Protein AF-A0A514ZWF0-F1 (afdb_monomer)

Mean predicted aligned error: 9.87 Å

pLDDT: mean 83.06, std 21.24, range [25.38, 98.69]

Foldseek 3Di:
DDDDDDDDDDDDDDDDDDDDDDDDDPDPPPPPPPPPPDQLADADADDDDLVVLVVLVVQLVVLLVVVVPPDDPQFAEAEFEEAEEWEDALVPDDTADLQLVFFLLLLLQQFQCPQNHGYRYFYFFLDHHYDHHPVQQVEPEPPPCLVVCVVVQDQQHQYEYEHAYYPDNRHQWAAYADDLASSNSYIYGHSDPDSLCSNQAVVNQRVLRSLQWAAQADPPQHFWAQDADPPGDCCRHGRNFRQFGGACQPVDDVRALVLWDDVVTDGNDFDHDPVRHTGDGDLQDSSYSNPGPHHHHDPRSSSSSSSSVSSNCPHDNHHSCRAFDDFDDWAPWDWDDDDLWIKIFTHGPGPRAQWKFKWKALDQPGRTRTPGIGGPPDGIDIHNPDDPPGDMWIWIDGSGDDIDTDD

Nearest PDB structures (foldseek):
  4lpw-assembly1_A  TM=7.194E-01  e=8.845E-03  synthetic construct
  6d0n-assembly1_D  TM=7.309E-01  e=1.699E-02  synthetic construct
  6gvl-assembly1_A  TM=7.512E-01  e=4.943E-02  Homo sapiens
  6naj-assembly1_C  TM=6.884E-01  e=2.425E-02  Homo sapiens
  6rpx-assembly1_A  TM=6.594E-01  e=2.053E-01  Mus musculus

Solvent-accessible surface area (backbone atoms only — not comparable to full-atom values): 23021 Å² total; per-residue (Å²): 140,83,86,91,72,94,79,91,81,82,91,84,81,91,83,92,76,92,75,84,92,74,88,74,81,79,73,79,82,75,78,73,75,74,80,74,77,67,83,82,52,38,74,67,55,76,84,66,54,76,66,56,46,52,50,49,52,54,44,19,58,48,29,35,51,52,56,66,69,70,65,66,67,98,67,57,58,39,73,42,26,29,33,48,32,35,28,14,27,66,87,70,48,75,48,71,49,55,38,48,55,32,22,20,50,22,40,26,34,56,79,36,33,60,94,70,17,51,42,41,70,27,69,41,64,61,62,69,48,75,42,64,29,52,64,50,28,68,39,35,42,85,81,69,43,53,70,72,52,51,88,70,63,57,45,31,28,31,33,38,34,35,32,61,29,50,69,51,88,52,53,37,33,31,28,27,53,69,56,74,42,57,78,28,37,33,31,45,34,50,53,62,100,40,50,66,54,41,8,63,41,54,52,48,29,35,50,34,27,40,17,59,47,48,38,44,41,29,58,88,61,36,72,41,46,67,56,71,72,90,86,38,40,28,83,70,14,26,42,55,40,74,71,57,46,33,37,57,50,73,77,42,96,79,34,47,44,85,27,51,46,72,78,80,63,39,83,72,64,91,52,60,43,100,83,70,42,69,54,64,50,57,57,36,33,44,48,44,80,37,80,49,84,55,66,44,78,46,72,53,52,52,54,37,36,53,13,27,47,33,34,52,67,70,36,82,51,36,60,46,65,48,64,68,55,88,71,50,71,66,40,78,74,45,79,43,82,54,94,83,29,38,40,34,36,40,41,79,62,52,95,64,58,62,25,39,30,38,26,41,13,76,41,73,87,50,77,62,43,52,78,30,31,34,29,56,95,64,43,69,48,73,51,66,89,73,69,88,95,67,68,74,21,53,31,54,28,51,54,46,55,82,74,52,74,54,113

Radius of gyration: 24.12 Å; Cα contacts (8 Å, |Δi|>4): 807; chains: 1; bounding box: 55×80×61 Å

Structure (mmCIF, N/CA/C/O backbone):
data_AF-A0A514ZWF0-F1
#
_entry.id   AF-A0A514ZWF0-F1
#
loop_
_atom_site.group_PDB
_atom_site.id
_atom_site.type_symbol
_atom_site.label_atom_id
_atom_site.label_alt_id
_atom_site.label_comp_id
_atom_site.label_asym_id
_atom_site.label_entity_id
_atom_site.label_seq_id
_atom_site.pdbx_PDB_ins_code
_atom_site.Cartn_x
_atom_site.Cartn_y
_atom_site.Cartn_z
_atom_site.occupancy
_atom_site.B_iso_or_equiv
_atom_site.auth_seq_id
_atom_site.auth_comp_id
_atom_site.auth_asym_id
_atom_site.auth_atom_id
_atom_site.pdbx_PDB_model_num
ATOM 1 N N . MET A 1 1 ? -29.528 25.822 9.007 1.00 35.94 1 MET A N 1
ATOM 2 C CA . MET A 1 1 ? -29.016 27.148 8.584 1.00 35.94 1 MET A CA 1
ATOM 3 C C . MET A 1 1 ? -28.620 27.947 9.814 1.00 35.94 1 MET A C 1
ATOM 5 O O . MET A 1 1 ? -29.490 28.257 10.618 1.00 35.94 1 MET A O 1
ATOM 9 N N . PRO A 1 2 ? -27.343 28.321 9.924 1.00 28.34 2 PRO A N 1
ATOM 10 C CA . PRO A 1 2 ? -27.024 29.745 10.036 1.00 28.34 2 PRO A CA 1
ATOM 11 C C . PRO A 1 2 ? -26.003 30.167 8.967 1.00 28.34 2 PRO A C 1
ATOM 13 O O . PRO A 1 2 ? -25.074 29.435 8.647 1.00 28.34 2 PRO A O 1
ATOM 16 N N . LYS A 1 3 ? -26.172 31.361 8.387 1.00 27.00 3 LYS A N 1
ATOM 17 C CA . LYS A 1 3 ? -25.213 31.923 7.421 1.00 27.00 3 LYS A CA 1
ATOM 18 C C . LYS A 1 3 ? -24.214 32.808 8.162 1.00 27.00 3 LYS A C 1
ATOM 20 O O . LYS A 1 3 ? -24.606 33.857 8.669 1.00 27.00 3 LYS A O 1
ATOM 25 N N . ILE A 1 4 ? -22.935 32.438 8.175 1.00 30.95 4 ILE A N 1
ATOM 26 C CA . ILE A 1 4 ? -21.877 33.327 8.668 1.00 30.95 4 ILE A CA 1
ATOM 27 C C . ILE A 1 4 ? -21.523 34.328 7.558 1.00 30.95 4 ILE A C 1
ATOM 29 O O . ILE A 1 4 ? -21.052 33.947 6.485 1.00 30.95 4 ILE A O 1
ATOM 33 N N . TYR A 1 5 ? -21.761 35.613 7.826 1.00 28.20 5 TYR A N 1
ATOM 34 C CA . TYR A 1 5 ? -21.298 36.739 7.013 1.00 28.20 5 TYR A CA 1
ATOM 35 C C . TYR A 1 5 ? -20.251 37.526 7.802 1.00 28.20 5 TYR A C 1
ATOM 37 O O . TYR A 1 5 ? -20.482 37.890 8.955 1.00 28.20 5 TYR A O 1
ATOM 45 N N . ALA A 1 6 ? -19.117 37.836 7.172 1.00 29.55 6 ALA A N 1
ATOM 46 C CA . ALA A 1 6 ? -18.106 38.698 7.771 1.00 29.55 6 ALA A CA 1
ATOM 47 C C . ALA A 1 6 ? -18.621 40.146 7.843 1.00 29.55 6 ALA A C 1
ATOM 49 O O . ALA A 1 6 ? -18.911 40.758 6.814 1.00 29.55 6 ALA A O 1
ATOM 50 N N . LYS A 1 7 ? -18.709 40.713 9.051 1.00 26.62 7 LYS A N 1
ATOM 51 C CA . LYS A 1 7 ? -19.087 42.115 9.267 1.00 26.62 7 LYS A CA 1
ATOM 52 C C . LYS A 1 7 ? -17.872 42.887 9.782 1.00 26.62 7 LYS A C 1
ATOM 54 O O . LYS A 1 7 ? -17.427 42.655 10.901 1.00 26.62 7 LYS A O 1
ATOM 59 N N . ARG A 1 8 ? -17.336 43.812 8.978 1.00 32.34 8 ARG A N 1
ATOM 60 C CA . ARG A 1 8 ? -16.380 44.822 9.465 1.00 32.34 8 ARG A CA 1
ATOM 61 C C . ARG A 1 8 ? -17.150 45.916 10.209 1.00 32.34 8 ARG A C 1
ATOM 63 O O . ARG A 1 8 ? -18.086 46.482 9.649 1.00 32.34 8 ARG A O 1
ATOM 70 N N . SER A 1 9 ? -16.735 46.239 11.429 1.00 30.16 9 SER A N 1
ATOM 71 C CA . SER A 1 9 ? -17.130 47.452 12.157 1.00 30.16 9 SER A CA 1
ATOM 72 C C . SER A 1 9 ? -15.928 48.390 12.290 1.00 30.16 9 SER A C 1
ATOM 74 O O . SER A 1 9 ? -14.791 47.944 12.434 1.00 30.16 9 SER A O 1
ATOM 76 N N . GLY A 1 10 ? -16.180 49.694 12.159 1.00 26.92 10 GLY A N 1
ATOM 77 C CA . GLY A 1 10 ? -15.149 50.730 12.111 1.00 26.92 10 GLY A CA 1
ATOM 78 C C . GLY A 1 10 ? -14.845 51.415 13.449 1.00 26.92 10 GLY A C 1
ATOM 79 O O . GLY A 1 10 ? -15.535 51.229 14.445 1.00 26.92 10 GLY A O 1
ATOM 80 N N . GLN A 1 11 ? -13.788 52.225 13.384 1.00 31.61 11 GLN A N 1
ATOM 81 C CA . GLN A 1 11 ? -13.170 53.122 14.372 1.00 31.61 11 GLN A CA 1
ATOM 82 C C . GLN A 1 11 ? -14.041 53.745 15.485 1.00 31.61 11 GLN A C 1
ATOM 84 O O . GLN A 1 11 ? -15.058 54.363 15.198 1.00 31.61 11 GLN A O 1
ATOM 89 N N . PHE A 1 12 ? -13.483 53.745 16.708 1.00 27.94 12 PHE A N 1
ATOM 90 C CA . PHE A 1 12 ? -13.277 54.888 17.633 1.00 27.94 12 PHE A CA 1
ATOM 91 C C . PHE A 1 12 ? -12.231 54.459 18.704 1.00 27.94 12 PHE A C 1
ATOM 93 O O . PHE A 1 12 ? -12.143 53.273 19.000 1.00 27.94 12 PHE A O 1
ATOM 100 N N . GLY A 1 13 ? -11.399 55.311 19.325 1.00 25.38 13 GLY A N 1
ATOM 101 C CA . GLY A 1 13 ? -11.059 56.711 19.026 1.00 25.38 13 GLY A CA 1
ATOM 102 C C . GLY A 1 13 ? -10.217 57.391 20.137 1.00 25.38 13 GLY A C 1
ATOM 103 O O . GLY A 1 13 ? -10.641 57.408 21.284 1.00 25.38 13 GLY A O 1
ATOM 104 N N . SER A 1 14 ? -9.091 58.035 19.773 1.00 27.09 14 SER A N 1
ATOM 105 C CA . SER A 1 14 ? -8.231 58.920 20.608 1.00 27.09 14 SER A CA 1
ATOM 106 C C . SER A 1 14 ? -7.397 58.306 21.758 1.00 27.09 14 SER A C 1
ATOM 108 O O . SER A 1 14 ? -7.939 57.865 22.766 1.00 27.09 14 SER A O 1
ATOM 110 N N . ARG A 1 15 ? -6.058 58.444 21.691 1.00 29.66 15 ARG A N 1
ATOM 111 C CA . ARG A 1 15 ? -5.279 59.461 22.450 1.00 29.66 15 ARG A CA 1
ATOM 112 C C . ARG A 1 15 ? -3.775 59.397 22.124 1.00 29.66 15 ARG A C 1
ATOM 114 O O . ARG A 1 15 ? -3.221 58.324 21.928 1.00 29.66 15 ARG A O 1
ATOM 121 N N . PHE A 1 16 ? -3.124 60.561 22.077 1.00 31.94 16 PHE A N 1
ATOM 122 C CA . PHE A 1 16 ? -1.672 60.696 21.892 1.00 31.94 16 PHE A CA 1
ATOM 123 C C . PHE A 1 16 ? -0.902 60.260 23.147 1.00 31.94 16 PHE A C 1
ATOM 125 O O . PHE A 1 16 ? -1.200 60.748 24.236 1.00 31.94 16 PHE A O 1
ATOM 132 N N . PHE A 1 17 ? 0.154 59.465 22.970 1.00 30.75 17 PHE A N 1
ATOM 133 C CA . PHE A 1 17 ? 1.296 59.405 23.886 1.00 30.75 17 PHE A CA 1
ATOM 134 C C . PHE A 1 17 ? 2.580 59.196 23.074 1.00 30.75 17 PHE A C 1
ATOM 136 O O . PHE A 1 17 ? 2.632 58.330 22.203 1.00 30.75 17 PHE A O 1
ATOM 143 N N . TYR A 1 18 ? 3.601 60.014 23.336 1.00 30.78 18 TYR A N 1
ATOM 144 C CA . TYR A 1 18 ? 4.921 59.879 22.716 1.00 30.78 18 TYR A CA 1
ATOM 145 C C . TYR A 1 18 ? 5.672 58.701 23.344 1.00 30.78 18 TYR A C 1
ATOM 147 O O . TYR A 1 18 ? 5.817 58.662 24.563 1.00 30.78 18 TYR A O 1
ATOM 155 N N . LEU A 1 19 ? 6.208 57.798 22.522 1.00 29.81 19 LEU A N 1
ATOM 156 C CA . LEU A 1 19 ? 7.179 56.777 22.927 1.00 29.81 19 LEU A CA 1
ATOM 157 C C . LEU A 1 19 ? 8.179 56.533 21.787 1.00 29.81 19 LEU A C 1
ATOM 159 O O . LEU A 1 19 ? 7.859 56.736 20.616 1.00 29.81 19 LEU A O 1
ATOM 163 N N . LEU A 1 20 ? 9.418 56.196 22.156 1.00 28.41 20 LEU A N 1
ATOM 164 C CA . LEU A 1 20 ? 10.588 56.271 21.279 1.00 28.41 20 LEU A CA 1
ATOM 165 C C . LEU A 1 20 ? 10.503 55.332 20.067 1.00 28.41 20 LEU A C 1
ATOM 167 O O . LEU A 1 20 ? 10.112 54.173 20.184 1.00 28.41 20 LEU A O 1
ATOM 171 N N . ILE A 1 21 ? 10.998 55.814 18.924 1.00 31.73 21 ILE A N 1
ATOM 172 C CA . ILE A 1 21 ? 11.279 54.982 17.753 1.00 31.73 21 ILE A CA 1
ATOM 173 C C . ILE A 1 21 ? 12.558 54.181 18.030 1.00 31.73 21 ILE A C 1
ATOM 175 O O . ILE A 1 21 ? 13.663 54.700 17.880 1.00 31.73 21 ILE A O 1
ATOM 179 N N . SER A 1 22 ? 12.415 52.909 18.401 1.00 32.38 22 SER A N 1
ATOM 180 C CA . SER A 1 22 ? 13.469 51.906 18.241 1.00 32.38 22 SER A CA 1
ATOM 181 C C . SER A 1 22 ? 13.165 51.069 17.000 1.00 32.38 22 SER A C 1
ATOM 183 O O . SER A 1 22 ? 12.263 50.233 16.972 1.00 32.38 22 SER A O 1
ATOM 185 N N . SER A 1 23 ? 13.918 51.308 15.931 1.00 31.02 23 SER A N 1
ATOM 186 C CA . SER A 1 23 ? 13.815 50.555 14.683 1.00 31.02 23 SER A CA 1
ATOM 187 C C . SER A 1 23 ? 14.447 49.167 14.832 1.00 31.02 23 SER A C 1
ATOM 189 O O . SER A 1 23 ? 15.578 48.945 14.398 1.00 31.02 23 SER A O 1
ATOM 191 N N . LEU A 1 24 ? 13.721 48.222 15.440 1.00 31.53 24 LEU A N 1
ATOM 192 C CA . LEU A 1 24 ? 14.016 46.801 15.259 1.00 31.53 24 LEU A CA 1
ATOM 193 C C . LEU A 1 24 ? 13.609 46.389 13.842 1.00 31.53 24 LEU A C 1
ATOM 195 O O . LEU A 1 24 ? 12.428 46.364 13.497 1.00 31.53 24 LEU A O 1
ATOM 199 N N . VAL A 1 25 ? 14.603 46.028 13.032 1.00 31.44 25 VAL A N 1
ATOM 200 C CA . VAL A 1 25 ? 14.382 45.325 11.768 1.00 31.44 25 VAL A CA 1
ATOM 201 C C . VAL A 1 25 ? 13.847 43.935 12.103 1.00 31.44 25 VAL A C 1
ATOM 203 O O . VAL A 1 25 ? 14.594 43.060 12.537 1.00 31.44 25 VAL A O 1
ATOM 206 N N . ALA A 1 26 ? 12.546 43.734 11.907 1.00 31.55 26 ALA A N 1
ATOM 207 C CA . ALA A 1 26 ? 11.942 42.412 11.954 1.00 31.55 26 ALA A CA 1
ATOM 208 C C . ALA A 1 26 ? 12.402 41.617 10.723 1.00 31.55 26 ALA A C 1
ATOM 210 O O . ALA A 1 26 ? 11.786 41.679 9.659 1.00 31.55 26 ALA A O 1
ATOM 211 N N . LEU A 1 27 ? 13.511 40.889 10.867 1.00 30.92 27 LEU A N 1
ATOM 212 C CA . LEU A 1 27 ? 13.884 39.844 9.920 1.00 30.92 27 LEU A CA 1
ATOM 213 C C . LEU A 1 27 ? 12.730 38.832 9.857 1.00 30.92 27 LEU A C 1
ATOM 215 O O . LEU A 1 27 ? 12.324 38.329 10.911 1.00 30.92 27 LEU A O 1
ATOM 219 N N . PRO A 1 28 ? 12.183 38.519 8.669 1.00 28.59 28 PRO A N 1
ATOM 220 C CA . PRO A 1 28 ? 11.211 37.450 8.560 1.00 28.59 28 PRO A CA 1
ATOM 221 C C . PRO A 1 28 ? 11.914 36.142 8.922 1.00 28.59 28 PRO A C 1
ATOM 223 O O . PRO A 1 28 ? 12.793 35.679 8.194 1.00 28.59 28 PRO A O 1
ATOM 226 N N . PHE A 1 29 ? 11.515 35.540 10.043 1.00 28.17 29 PHE A N 1
ATOM 227 C CA . PHE A 1 29 ? 11.810 34.141 10.319 1.00 28.17 29 PHE A CA 1
ATOM 228 C C . PHE A 1 29 ? 11.077 33.303 9.270 1.00 28.17 29 PHE A C 1
ATOM 230 O O . PHE A 1 29 ? 9.936 32.882 9.457 1.00 28.17 29 PHE A O 1
ATOM 237 N N . VAL A 1 30 ? 11.744 33.074 8.139 1.00 29.06 30 VAL A N 1
ATOM 238 C CA . VAL A 1 30 ? 11.424 31.946 7.275 1.00 29.06 30 VAL A CA 1
ATOM 239 C C . VAL A 1 30 ? 11.769 30.718 8.098 1.00 29.06 30 VAL A C 1
ATOM 241 O O . VAL A 1 30 ? 12.936 30.354 8.228 1.00 29.06 30 VAL A O 1
ATOM 244 N N . ALA A 1 31 ? 10.750 30.112 8.701 1.00 26.17 31 ALA A N 1
ATOM 245 C CA . ALA A 1 31 ? 10.865 28.773 9.238 1.00 26.17 31 ALA A CA 1
ATOM 246 C C . ALA A 1 31 ? 11.098 27.834 8.052 1.00 26.17 31 ALA A C 1
ATOM 248 O O . ALA A 1 31 ? 10.158 27.305 7.462 1.00 26.17 31 ALA A O 1
ATOM 249 N N . THR A 1 32 ? 12.365 27.654 7.676 1.00 27.38 32 THR A N 1
ATOM 250 C CA . THR A 1 32 ? 12.776 26.486 6.912 1.00 27.38 32 THR A CA 1
ATOM 251 C C . THR A 1 32 ? 12.443 25.291 7.786 1.00 27.38 32 THR A C 1
ATOM 253 O O . THR A 1 32 ? 13.176 24.994 8.732 1.00 27.38 32 THR A O 1
ATOM 256 N N . ALA A 1 33 ? 11.318 24.636 7.499 1.00 29.33 33 ALA A N 1
ATOM 257 C CA . ALA A 1 33 ? 11.109 23.275 7.944 1.00 29.33 33 ALA A CA 1
ATOM 258 C C . ALA A 1 33 ? 12.309 22.488 7.414 1.00 29.33 33 ALA A C 1
ATOM 260 O O . ALA A 1 33 ? 12.435 22.274 6.208 1.00 29.33 33 ALA A O 1
ATOM 261 N N . GLN A 1 34 ? 13.252 22.164 8.300 1.00 26.84 34 GLN A N 1
ATOM 262 C CA . GLN A 1 34 ? 14.299 21.227 7.949 1.00 26.84 34 GLN A CA 1
ATOM 263 C C . GLN A 1 34 ? 13.569 19.923 7.672 1.00 26.84 34 GLN A C 1
ATOM 265 O O . GLN A 1 34 ? 12.966 19.354 8.581 1.00 26.84 34 GLN A O 1
ATOM 270 N N . LEU A 1 35 ? 13.590 19.497 6.410 1.00 32.88 35 LEU A N 1
ATOM 271 C CA . LEU A 1 35 ? 13.291 18.124 6.047 1.00 32.88 35 LEU A CA 1
ATOM 272 C C . LEU A 1 35 ? 14.281 17.271 6.838 1.00 32.88 35 LEU A C 1
ATOM 274 O O . LEU A 1 35 ? 15.462 17.178 6.500 1.00 32.88 35 LEU A O 1
ATOM 278 N N . ILE A 1 36 ? 13.807 16.737 7.961 1.00 29.62 36 ILE A N 1
ATOM 279 C CA . ILE A 1 36 ? 14.466 15.642 8.650 1.00 29.62 36 ILE A CA 1
ATOM 280 C C . ILE A 1 36 ? 14.355 14.507 7.646 1.00 29.62 36 ILE A C 1
ATOM 282 O O . ILE A 1 36 ? 13.273 13.951 7.504 1.00 29.62 36 ILE A O 1
ATOM 286 N N . ASN A 1 37 ? 15.427 14.233 6.897 1.00 37.94 37 ASN A N 1
ATOM 287 C CA . ASN A 1 37 ? 15.472 13.062 6.030 1.00 37.94 37 ASN A CA 1
ATOM 288 C C . ASN A 1 37 ? 15.183 11.850 6.928 1.00 37.94 37 ASN A C 1
ATOM 290 O O . ASN A 1 37 ? 16.018 11.567 7.799 1.00 37.94 37 ASN A O 1
ATOM 294 N N . PRO A 1 38 ? 14.029 11.169 6.784 1.00 42.00 38 PRO A N 1
ATOM 295 C CA . PRO A 1 38 ? 13.803 9.941 7.521 1.00 42.00 38 PRO A CA 1
ATOM 296 C C . PRO A 1 38 ? 14.846 8.909 7.060 1.00 42.00 38 PRO A C 1
ATOM 298 O O . PRO A 1 38 ? 15.433 9.062 5.978 1.00 42.00 38 PRO A O 1
ATOM 301 N N . PRO A 1 39 ? 15.128 7.869 7.862 1.00 47.53 39 PRO A N 1
ATOM 302 C CA . PRO A 1 39 ? 15.941 6.762 7.383 1.00 47.53 39 PRO A CA 1
ATOM 303 C C . PRO A 1 39 ? 15.324 6.224 6.085 1.00 47.53 39 PRO A C 1
ATOM 305 O O . PRO A 1 39 ? 14.112 6.053 5.987 1.00 47.53 39 PRO A O 1
ATOM 308 N N . LEU A 1 40 ? 16.150 6.026 5.057 1.00 58.91 40 LEU A N 1
ATOM 309 C CA . LEU A 1 40 ? 15.676 5.683 3.715 1.00 58.91 40 LEU A CA 1
ATOM 310 C C . LEU A 1 40 ? 15.333 4.196 3.642 1.00 58.91 40 LEU A C 1
ATOM 312 O O . LEU A 1 40 ? 16.120 3.381 3.159 1.00 58.91 40 LEU A O 1
ATOM 316 N N . PHE A 1 41 ? 14.160 3.864 4.167 1.00 68.88 41 PHE A N 1
ATOM 317 C CA . PHE A 1 41 ? 13.656 2.507 4.236 1.00 68.88 41 PHE A CA 1
ATOM 318 C C . PHE A 1 41 ? 13.150 2.016 2.873 1.00 68.88 41 PHE A C 1
ATOM 320 O O . PHE A 1 41 ? 12.307 2.649 2.232 1.00 68.88 41 PHE A O 1
ATOM 327 N N . GLN A 1 42 ? 13.667 0.866 2.448 1.00 80.38 42 GLN A N 1
ATOM 328 C CA . GLN A 1 42 ? 13.296 0.161 1.223 1.00 80.38 42 GLN A CA 1
ATOM 329 C C . GLN A 1 42 ? 12.179 -0.855 1.501 1.00 80.38 42 GLN A C 1
ATOM 331 O O . GLN A 1 42 ? 12.048 -1.348 2.624 1.00 80.38 42 GLN A O 1
ATOM 336 N N . CYS A 1 43 ? 11.415 -1.193 0.464 1.00 81.50 43 CYS A N 1
ATOM 337 C CA . CYS A 1 43 ? 10.593 -2.399 0.416 1.00 81.50 43 CYS A CA 1
ATOM 338 C C . CYS A 1 43 ? 11.462 -3.609 0.016 1.00 81.50 43 CYS A C 1
ATOM 340 O O . CYS A 1 43 ? 12.443 -3.465 -0.724 1.00 81.50 43 CYS A O 1
ATOM 342 N N . ALA A 1 44 ? 11.103 -4.806 0.485 1.00 83.06 44 ALA A N 1
ATOM 343 C CA . ALA A 1 44 ? 11.747 -6.064 0.091 1.00 83.06 44 ALA A CA 1
ATOM 344 C C . ALA A 1 44 ? 10.757 -7.151 -0.376 1.00 83.06 44 ALA A C 1
ATOM 346 O O . ALA A 1 44 ? 10.984 -8.338 -0.147 1.00 83.06 44 ALA A O 1
ATOM 347 N N . THR A 1 45 ? 9.666 -6.752 -1.037 1.00 85.19 45 THR A N 1
ATOM 348 C CA . THR A 1 45 ? 8.758 -7.667 -1.754 1.00 85.19 45 THR A CA 1
ATOM 349 C C . THR A 1 45 ? 9.540 -8.488 -2.792 1.00 85.19 45 THR A C 1
ATOM 351 O O . THR A 1 45 ? 10.236 -7.926 -3.636 1.00 85.19 45 THR A O 1
ATOM 354 N N . GLU A 1 46 ? 9.431 -9.818 -2.745 1.00 86.38 46 GLU A N 1
ATOM 355 C CA . GLU A 1 46 ? 10.199 -10.717 -3.619 1.00 86.38 46 GLU A CA 1
ATOM 356 C C . GLU A 1 46 ? 9.648 -10.775 -5.056 1.00 86.38 46 GLU A C 1
ATOM 358 O O . GLU A 1 46 ? 8.449 -10.974 -5.275 1.00 86.38 46 GLU A O 1
ATOM 363 N N . SER A 1 47 ? 10.531 -10.664 -6.055 1.00 90.44 47 SER A N 1
ATOM 364 C CA . SER A 1 47 ? 10.178 -10.844 -7.469 1.00 90.44 47 SER A CA 1
ATOM 365 C C . SER A 1 47 ? 9.743 -12.288 -7.758 1.00 90.44 47 SER A C 1
ATOM 367 O O . SER A 1 47 ? 10.420 -13.250 -7.391 1.00 90.44 47 SER A O 1
ATOM 369 N N . LEU A 1 48 ? 8.633 -12.449 -8.480 1.00 94.94 48 LEU A N 1
ATOM 370 C CA . LEU A 1 48 ? 8.164 -13.748 -8.967 1.00 94.94 48 LEU A CA 1
ATOM 371 C C . LEU A 1 48 ? 9.050 -14.266 -10.109 1.00 94.94 48 LEU A C 1
ATOM 373 O O . LEU A 1 48 ? 9.653 -13.484 -10.844 1.00 94.94 48 LEU A O 1
ATOM 377 N N . SER A 1 49 ? 9.074 -15.585 -10.339 1.00 96.25 49 SER A N 1
ATOM 378 C CA . SER A 1 49 ? 9.714 -16.114 -11.551 1.00 96.25 49 SER A CA 1
ATOM 379 C C . SER A 1 49 ? 9.018 -15.561 -12.810 1.00 96.25 49 SER A C 1
ATOM 381 O O . SER A 1 49 ? 7.825 -15.251 -12.758 1.00 96.25 49 SER A O 1
ATOM 383 N N . PRO A 1 50 ? 9.689 -15.466 -13.977 1.00 95.06 50 PRO A N 1
ATOM 384 C CA . PRO A 1 50 ? 9.048 -14.945 -15.188 1.00 95.06 50 PRO A CA 1
ATOM 385 C C . PRO A 1 50 ? 7.794 -15.731 -15.610 1.00 95.06 50 PRO A C 1
ATOM 387 O O . PRO A 1 50 ? 6.868 -15.151 -16.172 1.00 95.06 50 PRO A O 1
ATOM 390 N N . ALA A 1 51 ? 7.738 -17.033 -15.302 1.00 96.69 51 ALA A N 1
ATOM 391 C CA . ALA A 1 51 ? 6.569 -17.871 -15.558 1.00 96.69 51 ALA A CA 1
ATOM 392 C C . ALA A 1 51 ? 5.411 -17.552 -14.596 1.00 96.69 51 ALA A C 1
ATOM 394 O O . ALA A 1 51 ? 4.277 -17.381 -15.044 1.00 96.69 51 ALA A O 1
ATOM 395 N N . ASP A 1 52 ? 5.695 -17.402 -13.299 1.00 96.69 52 ASP A N 1
ATOM 396 C CA . ASP A 1 52 ? 4.684 -17.067 -12.287 1.00 96.69 52 ASP A CA 1
ATOM 397 C C . ASP A 1 52 ? 4.165 -15.634 -12.473 1.00 96.69 52 ASP A C 1
ATOM 399 O O . ASP A 1 52 ? 2.962 -15.388 -12.400 1.00 96.69 52 ASP A O 1
ATOM 403 N N . ARG A 1 53 ? 5.053 -14.693 -12.829 1.00 96.62 53 ARG A N 1
ATOM 404 C CA . ARG A 1 53 ? 4.695 -13.331 -13.246 1.00 96.62 53 ARG A CA 1
ATOM 405 C C . ARG A 1 53 ? 3.738 -13.354 -14.434 1.00 96.62 53 ARG A C 1
ATOM 407 O O . ARG A 1 53 ? 2.725 -12.660 -14.396 1.00 96.62 53 ARG A O 1
ATOM 414 N N . GLN A 1 54 ? 4.035 -14.139 -15.473 1.00 95.88 54 GLN A N 1
ATOM 415 C CA . GLN A 1 54 ? 3.171 -14.262 -16.650 1.00 95.88 54 GLN A CA 1
ATOM 416 C C . GLN A 1 54 ? 1.813 -14.894 -16.304 1.00 95.88 54 GLN A C 1
ATOM 418 O O . GLN A 1 54 ? 0.786 -14.443 -16.814 1.00 95.88 54 GLN A O 1
ATOM 423 N N . ALA A 1 55 ? 1.794 -15.907 -15.433 1.00 97.19 55 ALA A N 1
ATOM 424 C CA . ALA A 1 55 ? 0.564 -16.537 -14.962 1.00 97.19 55 ALA A CA 1
ATOM 425 C C . ALA A 1 55 ? -0.320 -15.543 -14.189 1.00 97.19 55 ALA A C 1
ATOM 427 O O . ALA A 1 55 ? -1.502 -15.410 -14.507 1.00 97.19 55 ALA A O 1
ATOM 428 N N . LEU A 1 56 ? 0.262 -14.783 -13.256 1.00 97.56 56 LEU A N 1
ATOM 429 C CA . LEU A 1 56 ? -0.456 -13.782 -12.467 1.00 97.56 56 LEU A CA 1
ATOM 430 C C . LEU A 1 56 ? -0.951 -12.598 -13.320 1.00 97.56 56 LEU A C 1
ATOM 432 O O . LEU A 1 56 ? -2.053 -12.103 -13.096 1.00 97.56 56 LEU A O 1
ATOM 436 N N . GLU A 1 57 ? -0.205 -12.170 -14.345 1.00 97.00 57 GLU A N 1
ATOM 437 C CA . GLU A 1 57 ? -0.708 -11.185 -15.321 1.00 97.00 57 GLU A CA 1
ATOM 438 C C . GLU A 1 57 ? -1.901 -11.717 -16.130 1.00 97.00 57 GLU A C 1
ATOM 440 O O . GLU A 1 57 ? -2.876 -10.995 -16.351 1.00 97.00 57 GLU A O 1
ATOM 445 N N . ALA A 1 58 ? -1.856 -12.982 -16.559 1.00 96.75 58 ALA A N 1
ATOM 446 C CA . ALA A 1 58 ? -2.960 -13.608 -17.283 1.00 96.75 58 ALA A CA 1
ATOM 447 C C . ALA A 1 58 ? -4.209 -13.776 -16.397 1.00 96.75 58 ALA A C 1
ATOM 449 O O . ALA A 1 58 ? -5.328 -13.540 -16.862 1.00 96.75 58 ALA A O 1
ATOM 450 N N . GLU A 1 59 ? -4.022 -14.131 -15.124 1.00 97.44 59 GLU A N 1
ATOM 451 C CA . GLU A 1 59 ? -5.086 -14.208 -14.122 1.00 97.44 59 GLU A CA 1
ATOM 452 C C . GLU A 1 59 ? -5.703 -12.833 -13.841 1.00 97.44 59 GLU A C 1
ATOM 454 O O . GLU A 1 59 ? -6.921 -12.688 -13.936 1.00 97.44 59 GLU A O 1
ATOM 459 N N . ALA A 1 60 ? -4.887 -11.805 -13.588 1.00 96.31 60 ALA A N 1
ATOM 460 C CA . ALA A 1 60 ? -5.351 -10.435 -13.366 1.00 96.31 60 ALA A CA 1
ATOM 461 C C . ALA A 1 60 ? -6.131 -9.886 -14.572 1.00 96.31 60 ALA A C 1
ATOM 463 O O . ALA A 1 60 ? -7.217 -9.321 -14.414 1.00 96.31 60 ALA A O 1
ATOM 464 N N . ALA A 1 61 ? -5.644 -10.126 -15.793 1.00 94.06 61 ALA A N 1
ATOM 465 C CA . ALA A 1 61 ? -6.350 -9.750 -17.015 1.00 94.06 61 ALA A CA 1
ATOM 466 C C . ALA A 1 61 ? -7.690 -10.494 -17.188 1.00 94.06 61 ALA A C 1
ATOM 468 O O . ALA A 1 61 ? -8.641 -9.920 -17.724 1.00 94.06 61 ALA A O 1
ATOM 469 N N . LEU A 1 62 ? -7.793 -11.755 -16.753 1.00 94.75 62 LEU A N 1
ATOM 470 C CA . LEU A 1 62 ? -9.046 -12.514 -16.777 1.00 94.75 62 LEU A CA 1
ATOM 471 C C . LEU A 1 62 ? -10.024 -12.021 -15.700 1.00 94.75 62 LEU A C 1
ATOM 473 O O . LEU A 1 62 ? -11.182 -11.746 -16.016 1.00 94.75 62 LEU A O 1
ATOM 477 N N . ALA A 1 63 ? -9.561 -11.864 -14.460 1.00 91.56 63 ALA A N 1
ATOM 478 C CA . ALA A 1 63 ? -10.372 -11.417 -13.333 1.00 91.56 63 ALA A CA 1
ATOM 479 C C . ALA A 1 63 ? -10.953 -10.013 -13.572 1.00 91.56 63 ALA A C 1
ATOM 481 O O . ALA A 1 63 ? -12.147 -9.794 -13.358 1.00 91.56 63 ALA A O 1
ATOM 482 N N . LEU A 1 64 ? -10.153 -9.089 -14.124 1.00 87.56 64 LEU A N 1
ATOM 483 C CA . LEU A 1 64 ? -10.616 -7.758 -14.520 1.00 87.56 64 LEU A CA 1
ATOM 484 C C . LEU A 1 64 ? -11.749 -7.837 -15.560 1.00 87.56 64 LEU A C 1
ATOM 486 O O . LEU A 1 64 ? -12.789 -7.207 -15.375 1.00 87.56 64 LEU A O 1
ATOM 490 N N . ARG A 1 65 ? -11.602 -8.653 -16.616 1.00 89.00 65 ARG A N 1
ATOM 491 C CA . ARG A 1 65 ? -12.648 -8.838 -17.646 1.00 89.00 65 ARG A CA 1
ATOM 492 C C . ARG A 1 65 ? -13.929 -9.446 -17.075 1.00 89.00 65 ARG A C 1
ATOM 494 O O . ARG A 1 65 ? -15.017 -9.019 -17.450 1.00 89.00 65 ARG A O 1
ATOM 501 N N . LEU A 1 66 ? -13.818 -10.422 -16.171 1.00 87.50 66 LEU A N 1
ATOM 502 C CA . LEU A 1 66 ? -14.977 -11.031 -15.509 1.00 87.50 66 LEU A CA 1
ATOM 503 C C . LEU A 1 66 ? -15.710 -10.013 -14.620 1.00 87.50 66 LEU A C 1
ATOM 505 O O . LEU A 1 66 ? -16.936 -9.923 -14.685 1.00 87.50 66 LEU A O 1
ATOM 509 N N . LYS A 1 67 ? -14.971 -9.182 -13.871 1.00 78.88 67 LYS A N 1
ATOM 510 C CA . LYS A 1 67 ? -15.525 -8.068 -13.083 1.00 78.88 67 LYS A CA 1
ATOM 511 C C . LYS A 1 67 ? -16.184 -7.002 -13.972 1.00 78.88 67 LYS A C 1
ATOM 513 O O . LYS A 1 67 ? -17.203 -6.442 -13.591 1.00 78.88 67 LYS A O 1
ATOM 518 N N . GLN A 1 68 ? -15.641 -6.731 -15.163 1.00 80.12 68 GLN A N 1
ATOM 519 C CA . GLN A 1 68 ? -16.242 -5.801 -16.135 1.00 80.12 68 GLN A CA 1
ATOM 520 C C . GLN A 1 68 ? -17.532 -6.367 -16.752 1.00 80.12 68 GLN A C 1
ATOM 522 O O . GLN A 1 68 ? -18.472 -5.620 -17.014 1.00 80.12 68 GLN A O 1
ATOM 527 N N . ALA A 1 69 ? -17.594 -7.684 -16.966 1.00 83.12 69 ALA A N 1
ATOM 528 C CA . ALA A 1 69 ? -18.745 -8.362 -17.555 1.00 83.12 69 ALA A CA 1
ATOM 529 C C . ALA A 1 69 ? -19.908 -8.606 -16.573 1.00 83.12 69 ALA A C 1
ATOM 531 O O . ALA A 1 69 ? -21.036 -8.808 -17.022 1.00 83.12 69 ALA A O 1
ATOM 532 N N . SER A 1 70 ? -19.671 -8.597 -15.255 1.00 76.19 70 SER A N 1
ATOM 533 C CA . SER A 1 70 ? -20.693 -8.946 -14.252 1.00 76.19 70 SER A CA 1
ATOM 534 C C . SER A 1 70 ? -21.768 -7.872 -14.026 1.00 76.19 70 SER A C 1
ATOM 536 O O . SER A 1 70 ? -22.793 -8.157 -13.408 1.00 76.19 70 SER A O 1
ATOM 538 N N . GLY A 1 71 ? -21.585 -6.659 -14.560 1.00 60.06 71 GLY A N 1
ATOM 539 C CA . GLY A 1 71 ? -22.639 -5.647 -14.674 1.00 60.06 71 GLY A CA 1
ATOM 540 C C . GLY A 1 71 ? -22.820 -4.594 -13.563 1.00 60.06 71 GLY A C 1
ATOM 541 O O . GLY A 1 71 ? -23.497 -3.606 -13.867 1.00 60.06 71 GLY A O 1
ATOM 542 N N . PRO A 1 72 ? -22.260 -4.668 -12.332 1.00 55.41 72 PRO A N 1
ATOM 543 C CA . PRO A 1 72 ? -22.171 -3.469 -11.512 1.00 55.41 72 PRO A CA 1
ATOM 544 C C . PRO A 1 72 ? -21.167 -2.518 -12.170 1.00 55.41 72 PRO A C 1
ATOM 546 O O . PRO A 1 72 ? -20.100 -2.926 -12.626 1.00 55.41 72 PRO A O 1
ATOM 549 N N . SER A 1 73 ? -21.523 -1.235 -12.233 1.00 52.88 73 SER A N 1
ATOM 550 C CA . SER A 1 73 ? -20.629 -0.192 -12.737 1.00 52.88 73 SER A CA 1
ATOM 551 C C . SER A 1 73 ? -19.268 -0.288 -12.038 1.00 52.88 73 SER A C 1
ATOM 553 O O . SER A 1 73 ? -19.228 -0.413 -10.814 1.00 52.88 73 SER A O 1
ATOM 555 N N . PHE A 1 74 ? -18.165 -0.155 -12.784 1.00 53.22 74 PHE A N 1
ATOM 556 C CA . PHE A 1 74 ? -16.767 -0.227 -12.300 1.00 53.22 74 PHE A CA 1
ATOM 557 C C . PHE A 1 74 ? -16.366 0.899 -11.314 1.00 53.22 74 PHE A C 1
ATOM 559 O O . PHE A 1 74 ? -15.196 1.175 -11.074 1.00 53.22 74 PHE A O 1
ATOM 566 N N . VAL A 1 75 ? -17.376 1.582 -10.785 1.00 53.41 75 VAL A N 1
ATOM 567 C CA . VAL A 1 75 ? -17.390 2.887 -10.132 1.00 53.41 75 VAL A CA 1
ATOM 568 C C . VAL A 1 75 ? -18.045 2.757 -8.742 1.00 53.41 75 VAL A C 1
ATOM 570 O O . VAL A 1 75 ? -18.427 3.744 -8.127 1.00 53.41 75 VAL A O 1
ATOM 573 N N . SER A 1 76 ? -18.217 1.534 -8.224 1.00 70.62 76 SER A N 1
ATOM 574 C CA . SER A 1 76 ? -18.566 1.307 -6.818 1.00 70.62 76 SER A CA 1
ATOM 575 C C . SER A 1 76 ? -17.302 1.225 -5.967 1.00 70.62 76 SER A C 1
ATOM 577 O O . SER A 1 76 ? -16.445 0.370 -6.205 1.00 70.62 76 SER A O 1
ATOM 579 N N . LEU A 1 77 ? -17.220 2.069 -4.940 1.00 82.94 77 LEU A N 1
ATOM 580 C CA . LEU A 1 77 ? -16.223 1.953 -3.881 1.00 82.94 77 LEU A CA 1
ATOM 581 C C . LEU A 1 77 ? -16.228 0.533 -3.291 1.00 82.94 77 LEU A C 1
ATOM 583 O O . LEU A 1 77 ? -17.261 0.076 -2.802 1.00 82.94 77 LEU A O 1
ATOM 587 N N . THR A 1 78 ? -15.086 -0.154 -3.337 1.00 87.62 78 THR A N 1
ATOM 588 C CA . THR A 1 78 ? -14.924 -1.479 -2.726 1.00 87.62 78 THR A CA 1
ATOM 589 C C . THR A 1 78 ? -14.287 -1.331 -1.352 1.00 87.62 78 THR A C 1
ATOM 591 O O . THR A 1 78 ? -13.203 -0.766 -1.226 1.00 87.62 78 THR A O 1
ATOM 594 N N . TYR A 1 79 ? -14.945 -1.856 -0.326 1.00 90.38 79 TYR A N 1
ATOM 595 C CA . TYR A 1 79 ? -14.394 -1.911 1.021 1.00 90.38 79 TYR A CA 1
ATOM 596 C C . TYR A 1 79 ? -13.517 -3.158 1.161 1.00 90.38 79 TYR A C 1
ATOM 598 O O . TYR A 1 79 ? -13.969 -4.254 0.836 1.00 90.38 79 TYR A O 1
ATOM 606 N N . VAL A 1 80 ? -12.277 -2.999 1.628 1.00 94.94 80 VAL A N 1
ATOM 607 C CA . VAL A 1 80 ? -11.329 -4.105 1.836 1.00 94.94 80 VAL A CA 1
ATOM 608 C C . VAL A 1 80 ? -10.906 -4.153 3.310 1.00 94.94 80 VAL A C 1
ATOM 610 O O . VAL A 1 80 ? -10.273 -3.209 3.787 1.00 94.94 80 VAL A O 1
ATOM 613 N N . PRO A 1 81 ? -11.241 -5.226 4.047 1.00 96.56 81 PRO A N 1
ATOM 614 C CA . PRO A 1 81 ? -10.855 -5.365 5.443 1.00 96.56 81 PRO A CA 1
ATOM 615 C C . PRO A 1 81 ? -9.360 -5.645 5.594 1.00 96.56 81 PRO A C 1
ATOM 617 O O . PRO A 1 81 ? -8.784 -6.471 4.882 1.00 96.56 81 PRO A O 1
ATOM 620 N N . ILE A 1 82 ? -8.763 -5.007 6.596 1.00 97.62 82 ILE A N 1
ATOM 621 C CA . ILE A 1 82 ? -7.428 -5.284 7.122 1.00 97.62 82 ILE A CA 1
ATOM 622 C C . ILE A 1 82 ? -7.574 -5.775 8.565 1.00 97.62 82 ILE A C 1
ATOM 624 O O . ILE A 1 82 ? -8.235 -5.139 9.385 1.00 97.62 82 ILE A O 1
ATOM 628 N N . ARG A 1 83 ? -6.920 -6.882 8.909 1.00 97.50 83 ARG A N 1
ATOM 629 C CA . ARG A 1 83 ? -6.700 -7.315 10.286 1.00 97.50 83 ARG A CA 1
ATOM 630 C C . ARG A 1 83 ? -5.349 -6.758 10.746 1.00 97.50 83 ARG A C 1
ATOM 632 O O . ARG A 1 83 ? -4.327 -7.178 10.209 1.00 97.50 83 ARG A O 1
ATOM 639 N N . PRO A 1 84 ? -5.316 -5.807 11.698 1.00 97.19 84 PRO A N 1
ATOM 640 C CA . PRO A 1 84 ? -4.061 -5.321 12.248 1.00 97.19 84 PRO A CA 1
ATOM 641 C C . PRO A 1 84 ? -3.554 -6.295 13.319 1.00 97.19 84 PRO A C 1
ATOM 643 O O . PRO A 1 84 ? -4.270 -6.603 14.278 1.00 97.19 84 PRO A O 1
ATOM 646 N N . HIS A 1 85 ? -2.314 -6.747 13.161 1.00 98.31 85 HIS A N 1
ATOM 647 C CA . HIS A 1 85 ? -1.571 -7.559 14.121 1.00 98.31 85 HIS A CA 1
ATOM 648 C C . HIS A 1 85 ? -0.415 -6.721 14.670 1.00 98.31 85 HIS A C 1
ATOM 650 O O . HIS A 1 85 ? 0.452 -6.296 13.912 1.00 98.31 85 HIS A O 1
ATOM 656 N N . ILE A 1 86 ? -0.393 -6.448 15.971 1.00 97.81 86 ILE A N 1
ATOM 657 C CA . ILE A 1 86 ? 0.598 -5.559 16.588 1.00 97.81 86 ILE A CA 1
ATOM 658 C C . ILE A 1 86 ? 1.543 -6.390 17.447 1.00 97.81 86 ILE A C 1
ATOM 660 O O . ILE A 1 86 ? 1.134 -6.958 18.464 1.00 97.81 86 ILE A O 1
ATOM 664 N N . ILE A 1 87 ? 2.812 -6.440 17.044 1.00 98.19 87 ILE A N 1
ATOM 665 C CA . ILE A 1 87 ? 3.872 -7.056 17.838 1.00 98.19 87 ILE A CA 1
ATOM 666 C C . ILE A 1 87 ? 4.304 -6.070 18.923 1.00 98.19 87 ILE A C 1
ATOM 668 O O . ILE A 1 87 ? 4.617 -4.912 18.652 1.00 98.19 87 ILE A O 1
ATOM 672 N N . ARG A 1 88 ? 4.316 -6.535 20.170 1.00 97.62 88 ARG A N 1
ATOM 673 C CA . ARG A 1 88 ? 4.722 -5.758 21.347 1.00 97.62 88 ARG A CA 1
ATOM 674 C C . ARG A 1 88 ? 5.478 -6.648 22.334 1.00 97.62 88 ARG A C 1
ATOM 676 O O . ARG A 1 88 ? 5.582 -7.860 22.138 1.00 97.62 88 ARG A O 1
ATOM 683 N N . LYS A 1 89 ? 6.025 -6.055 23.392 1.00 98.00 89 LYS A N 1
ATOM 684 C CA . LYS A 1 89 ? 6.776 -6.788 24.422 1.00 98.00 89 LYS A CA 1
ATOM 685 C C . LYS A 1 89 ? 5.885 -7.771 25.176 1.00 98.00 89 LYS A C 1
ATOM 687 O O . LYS A 1 89 ? 4.666 -7.605 25.230 1.00 98.00 89 LYS A O 1
ATOM 692 N N . SER A 1 90 ? 6.496 -8.763 25.820 1.00 98.31 90 SER A N 1
ATOM 693 C CA . SER A 1 90 ? 5.767 -9.797 26.575 1.00 98.31 90 SER A CA 1
ATOM 694 C C . SER A 1 90 ? 5.003 -9.245 27.791 1.00 98.31 90 SER A C 1
ATOM 696 O O . SER A 1 90 ? 4.120 -9.916 28.316 1.00 98.31 90 SER A O 1
ATOM 698 N N . ASP A 1 91 ? 5.331 -8.030 28.250 1.00 97.69 91 ASP A N 1
ATOM 699 C CA . ASP A 1 91 ? 4.614 -7.307 29.312 1.00 97.69 91 ASP A CA 1
ATOM 700 C C . ASP A 1 91 ? 3.410 -6.485 28.802 1.00 97.69 91 ASP A C 1
ATOM 702 O O . ASP A 1 91 ? 2.728 -5.821 29.585 1.00 97.69 91 ASP A O 1
ATOM 706 N N . GLY A 1 92 ? 3.138 -6.528 27.494 1.00 96.25 92 GLY A N 1
ATOM 707 C CA . GLY A 1 92 ? 2.068 -5.787 26.835 1.00 96.25 92 GLY A CA 1
ATOM 708 C C . GLY A 1 92 ? 2.389 -4.316 26.544 1.00 96.25 92 GLY A C 1
ATOM 709 O O . GLY A 1 92 ? 1.490 -3.589 26.115 1.00 96.25 92 GLY A O 1
ATOM 710 N N . THR A 1 93 ? 3.632 -3.865 26.761 1.00 95.56 93 THR A N 1
ATOM 711 C CA . THR A 1 93 ? 4.081 -2.496 26.461 1.00 95.56 93 THR A CA 1
ATOM 712 C C . THR A 1 93 ? 4.790 -2.379 25.107 1.00 95.56 93 THR A C 1
ATOM 714 O O . THR A 1 93 ? 5.307 -3.350 24.551 1.00 95.56 93 THR A O 1
ATOM 717 N N . GLY A 1 94 ? 4.842 -1.155 24.572 1.00 93.56 94 GLY A N 1
ATOM 718 C CA . GLY A 1 94 ? 5.356 -0.894 23.226 1.00 93.56 94 GLY A CA 1
ATOM 719 C C . GLY A 1 94 ? 4.399 -1.367 22.127 1.00 93.56 94 GLY A C 1
ATOM 720 O O . GLY A 1 94 ? 3.224 -1.636 22.384 1.00 93.56 94 GLY A O 1
ATOM 721 N N . GLY A 1 95 ? 4.932 -1.455 20.911 1.00 93.00 95 GLY A N 1
ATOM 722 C CA . GLY A 1 95 ? 4.172 -1.728 19.694 1.00 93.00 95 GLY A CA 1
ATOM 723 C C . GLY A 1 95 ? 3.383 -0.510 19.211 1.00 93.00 95 GLY A C 1
ATOM 724 O O . GLY A 1 95 ? 3.272 0.512 19.898 1.00 93.00 95 GLY A O 1
ATOM 725 N N . TYR A 1 96 ? 2.828 -0.633 18.010 1.00 94.06 96 TYR A N 1
ATOM 726 C CA . TYR A 1 96 ? 2.216 0.490 17.315 1.00 94.06 96 TYR A CA 1
ATOM 727 C C . TYR A 1 96 ? 0.963 1.041 18.012 1.00 94.06 96 TYR A C 1
ATOM 729 O O . TYR A 1 96 ? 0.129 0.300 18.541 1.00 94.06 96 TYR A O 1
ATOM 737 N N . SER A 1 97 ? 0.816 2.369 18.018 1.00 92.75 97 SER A N 1
ATOM 738 C CA . SER A 1 97 ? -0.271 3.034 18.744 1.00 92.75 97 SER A CA 1
ATOM 739 C C . SER A 1 97 ? -1.577 3.039 17.943 1.00 92.75 97 SER A C 1
ATOM 741 O O . SER A 1 97 ? -1.568 3.262 16.734 1.00 92.75 97 SER A O 1
ATOM 743 N N . MET A 1 98 ? -2.725 2.888 18.616 1.00 89.00 98 MET A N 1
ATOM 744 C CA . MET A 1 98 ? -4.040 3.011 17.963 1.00 89.00 98 MET A CA 1
ATOM 745 C C . MET A 1 98 ? -4.257 4.386 17.312 1.00 89.00 98 MET A C 1
ATOM 747 O O . MET A 1 98 ? -4.910 4.475 16.278 1.00 89.00 98 MET A O 1
ATOM 751 N N . ALA A 1 99 ? -3.699 5.459 17.887 1.00 90.19 99 ALA A N 1
ATOM 752 C CA . ALA A 1 99 ? -3.786 6.797 17.301 1.00 90.19 99 ALA A CA 1
ATOM 753 C C . ALA A 1 99 ? -3.084 6.847 15.936 1.00 90.19 99 ALA A C 1
ATOM 755 O O . ALA A 1 99 ? -3.697 7.243 14.945 1.00 90.19 99 ALA A O 1
ATOM 756 N N . SER A 1 100 ? -1.834 6.378 15.900 1.00 93.12 100 SER A N 1
ATOM 757 C CA . SER A 1 100 ? -1.011 6.301 14.692 1.00 93.12 100 SER A CA 1
ATOM 758 C C . SER A 1 100 ? -1.636 5.384 13.649 1.00 93.12 100 SER A C 1
ATOM 760 O O . SER A 1 100 ? -1.837 5.801 12.515 1.00 93.12 100 SER A O 1
ATOM 762 N N . LEU A 1 101 ? -2.058 4.184 14.056 1.00 92.81 101 LEU A N 1
ATOM 763 C CA . LEU A 1 101 ? -2.726 3.196 13.209 1.00 92.81 101 LEU A CA 1
ATOM 764 C C . LEU A 1 101 ? -3.923 3.787 12.445 1.00 92.81 101 LEU A C 1
ATOM 766 O O . LEU A 1 101 ? -4.044 3.617 11.230 1.00 92.81 101 LEU A O 1
ATOM 770 N N . ASN A 1 102 ? -4.780 4.538 13.137 1.00 91.25 102 ASN A N 1
ATOM 771 C CA . ASN A 1 102 ? -5.953 5.162 12.527 1.00 91.25 102 ASN A CA 1
ATOM 772 C C . ASN A 1 102 ? -5.584 6.358 11.646 1.00 91.25 102 ASN A C 1
ATOM 774 O O . ASN A 1 102 ? -6.172 6.547 10.581 1.00 91.25 102 ASN A O 1
ATOM 778 N N . ASN A 1 103 ? -4.616 7.170 12.073 1.00 92.62 103 ASN A N 1
ATOM 779 C CA . ASN A 1 103 ? -4.154 8.318 11.304 1.00 92.62 103 ASN A CA 1
ATOM 780 C C . ASN A 1 103 ? -3.501 7.881 9.983 1.00 92.62 103 ASN A C 1
ATOM 782 O O . ASN A 1 103 ? -3.890 8.342 8.911 1.00 92.62 103 ASN A O 1
ATOM 786 N N . VAL A 1 104 ? -2.603 6.903 10.044 1.00 94.25 104 VAL A N 1
ATOM 787 C CA . VAL A 1 104 ? -1.939 6.288 8.892 1.00 94.25 104 VAL A CA 1
ATOM 788 C C . VAL A 1 104 ? -2.922 5.633 7.932 1.00 94.25 104 VAL A C 1
ATOM 790 O O . VAL A 1 104 ? -2.792 5.815 6.721 1.00 94.25 104 VAL A O 1
ATOM 793 N N . MET A 1 105 ? -3.944 4.933 8.429 1.00 93.19 105 MET A N 1
ATOM 794 C CA . MET A 1 105 ? -4.973 4.354 7.561 1.00 93.19 105 MET A CA 1
ATOM 795 C C . MET A 1 105 ? -5.846 5.425 6.884 1.00 93.19 105 MET A C 1
ATOM 797 O O . MET A 1 105 ? -6.227 5.277 5.720 1.00 93.19 105 MET A O 1
ATOM 801 N N . ALA A 1 106 ? -6.124 6.541 7.565 1.00 90.56 106 ALA A N 1
ATOM 802 C CA . ALA A 1 106 ? -6.802 7.689 6.964 1.00 90.56 106 ALA A CA 1
ATOM 803 C C . ALA A 1 106 ? -5.954 8.335 5.850 1.00 90.56 106 ALA A C 1
ATOM 805 O O . ALA A 1 106 ? -6.482 8.652 4.785 1.00 90.56 106 ALA A O 1
ATOM 806 N N . LEU A 1 107 ? -4.643 8.491 6.063 1.00 92.06 107 LEU A N 1
ATOM 807 C CA . LEU A 1 107 ? -3.704 8.990 5.050 1.00 92.06 107 LEU A CA 1
ATOM 808 C C . LEU A 1 107 ? -3.595 8.028 3.854 1.00 92.06 107 LEU A C 1
ATOM 810 O O . LEU A 1 107 ? -3.774 8.457 2.716 1.00 92.06 107 LEU A O 1
ATOM 814 N N . THR A 1 108 ? -3.434 6.729 4.115 1.00 94.38 108 THR A N 1
ATOM 815 C CA . THR A 1 108 ? -3.315 5.665 3.100 1.00 94.38 108 THR A CA 1
ATOM 816 C C . THR A 1 108 ? -4.530 5.647 2.174 1.00 94.38 108 THR A C 1
ATOM 818 O O . THR A 1 108 ? -4.397 5.610 0.949 1.00 94.38 108 THR A O 1
ATOM 821 N N . ASN A 1 109 ? -5.735 5.741 2.748 1.00 92.44 109 ASN A N 1
ATOM 822 C CA . ASN A 1 109 ? -6.988 5.751 1.996 1.00 92.44 109 ASN A CA 1
ATOM 823 C C . ASN A 1 109 ? -7.067 6.886 0.955 1.00 92.44 109 ASN A C 1
ATOM 825 O O . ASN A 1 109 ? -7.742 6.708 -0.057 1.00 92.44 109 ASN A O 1
ATOM 829 N N . LYS A 1 110 ? -6.352 8.013 1.117 1.00 88.62 110 LYS A N 1
ATOM 830 C CA . LYS A 1 110 ? -6.315 9.096 0.108 1.00 88.62 110 LYS A CA 1
ATOM 831 C C . LYS A 1 110 ? -5.859 8.612 -1.271 1.00 88.62 110 LYS A C 1
ATOM 833 O O . LYS A 1 110 ? -6.368 9.100 -2.275 1.00 88.62 110 LYS A O 1
ATOM 838 N N . TYR A 1 111 ? -4.913 7.674 -1.311 1.00 92.38 111 TYR A N 1
ATOM 839 C CA . TYR A 1 111 ? -4.277 7.194 -2.542 1.00 92.38 111 TYR A CA 1
ATOM 840 C C . TYR A 1 111 ? -5.079 6.099 -3.245 1.00 92.38 111 TYR A C 1
ATOM 842 O O . TYR A 1 111 ? -4.876 5.855 -4.425 1.00 92.38 111 TYR A O 1
ATOM 850 N N . TYR A 1 112 ? -6.012 5.461 -2.538 1.00 93.00 112 TYR A N 1
ATOM 851 C CA . TYR A 1 112 ? -6.852 4.384 -3.068 1.00 93.00 112 TYR A CA 1
ATOM 852 C C . TYR A 1 112 ? -8.302 4.828 -3.340 1.00 93.00 112 TYR A C 1
ATOM 854 O O . TYR A 1 112 ? -9.013 4.187 -4.121 1.00 93.00 112 TYR A O 1
ATOM 862 N N . LEU A 1 113 ? -8.710 5.970 -2.770 1.00 85.38 113 LEU A N 1
ATOM 863 C CA . LEU A 1 113 ? -9.979 6.663 -3.006 1.00 85.38 113 LEU A CA 1
ATOM 864 C C . LEU A 1 113 ? -9.915 7.600 -4.228 1.00 85.38 113 LEU A C 1
ATOM 866 O O . LEU A 1 113 ? -9.978 8.827 -4.106 1.00 85.38 113 LEU A O 1
ATOM 870 N N . GLN A 1 114 ? -9.861 7.042 -5.437 1.00 72.12 114 GLN A N 1
ATOM 871 C CA . GLN A 1 114 ? -9.871 7.831 -6.671 1.00 72.12 114 GLN A CA 1
ATOM 872 C C . GLN A 1 114 ? -11.240 8.515 -6.887 1.00 72.12 114 GLN A C 1
ATOM 874 O O . GLN A 1 114 ? -12.205 7.907 -7.357 1.00 72.12 114 GLN A O 1
ATOM 879 N N . ASN A 1 115 ? -11.339 9.805 -6.541 1.00 65.00 115 ASN A N 1
ATOM 880 C CA . ASN A 1 115 ? -12.566 10.619 -6.629 1.00 65.00 115 ASN A CA 1
ATOM 881 C C . ASN A 1 115 ? -13.792 10.009 -5.905 1.00 65.00 115 ASN A C 1
ATOM 883 O O . ASN A 1 115 ? -14.935 10.222 -6.314 1.00 65.00 115 ASN A O 1
ATOM 887 N N . GLY A 1 116 ? -13.561 9.262 -4.819 1.00 61.66 116 GLY A N 1
ATOM 888 C CA . GLY A 1 116 ? -14.607 8.565 -4.057 1.00 61.66 116 GLY A CA 1
ATOM 889 C C . GLY A 1 116 ? -14.979 7.171 -4.581 1.00 61.66 116 GLY A C 1
ATOM 890 O O . GLY A 1 116 ? -15.892 6.554 -4.036 1.00 61.66 116 GLY A O 1
ATOM 891 N N . ASN A 1 117 ? -14.266 6.676 -5.594 1.00 67.12 117 ASN A N 1
ATOM 892 C CA . ASN A 1 117 ? -14.328 5.302 -6.097 1.00 67.12 117 ASN A CA 1
ATOM 893 C C . ASN A 1 117 ? -13.008 4.576 -5.766 1.00 67.12 117 ASN A C 1
ATOM 895 O O . ASN A 1 117 ? -12.114 5.169 -5.168 1.00 67.12 117 ASN A O 1
ATOM 899 N N . GLY A 1 118 ? -12.860 3.312 -6.173 1.00 85.69 118 GLY A N 1
ATOM 900 C CA . GLY A 1 118 ? -11.633 2.540 -5.945 1.00 85.69 118 GLY A CA 1
ATOM 901 C C . GLY A 1 118 ? -11.725 1.658 -4.702 1.00 85.69 118 GLY A C 1
ATOM 902 O O . GLY A 1 118 ? -12.687 0.897 -4.571 1.00 85.69 118 GLY A O 1
ATOM 903 N N . ILE A 1 119 ? -10.727 1.732 -3.818 1.00 90.94 119 ILE A N 1
ATOM 904 C CA . ILE A 1 119 ? -10.645 0.921 -2.594 1.00 90.94 119 ILE A CA 1
ATOM 905 C C . ILE A 1 119 ? -10.721 1.822 -1.359 1.00 90.94 119 ILE A C 1
ATOM 907 O O . ILE A 1 119 ? -10.061 2.857 -1.302 1.00 90.94 119 ILE A O 1
ATOM 911 N N . GLN A 1 120 ? -11.493 1.399 -0.356 1.00 90.56 120 GLN A N 1
ATOM 912 C CA . GLN A 1 120 ? -11.379 1.904 1.009 1.00 90.56 120 GLN A CA 1
ATOM 913 C C . GLN A 1 120 ? -11.022 0.774 1.970 1.00 90.56 120 GLN A C 1
ATOM 915 O O . GLN A 1 120 ? -11.758 -0.204 2.104 1.00 90.56 120 GLN A O 1
ATOM 920 N N . PHE A 1 121 ? -9.921 0.950 2.685 1.00 93.44 121 PHE A N 1
ATOM 921 C CA . PHE A 1 121 ? -9.497 0.062 3.752 1.00 93.44 121 PHE A CA 1
ATOM 922 C C . PHE A 1 121 ? -10.163 0.418 5.080 1.00 93.44 121 PHE A C 1
ATOM 924 O O . PHE A 1 121 ? -10.363 1.597 5.398 1.00 93.44 121 PHE A O 1
ATOM 931 N N . TYR A 1 122 ? -10.458 -0.615 5.863 1.00 90.75 122 TYR A N 1
ATOM 932 C CA . TYR A 1 122 ? -10.973 -0.528 7.228 1.00 90.75 122 TYR A CA 1
ATOM 933 C C . TYR A 1 122 ? -10.365 -1.624 8.100 1.00 90.75 122 TYR A C 1
ATOM 935 O O . TYR A 1 122 ? -9.948 -2.662 7.589 1.00 90.75 122 TYR A O 1
ATOM 943 N N . PHE A 1 123 ? -10.348 -1.424 9.419 1.00 92.38 123 PHE A N 1
ATOM 944 C CA . PHE A 1 123 ? -9.916 -2.471 10.342 1.00 92.38 123 PHE A CA 1
ATOM 945 C C . PHE A 1 123 ? -11.054 -3.439 10.670 1.00 92.38 123 PHE A C 1
ATOM 947 O O . PHE A 1 123 ? -12.168 -3.026 10.986 1.00 92.38 123 PHE A O 1
ATOM 954 N N . SER A 1 124 ? -10.765 -4.738 10.610 1.00 91.50 124 SER A N 1
ATOM 955 C CA . SER A 1 124 ? -11.694 -5.804 10.980 1.00 91.50 124 SER A CA 1
ATOM 956 C C . SER A 1 124 ? -11.594 -6.144 12.473 1.00 91.50 124 SER A C 1
ATOM 958 O O . SER A 1 124 ? -10.511 -6.483 12.973 1.00 91.50 124 SER A O 1
ATOM 960 N N . GLY A 1 125 ? -12.740 -6.132 13.156 1.00 87.44 125 GLY A N 1
ATOM 961 C CA . GLY A 1 125 ? -12.875 -6.355 14.598 1.00 87.44 125 GLY A CA 1
ATOM 962 C C . GLY A 1 125 ? -13.010 -5.055 15.400 1.00 87.44 125 GLY A C 1
ATOM 963 O O . GLY A 1 125 ? -13.188 -3.980 14.840 1.00 87.44 125 GLY A O 1
ATOM 964 N N . THR A 1 126 ? -12.929 -5.173 16.727 1.00 85.44 126 THR A N 1
ATOM 965 C CA . THR A 1 126 ? -13.022 -4.058 17.695 1.00 85.44 126 THR A CA 1
ATOM 966 C C . THR A 1 126 ? -11.690 -3.730 18.378 1.00 85.44 126 THR A C 1
ATOM 968 O O . THR A 1 126 ? -11.605 -2.795 19.167 1.00 85.44 126 THR A O 1
ATOM 971 N N . THR A 1 127 ? -10.651 -4.524 18.121 1.00 90.06 127 THR A N 1
ATOM 972 C CA . THR A 1 127 ? -9.300 -4.367 18.672 1.00 90.06 127 THR A CA 1
ATOM 973 C C . THR A 1 127 ? -8.298 -5.115 17.781 1.00 90.06 127 THR A C 1
ATOM 975 O O . THR A 1 127 ? -8.690 -6.127 17.173 1.00 90.06 127 THR A O 1
ATOM 978 N N . PRO A 1 128 ? -7.032 -4.672 17.669 1.00 94.25 128 PRO A N 1
ATOM 979 C CA . PRO A 1 128 ? -5.983 -5.427 16.985 1.00 94.25 128 PRO A CA 1
ATOM 980 C C . PRO A 1 128 ? -5.754 -6.818 17.586 1.00 94.25 128 PRO A C 1
ATOM 982 O O . PRO A 1 128 ? -6.126 -7.103 18.725 1.00 94.25 128 PRO A O 1
ATOM 985 N N . ASP A 1 129 ? -5.133 -7.705 16.814 1.00 97.19 129 ASP A N 1
ATOM 986 C CA . ASP A 1 129 ? -4.520 -8.910 17.373 1.00 97.19 129 ASP A CA 1
ATOM 987 C C . ASP A 1 129 ? -3.176 -8.520 17.993 1.00 97.19 129 ASP A C 1
ATOM 989 O O . ASP A 1 129 ? -2.279 -8.065 17.288 1.00 97.19 129 ASP A O 1
ATOM 993 N N . TYR A 1 130 ? -3.032 -8.660 19.308 1.00 97.75 130 TYR A N 1
ATOM 994 C CA . TYR A 1 130 ? -1.768 -8.370 19.981 1.00 97.75 130 TYR A CA 1
ATOM 995 C C . TYR A 1 130 ? -0.902 -9.631 20.071 1.00 97.75 130 TYR A C 1
ATOM 997 O O . TYR A 1 130 ? -1.357 -10.705 20.488 1.00 97.75 130 TYR A O 1
ATOM 1005 N N . ILE A 1 131 ? 0.361 -9.489 19.670 1.00 98.38 131 ILE A N 1
ATOM 1006 C CA . ILE A 1 131 ? 1.372 -10.546 19.688 1.00 98.38 131 ILE A CA 1
ATOM 1007 C C . ILE A 1 131 ? 2.437 -10.152 20.712 1.00 98.38 131 ILE A C 1
ATOM 1009 O O . ILE A 1 131 ? 3.349 -9.377 20.427 1.00 98.38 131 ILE A O 1
ATOM 1013 N N . ASP A 1 132 ? 2.289 -10.697 21.917 1.00 98.25 132 ASP A N 1
ATOM 1014 C CA . ASP A 1 132 ? 3.155 -10.432 23.068 1.00 98.25 132 ASP A CA 1
ATOM 1015 C C . ASP A 1 132 ? 4.410 -11.315 22.958 1.00 98.25 132 ASP A C 1
ATOM 1017 O O . ASP A 1 132 ? 4.361 -12.517 23.232 1.00 98.25 132 ASP A O 1
ATOM 1021 N N . SER A 1 133 ? 5.523 -10.753 22.475 1.00 98.12 133 SER A N 1
ATOM 1022 C CA . SER A 1 133 ? 6.773 -11.491 22.255 1.00 98.12 133 SER A CA 1
ATOM 1023 C C . SER A 1 133 ? 7.990 -10.571 22.212 1.00 98.12 133 SER A C 1
ATOM 1025 O O . SER A 1 133 ? 8.239 -9.904 21.210 1.00 98.12 133 SER A O 1
ATOM 1027 N N . ASP A 1 134 ? 8.823 -10.605 23.256 1.00 98.06 134 ASP A N 1
ATOM 1028 C CA . ASP A 1 134 ? 10.088 -9.848 23.276 1.00 98.06 134 ASP A CA 1
ATOM 1029 C C . ASP A 1 134 ? 11.054 -10.258 22.151 1.00 98.06 134 ASP A C 1
ATOM 1031 O O . ASP A 1 134 ? 11.869 -9.445 21.724 1.00 98.06 134 ASP A O 1
ATOM 1035 N N . VAL A 1 135 ? 10.959 -11.497 21.651 1.00 97.69 135 VAL A N 1
ATOM 1036 C CA . VAL A 1 135 ? 11.796 -11.992 20.545 1.00 97.69 135 VAL A CA 1
ATOM 1037 C C . VAL A 1 135 ? 11.433 -11.276 19.245 1.00 97.69 135 VAL A C 1
ATOM 1039 O O . VAL A 1 135 ? 12.294 -10.642 18.643 1.00 97.69 135 VAL A O 1
ATOM 1042 N N . LEU A 1 136 ? 10.156 -11.325 18.849 1.00 97.69 136 LEU A N 1
ATOM 1043 C CA . LEU A 1 136 ? 9.685 -10.666 17.626 1.00 97.69 136 LEU A CA 1
ATOM 1044 C C . LEU A 1 136 ? 9.706 -9.135 17.751 1.00 97.69 136 LEU A C 1
ATOM 1046 O O . LEU A 1 136 ? 9.887 -8.442 16.756 1.00 97.69 136 LEU A O 1
ATOM 1050 N N . TYR A 1 137 ? 9.530 -8.606 18.966 1.00 97.12 137 TYR A N 1
ATOM 1051 C CA . TYR A 1 137 ? 9.608 -7.172 19.234 1.00 97.12 137 TYR A CA 1
ATOM 1052 C C . TYR A 1 137 ? 11.039 -6.629 19.129 1.00 97.12 137 TYR A C 1
ATOM 1054 O O . TYR A 1 137 ? 11.239 -5.526 18.631 1.00 97.12 137 TYR A O 1
ATOM 1062 N N . ALA A 1 138 ? 12.040 -7.379 19.601 1.00 96.06 138 ALA A N 1
ATOM 1063 C CA . ALA A 1 138 ? 13.436 -6.964 19.496 1.00 96.06 138 ALA A CA 1
ATOM 1064 C C . ALA A 1 138 ? 13.965 -7.055 18.056 1.00 96.06 138 ALA A C 1
ATOM 1066 O O . ALA A 1 138 ? 14.792 -6.234 17.661 1.00 96.06 138 ALA A O 1
ATOM 1067 N N . GLN A 1 139 ? 13.529 -8.065 17.295 1.00 95.56 139 GLN A N 1
ATOM 1068 C CA . GLN A 1 139 ? 13.973 -8.292 15.923 1.00 95.56 139 GLN A CA 1
ATOM 1069 C C . GLN A 1 139 ? 13.017 -9.241 15.182 1.00 95.56 139 GLN A C 1
ATOM 1071 O O . GLN A 1 139 ? 13.027 -10.449 15.417 1.00 95.56 139 GLN A O 1
ATOM 1076 N N . TYR A 1 140 ? 12.244 -8.716 14.234 1.00 97.25 140 TYR A N 1
ATOM 1077 C CA . TYR A 1 140 ? 11.522 -9.521 13.252 1.00 97.25 140 TYR A CA 1
ATOM 1078 C C . TYR A 1 140 ? 12.451 -9.842 12.078 1.00 97.25 140 TYR A C 1
ATOM 1080 O O . TYR A 1 140 ? 12.984 -8.929 11.444 1.00 97.25 140 TYR A O 1
ATOM 1088 N N . ARG A 1 141 ? 12.654 -11.124 11.760 1.00 95.56 141 ARG A N 1
ATOM 1089 C CA . ARG A 1 141 ? 13.507 -11.534 10.635 1.00 95.56 141 ARG A CA 1
ATOM 1090 C C . ARG A 1 141 ? 12.668 -11.770 9.389 1.00 95.56 141 ARG A C 1
ATOM 1092 O O . ARG A 1 141 ? 11.795 -12.645 9.399 1.00 95.56 141 ARG A O 1
ATOM 1099 N N . GLN A 1 142 ? 12.954 -11.021 8.322 1.00 92.06 142 GLN A N 1
ATOM 1100 C CA . GLN A 1 142 ? 12.238 -11.148 7.049 1.00 92.06 142 GLN A CA 1
ATOM 1101 C C . GLN A 1 142 ? 12.202 -12.615 6.584 1.00 92.06 142 GLN A C 1
ATOM 1103 O O . GLN A 1 142 ? 13.217 -13.313 6.635 1.00 92.06 142 GLN A O 1
ATOM 1108 N N . ASN A 1 143 ? 11.029 -13.081 6.139 1.00 90.00 143 ASN A N 1
ATOM 1109 C CA . ASN A 1 143 ? 10.716 -14.449 5.688 1.00 90.00 143 ASN A CA 1
ATOM 1110 C C . ASN A 1 143 ? 10.871 -15.568 6.742 1.00 90.00 143 ASN A C 1
ATOM 1112 O O . ASN A 1 143 ? 10.145 -16.560 6.695 1.00 90.00 143 ASN A O 1
ATOM 1116 N N . ALA A 1 144 ? 11.802 -15.451 7.690 1.00 94.44 144 ALA A N 1
ATOM 1117 C CA . ALA A 1 144 ? 12.069 -16.473 8.697 1.00 94.44 144 ALA A CA 1
ATOM 1118 C C . ALA A 1 144 ? 11.012 -16.486 9.813 1.00 94.44 144 ALA A C 1
ATOM 1120 O O . ALA A 1 144 ? 10.633 -17.564 10.272 1.00 94.44 144 ALA A O 1
ATOM 1121 N N . ASP A 1 145 ? 10.517 -15.315 10.228 1.00 97.00 145 ASP A N 1
ATOM 1122 C CA . ASP A 1 145 ? 9.480 -15.199 11.262 1.00 97.00 145 ASP A CA 1
ATOM 1123 C C . ASP A 1 145 ? 8.042 -15.198 10.711 1.00 97.00 145 ASP A C 1
ATOM 1125 O O . ASP A 1 145 ? 7.085 -15.337 11.474 1.00 97.00 145 ASP A O 1
ATOM 1129 N N . ASP A 1 146 ? 7.873 -15.207 9.386 1.00 95.62 146 ASP A N 1
ATOM 1130 C CA . ASP A 1 146 ? 6.576 -15.375 8.714 1.00 95.62 146 ASP A CA 1
ATOM 1131 C C . ASP A 1 146 ? 5.873 -16.684 9.100 1.00 95.62 146 ASP A C 1
ATOM 1133 O O . ASP A 1 146 ? 4.647 -16.735 9.203 1.00 95.62 146 ASP A O 1
ATOM 1137 N N . ALA A 1 147 ? 6.639 -17.751 9.342 1.00 95.88 147 ALA A N 1
ATOM 1138 C CA . ALA A 1 147 ? 6.115 -19.018 9.851 1.00 95.88 147 ALA A CA 1
ATOM 1139 C C . ALA A 1 147 ? 5.700 -18.936 11.333 1.00 95.88 147 ALA A C 1
ATOM 1141 O O . ALA A 1 147 ? 4.807 -19.669 11.759 1.00 95.88 147 ALA A O 1
ATOM 1142 N N . THR A 1 148 ? 6.320 -18.039 12.108 1.00 97.19 148 THR A N 1
ATOM 1143 C CA . THR A 1 148 ? 6.003 -17.786 13.522 1.00 97.19 148 THR A CA 1
ATOM 1144 C C . THR A 1 148 ? 4.669 -17.053 13.659 1.00 97.19 148 THR A C 1
ATOM 1146 O O . THR A 1 148 ? 3.878 -17.386 14.542 1.00 97.19 148 THR A O 1
ATOM 1149 N N . VAL A 1 149 ? 4.391 -16.087 12.774 1.00 97.38 149 VAL A N 1
ATOM 1150 C CA . VAL A 1 149 ? 3.128 -15.330 12.786 1.00 97.38 149 VAL A CA 1
ATOM 1151 C C . VAL A 1 149 ? 1.994 -15.995 12.004 1.00 97.38 149 VAL A C 1
ATOM 1153 O O . VAL A 1 149 ? 0.838 -15.758 12.334 1.00 97.38 149 VAL A O 1
ATOM 1156 N N . ALA A 1 150 ? 2.287 -16.896 11.056 1.00 97.56 150 ALA A N 1
ATOM 1157 C CA . ALA A 1 150 ? 1.288 -17.591 10.231 1.00 97.56 150 ALA A CA 1
ATOM 1158 C C . ALA A 1 150 ? 0.034 -18.128 10.963 1.00 97.56 150 ALA A C 1
ATOM 1160 O O . ALA A 1 150 ? -1.054 -18.010 10.402 1.00 97.56 150 ALA A O 1
ATOM 1161 N N . PRO A 1 151 ? 0.107 -18.688 12.193 1.00 98.06 151 PRO A N 1
ATOM 1162 C CA . PRO A 1 151 ? -1.083 -19.147 12.918 1.00 98.06 151 PRO A CA 1
ATOM 1163 C C . PRO A 1 151 ? -2.042 -18.031 13.370 1.00 98.06 151 PRO A C 1
ATOM 1165 O O . PRO A 1 151 ? -3.101 -18.342 13.913 1.00 98.06 151 PRO A O 1
ATOM 1168 N N . ARG A 1 152 ? -1.666 -16.754 13.212 1.00 98.06 152 ARG A N 1
ATOM 1169 C CA . ARG A 1 152 ? -2.505 -15.581 13.495 1.00 98.06 152 ARG A CA 1
ATOM 1170 C C . ARG A 1 152 ? -3.311 -15.107 12.291 1.00 98.06 152 ARG A C 1
ATOM 1172 O O . ARG A 1 152 ? -4.289 -14.395 12.508 1.00 98.06 152 ARG A O 1
ATOM 1179 N N . ASP A 1 153 ? -2.936 -15.497 11.071 1.00 98.50 153 ASP A N 1
ATOM 1180 C CA . ASP A 1 153 ? -3.608 -15.033 9.857 1.00 98.50 153 ASP A CA 1
ATOM 1181 C C . ASP A 1 153 ? -5.120 -15.321 9.902 1.00 98.50 153 ASP A C 1
ATOM 1183 O O . ASP A 1 153 ? -5.551 -16.448 10.164 1.00 98.50 153 ASP A O 1
ATOM 1187 N N . VAL A 1 154 ? -5.935 -14.325 9.557 1.00 98.44 154 VAL A N 1
ATOM 1188 C CA . VAL A 1 154 ? -7.363 -14.510 9.282 1.00 98.44 154 VAL A CA 1
ATOM 1189 C C . VAL A 1 154 ? -7.610 -14.692 7.785 1.00 98.44 154 VAL A C 1
ATOM 1191 O O . VAL A 1 154 ? -6.924 -14.118 6.941 1.00 98.44 154 VAL A O 1
ATOM 1194 N N . THR A 1 155 ? -8.626 -15.478 7.435 1.00 98.12 155 THR A N 1
ATOM 1195 C CA . THR A 1 155 ? -8.995 -15.760 6.037 1.00 98.12 155 THR A CA 1
ATOM 1196 C C . THR A 1 155 ? -9.955 -14.734 5.436 1.00 98.12 155 THR A C 1
ATOM 1198 O O . THR A 1 155 ? -10.217 -14.781 4.241 1.00 98.12 155 THR A O 1
ATOM 1201 N N . ASN A 1 156 ? -10.496 -13.803 6.221 1.00 97.81 156 ASN A N 1
ATOM 1202 C CA . ASN A 1 156 ? -11.509 -12.846 5.768 1.00 97.81 156 ASN A CA 1
ATOM 1203 C C . ASN A 1 156 ? -11.004 -11.398 5.654 1.00 97.81 156 ASN A C 1
ATOM 1205 O O . ASN A 1 156 ? -11.796 -10.505 5.366 1.00 97.81 156 ASN A O 1
ATOM 1209 N N . ALA A 1 157 ? -9.703 -11.155 5.821 1.00 98.19 157 ALA A N 1
ATOM 1210 C CA . ALA A 1 157 ? -9.078 -9.839 5.697 1.00 98.19 157 ALA A CA 1
ATOM 1211 C C . ALA A 1 157 ? -7.650 -9.941 5.136 1.00 98.19 157 ALA A C 1
ATOM 1213 O O . ALA A 1 157 ? -7.077 -11.028 5.079 1.00 98.19 157 ALA A O 1
ATOM 1214 N N . LEU A 1 158 ? -7.073 -8.805 4.739 1.00 98.69 158 LEU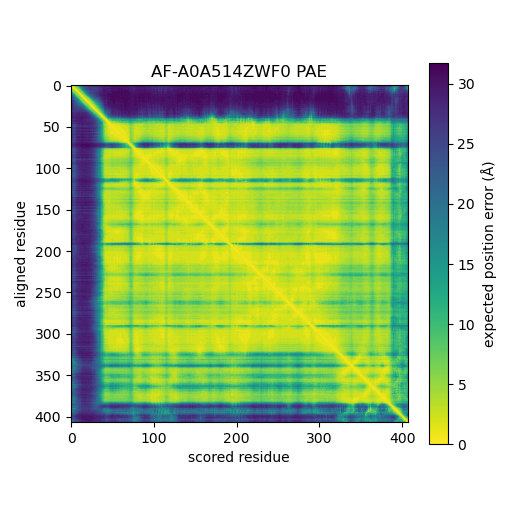 A N 1
ATOM 1215 C CA . LEU A 1 158 ? -5.624 -8.670 4.571 1.00 98.69 158 LEU A CA 1
ATOM 1216 C C . LEU A 1 158 ? -4.956 -8.652 5.953 1.00 98.69 158 LEU A C 1
ATOM 1218 O O . LEU A 1 158 ? -5.455 -7.986 6.856 1.00 98.69 158 LEU A O 1
ATOM 1222 N N . ASN A 1 159 ? -3.840 -9.352 6.135 1.00 98.69 159 ASN A N 1
ATOM 1223 C CA . ASN A 1 159 ? -3.190 -9.514 7.439 1.00 98.69 159 ASN A CA 1
ATOM 1224 C C . ASN A 1 159 ? -2.006 -8.543 7.571 1.00 98.69 159 ASN A C 1
ATOM 1226 O O . ASN A 1 159 ? -0.904 -8.824 7.103 1.00 98.69 159 ASN A O 1
ATOM 1230 N N . GLN A 1 160 ? -2.223 -7.379 8.185 1.00 98.44 160 GLN A N 1
ATOM 1231 C CA . GLN A 1 160 ? -1.195 -6.341 8.291 1.00 98.44 160 GLN A CA 1
ATOM 1232 C C . GLN A 1 160 ? -0.498 -6.410 9.652 1.00 98.44 160 GLN A C 1
ATOM 1234 O O . GLN A 1 160 ? -1.103 -6.125 10.686 1.00 98.44 160 GLN A O 1
ATOM 1239 N N . TYR A 1 161 ? 0.773 -6.802 9.645 1.00 98.44 161 TYR A N 1
ATOM 1240 C CA . TYR A 1 161 ? 1.611 -6.945 10.830 1.00 98.44 161 TYR A CA 1
ATOM 1241 C C . TYR A 1 161 ? 2.458 -5.693 11.043 1.00 98.44 161 TYR A C 1
ATOM 1243 O O . TYR A 1 161 ? 3.144 -5.244 10.129 1.00 98.44 161 TYR A O 1
ATOM 1251 N N . TYR A 1 162 ? 2.446 -5.170 12.265 1.00 97.75 162 TYR A N 1
ATOM 1252 C CA . TYR A 1 162 ? 3.269 -4.049 12.706 1.00 97.75 162 TYR A CA 1
ATOM 1253 C C . TYR A 1 162 ? 4.393 -4.577 13.591 1.00 97.75 162 TYR A C 1
ATOM 1255 O O . TYR A 1 162 ? 4.130 -5.197 14.627 1.00 97.75 162 TYR A O 1
ATOM 1263 N N . VAL A 1 163 ? 5.634 -4.354 13.163 1.00 97.00 163 VAL A N 1
ATOM 1264 C CA . VAL A 1 163 ? 6.855 -4.850 13.804 1.00 97.00 163 VAL A CA 1
ATOM 1265 C C . VAL A 1 163 ? 7.703 -3.675 14.266 1.00 97.00 163 VAL A C 1
ATOM 1267 O O . VAL A 1 163 ? 7.795 -2.667 13.574 1.00 97.00 163 VAL A O 1
ATOM 1270 N N . HIS A 1 164 ? 8.348 -3.799 15.423 1.00 95.12 164 HIS A N 1
ATOM 1271 C CA . HIS A 1 164 ? 9.093 -2.673 15.986 1.00 95.12 164 HIS A CA 1
ATOM 1272 C C . HIS A 1 164 ? 10.486 -2.480 15.377 1.00 95.12 164 HIS A C 1
ATOM 1274 O O . HIS A 1 164 ? 11.002 -1.367 15.289 1.00 95.12 164 HIS A O 1
ATOM 1280 N N . GLN A 1 165 ? 11.111 -3.578 14.960 1.00 94.06 165 GLN A N 1
ATOM 1281 C CA . GLN A 1 165 ? 12.444 -3.573 14.384 1.00 94.06 165 GLN A CA 1
ATOM 1282 C C . GLN A 1 165 ? 12.615 -4.792 13.478 1.00 94.06 165 GLN A C 1
ATOM 1284 O O . GLN A 1 165 ? 12.333 -5.916 13.891 1.00 94.06 165 GLN A O 1
ATOM 1289 N N . PHE A 1 166 ? 13.123 -4.578 12.265 1.00 94.94 166 PHE A N 1
ATOM 1290 C CA . PHE A 1 166 ? 13.580 -5.654 11.387 1.00 94.94 166 PHE A CA 1
ATOM 1291 C C . PHE A 1 166 ? 15.033 -6.056 11.682 1.00 94.94 166 PHE A C 1
ATOM 1293 O O . PHE A 1 166 ? 15.814 -5.293 12.256 1.00 94.94 166 PHE A O 1
ATOM 1300 N N . ASP A 1 167 ? 15.426 -7.250 11.240 1.00 91.06 167 ASP A N 1
ATOM 1301 C CA . ASP A 1 167 ? 16.827 -7.672 11.204 1.00 91.06 167 ASP A CA 1
ATOM 1302 C C . ASP A 1 167 ? 17.675 -6.899 10.186 1.00 91.06 167 ASP A C 1
ATOM 1304 O O . ASP A 1 167 ? 18.864 -6.671 10.419 1.00 91.06 167 ASP A O 1
ATOM 1308 N N . ASN A 1 168 ? 17.055 -6.435 9.103 1.00 89.38 168 ASN A N 1
ATOM 1309 C CA . ASN A 1 168 ? 17.621 -5.465 8.177 1.00 89.38 168 ASN A CA 1
ATOM 1310 C C . ASN A 1 168 ? 17.192 -4.034 8.554 1.00 89.38 168 ASN A C 1
ATOM 1312 O O . ASN A 1 168 ? 16.054 -3.637 8.325 1.00 89.38 168 ASN A O 1
ATOM 1316 N N . ALA A 1 169 ? 18.126 -3.223 9.058 1.00 86.75 169 ALA A N 1
ATOM 1317 C CA . ALA A 1 169 ? 17.866 -1.831 9.451 1.00 86.75 169 ALA A CA 1
ATOM 1318 C C . ALA A 1 169 ? 17.514 -0.875 8.286 1.00 86.75 169 ALA A C 1
ATOM 1320 O O . ALA A 1 169 ? 17.173 0.278 8.538 1.00 86.75 169 ALA A O 1
ATOM 1321 N N . SER A 1 170 ? 17.603 -1.328 7.031 1.00 86.81 170 SER A N 1
ATOM 1322 C CA . SER A 1 170 ? 17.180 -0.576 5.839 1.00 86.81 170 SER A CA 1
ATOM 1323 C C . SER A 1 170 ? 15.790 -0.982 5.328 1.00 86.81 170 SER A C 1
ATOM 1325 O O . SER A 1 170 ? 15.357 -0.462 4.303 1.00 86.81 170 SER A O 1
ATOM 1327 N N . LEU A 1 171 ? 15.107 -1.922 5.989 1.00 90.00 171 LEU A N 1
ATOM 1328 C CA . LEU A 1 171 ? 13.788 -2.422 5.598 1.00 90.00 171 LEU A CA 1
ATOM 1329 C C . LEU A 1 171 ? 12.681 -1.612 6.285 1.00 90.00 171 LEU A C 1
ATOM 1331 O O . LEU A 1 171 ? 12.689 -1.485 7.506 1.00 90.00 171 LEU A O 1
ATOM 1335 N N . GLY A 1 172 ? 11.735 -1.081 5.508 1.00 91.56 172 GLY A N 1
ATOM 1336 C CA . GLY A 1 172 ? 10.519 -0.434 6.028 1.00 91.56 172 GLY A CA 1
ATOM 1337 C C . GLY A 1 172 ? 9.317 -1.367 6.002 1.00 91.56 172 GLY A C 1
ATOM 1338 O O . GLY A 1 172 ? 8.461 -1.321 6.880 1.00 91.56 172 GLY A O 1
ATOM 1339 N N . GLY A 1 173 ? 9.265 -2.263 5.021 1.00 94.81 173 GLY A N 1
ATOM 1340 C CA . GLY A 1 173 ? 8.213 -3.258 4.928 1.00 94.81 173 GLY A CA 1
ATOM 1341 C C . GLY A 1 173 ? 8.374 -4.194 3.742 1.00 94.81 173 GLY A C 1
ATOM 1342 O O . GLY A 1 173 ? 9.333 -4.116 2.972 1.00 94.81 173 GLY A O 1
ATOM 1343 N N . TYR A 1 174 ? 7.441 -5.129 3.641 1.00 95.81 174 TYR A N 1
ATOM 1344 C CA . TYR A 1 174 ? 7.236 -5.944 2.452 1.00 95.81 174 TYR A CA 1
ATOM 1345 C C . TYR A 1 174 ? 5.808 -6.487 2.426 1.00 95.81 174 TYR A C 1
ATOM 1347 O O . TYR A 1 174 ? 5.167 -6.690 3.465 1.00 95.81 174 TYR A O 1
ATOM 1355 N N . ALA A 1 175 ? 5.330 -6.786 1.226 1.00 96.69 175 ALA A N 1
ATOM 1356 C CA . ALA A 1 175 ? 4.085 -7.492 0.981 1.00 96.69 175 ALA A CA 1
ATOM 1357 C C . ALA A 1 175 ? 4.341 -8.755 0.152 1.00 96.69 175 ALA A C 1
ATOM 1359 O O . ALA A 1 175 ? 5.463 -9.042 -0.271 1.00 96.69 175 ALA A O 1
ATOM 1360 N N . GLN A 1 176 ? 3.279 -9.509 -0.122 1.00 95.31 176 GLN A N 1
ATOM 1361 C CA . GLN A 1 176 ? 3.284 -10.514 -1.178 1.00 95.31 176 GLN A CA 1
ATOM 1362 C C . GLN A 1 176 ? 2.350 -10.108 -2.320 1.00 95.31 176 GLN A C 1
ATOM 1364 O O . GLN A 1 176 ? 1.247 -9.589 -2.111 1.00 95.31 176 GLN A O 1
ATOM 1369 N N . PHE A 1 177 ? 2.763 -10.433 -3.544 1.00 97.94 177 PHE A N 1
ATOM 1370 C CA . PHE A 1 177 ? 1.878 -10.421 -4.704 1.00 97.94 177 PHE A CA 1
ATOM 1371 C C . PHE A 1 177 ? 0.665 -11.350 -4.496 1.00 97.94 177 PHE A C 1
ATOM 1373 O O . PHE A 1 177 ? 0.754 -12.315 -3.730 1.00 97.94 177 PHE A O 1
ATOM 1380 N N . PRO A 1 178 ? -0.475 -11.101 -5.171 1.00 98.25 178 PRO A N 1
ATOM 1381 C CA . PRO A 1 178 ? -1.621 -11.998 -5.092 1.00 98.25 178 PRO A CA 1
ATOM 1382 C C . PRO A 1 178 ? -1.259 -13.446 -5.445 1.00 98.25 178 PRO A C 1
ATOM 1384 O O . PRO A 1 178 ? -0.716 -13.721 -6.510 1.00 98.25 178 PRO A O 1
ATOM 1387 N N . ALA A 1 179 ? -1.628 -14.374 -4.565 1.00 97.75 179 ALA A N 1
ATOM 1388 C CA . ALA A 1 179 ? -1.655 -15.808 -4.832 1.00 97.75 179 ALA A CA 1
ATOM 1389 C C . ALA A 1 179 ? -2.840 -16.443 -4.087 1.00 97.75 179 ALA A C 1
ATOM 1391 O O . ALA A 1 179 ? -3.393 -15.844 -3.159 1.00 97.75 179 ALA A O 1
ATOM 1392 N N . ASN A 1 180 ? -3.236 -17.665 -4.446 1.00 97.81 180 ASN A N 1
ATOM 1393 C CA . ASN A 1 180 ? -4.332 -18.371 -3.770 1.00 97.81 180 ASN A CA 1
ATOM 1394 C C . ASN A 1 180 ? -3.867 -19.046 -2.458 1.00 97.81 180 ASN A C 1
ATOM 1396 O O . ASN A 1 180 ? -4.033 -20.249 -2.259 1.00 97.81 180 ASN A O 1
ATOM 1400 N N . THR A 1 181 ? -3.235 -18.274 -1.569 1.00 97.81 181 THR A N 1
ATOM 1401 C CA . THR A 1 181 ? -2.777 -18.701 -0.235 1.00 97.81 181 THR A CA 1
ATOM 1402 C C . THR A 1 181 ? -3.028 -17.598 0.791 1.00 97.81 181 THR A C 1
ATOM 1404 O O . THR A 1 181 ? -2.875 -16.417 0.481 1.00 97.81 181 THR A O 1
ATOM 1407 N N . VAL A 1 182 ? -3.365 -17.958 2.035 1.00 98.25 182 VAL A N 1
ATOM 1408 C CA . VAL A 1 182 ? -3.572 -16.971 3.116 1.00 98.25 182 VAL A CA 1
ATOM 1409 C C . VAL A 1 182 ? -2.307 -16.143 3.359 1.00 98.25 182 VAL A C 1
ATOM 1411 O O . VAL A 1 182 ? -2.388 -14.926 3.476 1.00 98.25 182 VAL A O 1
ATOM 1414 N N . ALA A 1 183 ? -1.129 -16.771 3.302 1.00 97.19 183 ALA A N 1
ATOM 1415 C CA . ALA A 1 183 ? 0.154 -16.086 3.445 1.00 97.19 183 ALA A CA 1
ATOM 1416 C C . ALA A 1 183 ? 0.370 -14.955 2.420 1.00 97.19 183 ALA A C 1
ATOM 1418 O O . ALA A 1 183 ? 1.067 -14.003 2.731 1.00 97.19 183 ALA A O 1
ATOM 1419 N N . SER A 1 184 ? -0.257 -15.007 1.235 1.00 97.44 184 SER A N 1
ATOM 1420 C CA . SER A 1 184 ? -0.173 -13.921 0.243 1.00 97.44 184 SER A CA 1
ATOM 1421 C C . SER A 1 184 ? -0.944 -12.652 0.622 1.00 97.44 184 SER A C 1
ATOM 1423 O O . SER A 1 184 ? -0.909 -11.665 -0.110 1.00 97.44 184 SER A O 1
ATOM 1425 N N . THR A 1 185 ? -1.749 -12.698 1.685 1.00 98.19 185 THR A N 1
ATOM 1426 C CA . THR A 1 185 ? -2.544 -11.560 2.173 1.00 98.19 185 THR A CA 1
ATOM 1427 C C . THR A 1 185 ? -1.781 -10.703 3.175 1.00 98.19 185 THR A C 1
ATOM 1429 O O . THR A 1 185 ? -2.361 -9.750 3.698 1.00 98.19 185 THR A O 1
ATOM 1432 N N . ARG A 1 186 ? -0.530 -11.060 3.495 1.00 98.06 186 ARG A N 1
ATOM 1433 C CA . ARG A 1 186 ? 0.219 -10.372 4.533 1.00 98.06 186 ARG A CA 1
ATOM 1434 C C . ARG A 1 186 ? 0.834 -9.078 4.015 1.00 98.06 186 ARG A C 1
ATOM 1436 O O . ARG A 1 186 ? 1.117 -8.884 2.833 1.00 98.06 186 ARG A O 1
ATOM 1443 N N . THR A 1 187 ? 1.072 -8.186 4.956 1.00 97.81 187 THR A N 1
ATOM 1444 C CA . THR A 1 187 ? 1.957 -7.045 4.774 1.00 97.81 187 THR A CA 1
ATOM 1445 C C . THR A 1 187 ? 2.672 -6.828 6.091 1.00 97.81 187 THR A C 1
ATOM 1447 O O . THR A 1 187 ? 2.007 -6.683 7.115 1.00 97.81 187 THR A O 1
ATOM 1450 N N . ILE A 1 188 ? 4.001 -6.850 6.088 1.00 97.81 188 ILE A N 1
ATOM 1451 C CA . ILE A 1 188 ? 4.810 -6.661 7.292 1.00 97.81 188 ILE A CA 1
ATOM 1452 C C . ILE A 1 188 ? 5.382 -5.246 7.238 1.00 97.81 188 ILE A C 1
ATOM 1454 O O . ILE A 1 188 ? 6.043 -4.885 6.268 1.00 97.81 188 ILE A O 1
ATOM 1458 N N . ILE A 1 189 ? 5.085 -4.439 8.252 1.00 96.75 189 ILE A N 1
ATOM 1459 C CA . ILE A 1 189 ? 5.337 -2.997 8.295 1.00 96.75 189 ILE A CA 1
ATOM 1460 C C . ILE A 1 189 ? 6.158 -2.651 9.537 1.00 96.75 189 ILE A C 1
ATOM 1462 O O . ILE A 1 189 ? 5.791 -3.041 10.646 1.00 96.75 189 ILE A O 1
ATOM 1466 N N . LEU A 1 190 ? 7.226 -1.874 9.366 1.00 95.06 190 LEU A N 1
ATOM 1467 C CA . LEU A 1 190 ? 7.957 -1.244 10.463 1.00 95.06 190 LEU A CA 1
ATOM 1468 C C . LEU A 1 190 ? 7.076 -0.183 11.137 1.00 95.06 190 LEU A C 1
ATOM 1470 O O . LEU A 1 190 ? 6.487 0.658 10.459 1.00 95.06 190 LEU A O 1
ATOM 1474 N N . ASP A 1 191 ? 6.995 -0.189 12.467 1.00 89.25 191 ASP A N 1
ATOM 1475 C CA . ASP A 1 191 ? 6.139 0.710 13.254 1.00 89.25 191 ASP A CA 1
ATOM 1476 C C . ASP A 1 191 ? 6.723 2.130 13.440 1.00 89.25 191 ASP A C 1
ATOM 1478 O O . ASP A 1 191 ? 6.678 2.720 14.519 1.00 89.25 191 ASP A O 1
ATOM 1482 N N . GLU A 1 192 ? 7.276 2.675 12.347 1.00 76.81 192 GLU A N 1
ATOM 1483 C CA . GLU A 1 192 ? 8.066 3.908 12.285 1.00 76.81 192 GLU A CA 1
ATOM 1484 C C . GLU A 1 192 ? 7.452 5.092 13.056 1.00 76.81 192 GLU A C 1
ATOM 1486 O O . GLU A 1 192 ? 6.250 5.353 13.045 1.00 76.81 192 GLU A O 1
ATOM 1491 N N . GLY A 1 193 ? 8.315 5.913 13.663 1.00 73.94 193 GLY A N 1
ATOM 1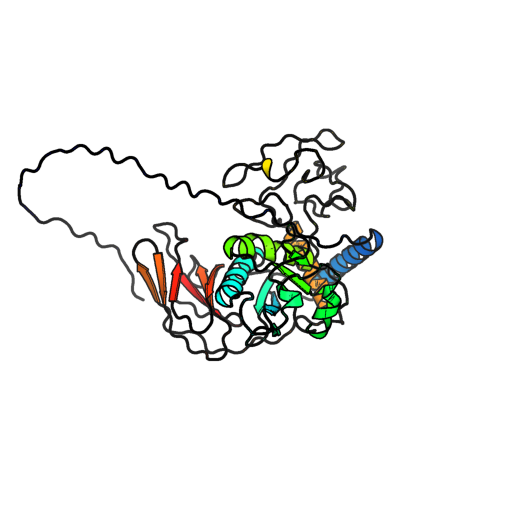492 C CA . GLY A 1 193 ? 7.914 7.085 14.455 1.00 73.94 193 GLY A CA 1
ATOM 1493 C C . GLY A 1 193 ? 7.338 8.271 13.662 1.00 73.94 193 GLY A C 1
ATOM 1494 O O . GLY A 1 193 ? 7.387 9.395 14.163 1.00 73.94 193 GLY A O 1
ATOM 1495 N N . SER A 1 194 ? 6.849 8.062 12.435 1.00 88.94 194 SER A N 1
ATOM 1496 C CA . SER A 1 194 ? 6.315 9.100 11.546 1.00 88.94 194 SER A CA 1
ATOM 1497 C C . SER A 1 194 ? 5.054 8.624 10.820 1.00 88.94 194 SER A C 1
ATOM 1499 O O . SER A 1 194 ? 5.124 8.077 9.721 1.00 88.94 194 SER A O 1
ATOM 1501 N N . ASP A 1 195 ? 3.883 8.904 11.401 1.00 91.44 195 ASP A N 1
ATOM 1502 C CA . ASP A 1 195 ? 2.583 8.666 10.756 1.00 91.44 195 ASP A CA 1
ATOM 1503 C C . ASP A 1 195 ? 2.502 9.266 9.335 1.00 91.44 195 ASP A C 1
ATOM 1505 O O . ASP A 1 195 ? 1.850 8.711 8.453 1.00 91.44 195 ASP A O 1
ATOM 1509 N N . ASP A 1 196 ? 3.132 10.424 9.110 1.00 88.38 196 ASP A N 1
ATOM 1510 C CA . ASP A 1 196 ? 3.066 11.126 7.825 1.00 88.38 196 ASP A CA 1
ATOM 1511 C C . ASP A 1 196 ? 3.815 10.355 6.730 1.00 88.38 196 ASP A C 1
ATOM 1513 O O . ASP A 1 196 ? 3.288 10.165 5.638 1.00 88.38 196 ASP A O 1
ATOM 1517 N N . ASP A 1 197 ? 4.997 9.819 7.030 1.00 89.00 197 ASP A N 1
ATOM 1518 C CA . ASP A 1 197 ? 5.726 8.991 6.068 1.00 89.00 197 ASP A CA 1
ATOM 1519 C C . ASP A 1 197 ? 5.061 7.609 5.910 1.00 89.00 197 ASP A C 1
ATOM 1521 O O . ASP A 1 197 ? 4.780 7.173 4.791 1.00 89.00 197 ASP A O 1
ATOM 1525 N N . MET A 1 198 ? 4.672 6.967 7.017 1.00 92.56 198 MET A N 1
ATOM 1526 C CA . MET A 1 198 ? 3.997 5.667 6.972 1.00 92.56 198 MET A CA 1
ATOM 1527 C C . MET A 1 198 ? 2.704 5.696 6.149 1.00 92.56 198 MET A C 1
ATOM 1529 O O . MET A 1 198 ? 2.442 4.783 5.365 1.00 92.56 198 MET A O 1
ATOM 1533 N N . GLY A 1 199 ? 1.892 6.740 6.337 1.00 92.81 199 GLY A N 1
ATOM 1534 C CA . GLY A 1 199 ? 0.574 6.882 5.727 1.00 92.81 199 GLY A CA 1
ATOM 1535 C C . GLY A 1 199 ? 0.565 7.501 4.331 1.00 92.81 199 GLY A C 1
ATOM 1536 O O . GLY A 1 199 ? -0.383 7.255 3.587 1.00 92.81 199 GLY A O 1
ATOM 1537 N N . ASN A 1 200 ? 1.583 8.285 3.955 1.00 91.69 200 ASN A N 1
ATOM 1538 C CA . ASN A 1 200 ? 1.683 8.858 2.607 1.00 91.69 200 ASN A CA 1
ATOM 1539 C C . ASN A 1 200 ? 2.672 8.121 1.686 1.00 91.69 200 ASN A C 1
ATOM 1541 O O . ASN A 1 200 ? 2.594 8.315 0.475 1.00 91.69 200 ASN A O 1
ATOM 1545 N N . ARG A 1 201 ? 3.554 7.261 2.220 1.00 91.75 201 ARG A N 1
ATOM 1546 C CA . ARG A 1 201 ? 4.547 6.495 1.450 1.00 91.75 201 ARG A CA 1
ATOM 1547 C C . ARG A 1 201 ? 4.504 4.995 1.738 1.00 91.75 201 ARG A C 1
ATOM 1549 O O . ARG A 1 201 ? 4.154 4.233 0.842 1.00 91.75 201 ARG A O 1
ATOM 1556 N N . LEU A 1 202 ? 4.889 4.561 2.942 1.00 93.81 202 LEU A N 1
ATOM 1557 C CA . LEU A 1 202 ? 5.231 3.153 3.199 1.00 93.81 202 LEU A CA 1
ATOM 1558 C C . LEU A 1 202 ? 4.045 2.201 2.989 1.00 93.81 202 LEU A C 1
ATOM 1560 O O . LEU A 1 202 ? 4.081 1.337 2.119 1.00 93.81 202 LEU A O 1
ATOM 1564 N N . ILE A 1 203 ? 2.966 2.362 3.752 1.00 96.06 203 ILE A N 1
ATOM 1565 C CA . ILE A 1 203 ? 1.805 1.473 3.647 1.00 96.06 203 ILE A CA 1
ATOM 1566 C C . ILE A 1 203 ? 1.094 1.575 2.288 1.00 96.06 203 ILE A C 1
ATOM 1568 O O . ILE A 1 203 ? 0.761 0.517 1.746 1.00 96.06 203 ILE A O 1
ATOM 1572 N N . PRO A 1 204 ? 0.879 2.759 1.668 1.00 96.44 204 PRO A N 1
ATOM 1573 C CA . PRO A 1 204 ? 0.305 2.787 0.326 1.00 96.44 204 PRO A CA 1
ATOM 1574 C C . PRO A 1 204 ? 1.204 2.129 -0.740 1.00 96.44 204 PRO A C 1
ATOM 1576 O O . PRO A 1 204 ? 0.649 1.568 -1.685 1.00 96.44 204 PRO A O 1
ATOM 1579 N N . HIS A 1 205 ? 2.534 2.119 -0.574 1.00 96.94 205 HIS A N 1
ATOM 1580 C CA . HIS A 1 205 ? 3.481 1.378 -1.424 1.00 96.94 205 HIS A CA 1
ATOM 1581 C C . HIS A 1 205 ? 3.344 -0.144 -1.262 1.00 96.94 205 HIS A C 1
ATOM 1583 O O . HIS A 1 205 ? 3.140 -0.854 -2.247 1.00 96.94 205 HIS A O 1
ATOM 1589 N N . GLU A 1 206 ? 3.370 -0.660 -0.029 1.00 97.56 206 GLU A N 1
ATOM 1590 C CA . GLU A 1 206 ? 3.241 -2.106 0.222 1.00 97.56 206 GLU A CA 1
ATOM 1591 C C . GLU A 1 206 ? 1.863 -2.661 -0.174 1.00 97.56 206 GLU A C 1
ATOM 1593 O O . GLU A 1 206 ? 1.730 -3.771 -0.704 1.00 97.56 206 GLU A O 1
ATOM 1598 N N . LEU A 1 207 ? 0.807 -1.862 -0.000 1.00 98.06 207 LEU A N 1
ATOM 1599 C CA . LEU A 1 207 ? -0.509 -2.195 -0.542 1.00 98.06 207 LEU A CA 1
ATOM 1600 C C . LEU A 1 207 ? -0.503 -2.194 -2.082 1.00 98.06 207 LEU A C 1
ATOM 1602 O O . LEU A 1 207 ? -1.229 -2.977 -2.690 1.00 98.06 207 LEU A O 1
ATOM 1606 N N . GLY A 1 208 ? 0.373 -1.421 -2.731 1.00 97.94 208 GLY A N 1
ATOM 1607 C CA . GLY A 1 208 ? 0.549 -1.438 -4.183 1.00 97.94 208 GLY A CA 1
ATOM 1608 C C . GLY A 1 208 ? 1.014 -2.811 -4.665 1.00 97.94 208 GLY A C 1
ATOM 1609 O O . GLY A 1 208 ? 0.382 -3.413 -5.535 1.00 97.94 208 GLY A O 1
ATOM 1610 N N . HIS A 1 209 ? 2.047 -3.367 -4.028 1.00 98.38 209 HIS A N 1
ATOM 1611 C CA . HIS A 1 209 ? 2.487 -4.750 -4.250 1.00 98.38 209 HIS A CA 1
ATOM 1612 C C . HIS A 1 209 ? 1.397 -5.776 -3.920 1.00 98.38 209 HIS A C 1
ATOM 1614 O O . HIS A 1 209 ? 1.140 -6.692 -4.710 1.00 98.38 209 HIS A O 1
ATOM 1620 N N . THR A 1 210 ? 0.682 -5.571 -2.808 1.00 98.06 210 THR A N 1
ATOM 1621 C CA . THR A 1 210 ? -0.479 -6.389 -2.423 1.00 98.06 210 THR A CA 1
ATOM 1622 C C . THR A 1 210 ? -1.517 -6.448 -3.551 1.00 98.06 210 THR A C 1
ATOM 1624 O O . THR A 1 210 ? -2.102 -7.508 -3.777 1.00 98.06 210 THR A O 1
ATOM 1627 N N . PHE A 1 211 ? -1.699 -5.368 -4.320 1.00 97.69 211 PHE A N 1
ATOM 1628 C CA . PHE A 1 211 ? -2.568 -5.296 -5.503 1.00 97.69 211 PHE A CA 1
ATOM 1629 C C . PHE A 1 211 ? -1.819 -5.346 -6.850 1.00 97.69 211 PHE A C 1
ATOM 1631 O O . PHE A 1 211 ? -2.302 -4.823 -7.853 1.00 97.69 211 PHE A O 1
ATOM 1638 N N . ASN A 1 212 ? -0.700 -6.075 -6.908 1.00 97.56 212 ASN A N 1
ATOM 1639 C CA . ASN A 1 212 ? 0.008 -6.442 -8.140 1.00 97.56 212 ASN A CA 1
ATOM 1640 C C . ASN A 1 212 ? 0.736 -5.299 -8.888 1.00 97.56 212 ASN A C 1
ATOM 1642 O O . ASN A 1 212 ? 0.976 -5.397 -10.098 1.00 97.56 212 ASN A O 1
ATOM 1646 N N . LEU A 1 213 ? 1.130 -4.232 -8.188 1.00 98.12 213 LEU A N 1
ATOM 1647 C CA . LEU A 1 213 ? 2.083 -3.249 -8.711 1.00 98.12 213 LEU A CA 1
ATOM 1648 C C . LEU A 1 213 ? 3.529 -3.687 -8.481 1.00 98.12 213 LEU A C 1
ATOM 1650 O O . LEU A 1 213 ? 3.888 -4.159 -7.406 1.00 98.12 213 LEU A O 1
ATOM 1654 N N . LEU A 1 214 ? 4.362 -3.497 -9.496 1.00 97.62 214 LEU A N 1
ATOM 1655 C CA . LEU A 1 214 ? 5.815 -3.634 -9.419 1.00 97.62 214 LEU A CA 1
ATOM 1656 C C . LEU A 1 214 ? 6.444 -2.271 -9.084 1.00 97.62 214 LEU A C 1
ATOM 1658 O O . LEU A 1 214 ? 5.777 -1.239 -9.183 1.00 97.62 214 LEU A O 1
ATOM 1662 N N . HIS A 1 215 ? 7.722 -2.258 -8.702 1.00 96.88 215 HIS A N 1
ATOM 1663 C CA . HIS A 1 215 ? 8.490 -1.011 -8.621 1.00 96.88 215 HIS A CA 1
ATOM 1664 C C . HIS A 1 215 ? 8.611 -0.368 -10.001 1.00 96.88 215 HIS A C 1
ATOM 1666 O O . HIS A 1 215 ? 8.873 -1.073 -10.970 1.00 96.88 215 HIS A O 1
ATOM 1672 N N . THR A 1 216 ? 8.522 0.961 -10.096 1.00 96.81 216 THR A N 1
ATOM 1673 C CA . THR A 1 216 ? 8.699 1.704 -11.370 1.00 96.81 216 THR A CA 1
ATOM 1674 C C . THR A 1 216 ? 10.019 1.382 -12.077 1.00 96.81 216 THR A C 1
ATOM 1676 O O . THR A 1 216 ? 10.116 1.434 -13.300 1.00 96.81 216 THR A O 1
ATOM 1679 N N . HIS A 1 217 ? 11.037 1.031 -11.291 1.00 94.94 217 HIS A N 1
ATOM 1680 C CA . HIS A 1 217 ? 12.398 0.705 -11.705 1.00 94.94 217 HIS A CA 1
ATOM 1681 C C . HIS A 1 217 ? 12.698 -0.806 -11.697 1.00 94.94 217 HIS A C 1
ATOM 1683 O O . HIS A 1 217 ? 13.867 -1.189 -11.676 1.00 94.94 217 HIS A O 1
ATOM 1689 N N . GLU A 1 218 ? 11.668 -1.662 -11.693 1.00 94.94 218 GLU A N 1
ATOM 1690 C CA . GLU A 1 218 ? 11.770 -3.129 -11.650 1.00 94.94 218 GLU A CA 1
ATOM 1691 C C . GLU A 1 218 ? 12.751 -3.681 -12.714 1.00 94.94 218 GLU A C 1
ATOM 1693 O O . GLU A 1 218 ? 12.472 -3.606 -13.917 1.00 94.94 218 GLU A O 1
ATOM 1698 N N . PRO A 1 219 ? 13.913 -4.235 -12.308 1.00 92.19 219 PRO A N 1
ATOM 1699 C CA . PRO A 1 219 ? 14.929 -4.708 -13.243 1.00 92.19 219 PRO A CA 1
ATOM 1700 C C . PRO A 1 219 ? 14.770 -6.186 -13.638 1.00 92.19 219 PRO A C 1
ATOM 1702 O O . PRO A 1 219 ? 15.365 -6.613 -14.632 1.00 92.19 219 PRO A O 1
ATOM 1705 N N . PHE A 1 220 ? 14.025 -6.992 -12.873 1.00 94.25 220 PHE A N 1
ATOM 1706 C CA . PHE A 1 220 ? 14.045 -8.457 -12.955 1.00 94.25 220 PHE A CA 1
ATOM 1707 C C . PHE A 1 220 ? 13.440 -8.992 -14.259 1.00 94.25 220 PHE A C 1
ATOM 1709 O O . PHE A 1 220 ? 13.977 -9.924 -14.858 1.00 94.25 220 PHE A O 1
ATOM 1716 N N . TYR A 1 221 ? 12.376 -8.356 -14.758 1.00 93.50 221 TYR A N 1
ATOM 1717 C CA . TYR A 1 221 ? 11.767 -8.679 -16.058 1.00 93.50 221 TYR A CA 1
ATOM 1718 C C . TYR A 1 221 ? 12.438 -7.935 -17.230 1.00 93.50 221 TYR A C 1
ATOM 1720 O O . TYR A 1 221 ? 11.908 -7.893 -18.339 1.00 93.50 221 TYR A O 1
ATOM 1728 N N . GLY A 1 222 ? 13.623 -7.363 -16.999 1.00 94.56 222 GLY A N 1
ATOM 1729 C CA . GLY A 1 222 ? 14.341 -6.511 -17.940 1.00 94.56 222 GLY A CA 1
ATOM 1730 C C . GLY A 1 222 ? 13.933 -5.045 -17.821 1.00 94.56 222 GLY A C 1
ATOM 1731 O O . GLY A 1 222 ? 12.834 -4.719 -17.381 1.00 94.56 222 GLY A O 1
ATOM 1732 N N . TYR A 1 223 ? 14.829 -4.151 -18.232 1.00 95.25 223 TYR A N 1
ATOM 1733 C CA . TYR A 1 223 ? 14.607 -2.715 -18.105 1.00 95.25 223 TYR A CA 1
ATOM 1734 C C . TYR A 1 223 ? 13.668 -2.157 -19.175 1.00 95.25 223 TYR A C 1
ATOM 1736 O O . TYR A 1 223 ? 13.808 -2.438 -20.371 1.00 95.25 223 TYR A O 1
ATOM 1744 N N . GLU A 1 224 ? 12.778 -1.277 -18.739 1.00 96.69 224 GLU A N 1
ATOM 1745 C CA . GLU A 1 224 ? 11.940 -0.479 -19.621 1.00 96.69 224 GLU A CA 1
ATOM 1746 C C . GLU A 1 224 ? 12.765 0.524 -20.454 1.00 96.69 224 GLU A C 1
ATOM 1748 O O . GLU A 1 224 ? 13.824 1.000 -20.031 1.00 96.69 224 GLU A O 1
ATOM 1753 N N . ARG A 1 225 ? 12.280 0.844 -21.656 1.00 96.12 225 ARG A N 1
ATOM 1754 C CA . ARG A 1 225 ? 12.800 1.913 -22.521 1.00 96.12 225 ARG A CA 1
ATOM 1755 C C . ARG A 1 225 ? 11.975 3.176 -22.352 1.00 96.12 225 ARG A C 1
ATOM 1757 O O . ARG A 1 225 ? 10.784 3.106 -22.083 1.00 96.12 225 ARG A O 1
ATOM 1764 N N . VAL A 1 226 ? 12.572 4.330 -22.636 1.00 97.62 226 VAL A N 1
ATOM 1765 C CA . VAL A 1 226 ? 11.848 5.614 -22.654 1.00 97.62 226 VAL A CA 1
ATOM 1766 C C . VAL A 1 226 ? 10.884 5.690 -23.848 1.00 97.62 226 VAL A C 1
ATOM 1768 O O . VAL A 1 226 ? 9.856 6.363 -23.788 1.00 97.62 226 VAL A O 1
ATOM 1771 N N . THR A 1 227 ? 11.183 4.979 -24.941 1.00 96.38 227 THR A N 1
ATOM 1772 C CA . THR A 1 227 ? 10.335 4.910 -26.142 1.00 96.38 227 THR A CA 1
ATOM 1773 C C . THR A 1 227 ? 8.892 4.503 -25.806 1.00 96.38 227 THR A C 1
ATOM 1775 O O . THR A 1 227 ? 8.647 3.540 -25.080 1.00 96.38 227 THR A O 1
ATOM 1778 N N . ARG A 1 228 ? 7.914 5.218 -26.376 1.00 94.56 228 ARG A N 1
ATOM 1779 C CA . ARG A 1 228 ? 6.471 4.939 -26.258 1.00 94.56 228 ARG A CA 1
ATOM 1780 C C . ARG A 1 228 ? 5.865 4.688 -27.643 1.00 94.56 228 ARG A C 1
ATOM 1782 O O . ARG A 1 228 ? 6.289 5.282 -28.632 1.00 94.56 228 ARG A O 1
ATOM 1789 N N . GLY A 1 229 ? 4.865 3.809 -27.723 1.00 91.31 229 GLY A N 1
ATOM 1790 C CA . GLY A 1 229 ? 4.266 3.388 -28.995 1.00 91.31 229 GLY A CA 1
ATOM 1791 C C . GLY A 1 229 ? 5.113 2.343 -29.733 1.00 91.31 229 GLY A C 1
ATOM 1792 O O . GLY A 1 229 ? 5.499 1.329 -29.155 1.00 91.31 229 GLY A O 1
ATOM 1793 N N . ALA A 1 230 ? 5.378 2.552 -31.025 1.00 93.00 230 ALA A N 1
ATOM 1794 C CA . ALA A 1 230 ? 6.125 1.591 -31.837 1.00 93.00 230 ALA A CA 1
ATOM 1795 C C . ALA A 1 230 ? 7.576 1.436 -31.335 1.00 93.00 230 ALA A C 1
ATOM 1797 O O . ALA A 1 230 ? 8.346 2.391 -31.346 1.00 93.00 230 ALA A O 1
ATOM 1798 N N . GLY A 1 231 ? 7.949 0.222 -30.915 1.00 91.69 231 GLY A N 1
ATOM 1799 C CA . GLY A 1 231 ? 9.270 -0.078 -30.346 1.00 91.69 231 GLY A CA 1
ATOM 1800 C C . GLY A 1 231 ? 9.370 0.047 -28.818 1.00 91.69 231 GLY A C 1
ATOM 1801 O O . GLY A 1 231 ? 10.439 -0.229 -28.272 1.00 91.69 231 GLY A O 1
ATOM 1802 N N . ALA A 1 232 ? 8.279 0.415 -28.137 1.00 96.00 232 ALA A N 1
ATOM 1803 C CA . ALA A 1 232 ? 8.174 0.352 -26.680 1.00 96.00 232 ALA A CA 1
ATOM 1804 C C . ALA A 1 232 ? 8.139 -1.101 -26.169 1.00 96.00 232 ALA A C 1
ATOM 1806 O O . ALA A 1 232 ? 7.694 -2.006 -26.876 1.00 96.00 232 ALA A O 1
ATOM 1807 N N . ASN A 1 233 ? 8.575 -1.306 -24.925 1.00 96.62 233 ASN A N 1
ATOM 1808 C CA . ASN A 1 233 ? 8.609 -2.601 -24.231 1.00 96.62 233 ASN A CA 1
ATOM 1809 C C . ASN A 1 233 ? 7.872 -2.600 -22.873 1.00 96.62 233 ASN A C 1
ATOM 1811 O O . ASN A 1 233 ? 7.856 -3.621 -22.193 1.00 96.62 233 ASN A O 1
ATOM 1815 N N . CYS A 1 234 ? 7.200 -1.503 -22.508 1.00 95.94 234 CYS A N 1
ATOM 1816 C CA . CYS A 1 234 ? 6.457 -1.314 -21.251 1.00 95.94 234 CYS A CA 1
ATOM 1817 C C . CYS A 1 234 ? 5.359 -2.353 -20.939 1.00 95.94 234 CYS A C 1
ATOM 1819 O O . CYS A 1 234 ? 4.846 -2.391 -19.829 1.00 95.94 234 CYS A O 1
ATOM 1821 N N . THR A 1 235 ? 4.980 -3.214 -21.890 1.00 94.75 235 THR A N 1
ATOM 1822 C CA . THR A 1 235 ? 4.060 -4.343 -21.656 1.00 94.75 235 THR A CA 1
ATOM 1823 C C . THR A 1 235 ? 4.766 -5.656 -21.297 1.00 94.75 235 THR A C 1
ATOM 1825 O O . THR A 1 235 ? 4.094 -6.650 -21.031 1.00 94.75 235 THR A O 1
ATOM 1828 N N . THR A 1 236 ? 6.103 -5.699 -21.330 1.00 94.00 236 THR A N 1
ATOM 1829 C CA . THR A 1 236 ? 6.911 -6.920 -21.127 1.00 94.00 236 THR A CA 1
ATOM 1830 C C . THR A 1 236 ? 8.152 -6.729 -20.250 1.00 94.00 236 THR A C 1
ATOM 1832 O O . THR A 1 236 ? 8.817 -7.712 -19.946 1.00 94.00 236 THR A O 1
ATOM 1835 N N . THR A 1 237 ? 8.498 -5.493 -19.891 1.00 95.25 237 THR A N 1
ATOM 1836 C CA . THR A 1 237 ? 9.692 -5.113 -19.109 1.00 95.25 237 THR A CA 1
ATOM 1837 C C . THR A 1 237 ? 9.353 -3.962 -18.164 1.00 95.25 237 THR A C 1
ATOM 1839 O O . THR A 1 237 ? 8.394 -3.240 -18.438 1.00 95.25 237 THR A O 1
ATOM 1842 N N . GLY A 1 238 ? 10.168 -3.724 -17.137 1.00 94.94 238 GLY A N 1
ATOM 1843 C CA . GLY A 1 238 ? 9.889 -2.717 -16.114 1.00 94.94 238 GLY A CA 1
ATOM 1844 C C . GLY A 1 238 ? 8.715 -3.126 -15.225 1.00 94.94 238 GLY A C 1
ATOM 1845 O O . GLY A 1 238 ? 8.523 -4.307 -14.932 1.00 94.94 238 GLY A O 1
ATOM 1846 N N . ASP A 1 239 ? 7.903 -2.147 -14.835 1.00 96.75 239 ASP A N 1
ATOM 1847 C CA . ASP A 1 239 ? 6.758 -2.329 -13.936 1.00 96.75 239 ASP A CA 1
ATOM 1848 C C . ASP A 1 239 ? 5.493 -2.906 -14.608 1.00 96.75 239 ASP A C 1
ATOM 1850 O O . ASP A 1 239 ? 4.477 -3.141 -13.944 1.00 96.75 239 ASP A O 1
ATOM 1854 N N . LEU A 1 240 ? 5.567 -3.165 -15.919 1.00 96.75 240 LEU A N 1
ATOM 1855 C CA . LEU A 1 240 ? 4.470 -3.617 -16.778 1.00 96.75 240 LEU A CA 1
ATOM 1856 C C . LEU A 1 240 ? 3.314 -2.600 -16.887 1.00 96.75 240 LEU A C 1
ATOM 1858 O O . LEU A 1 240 ? 2.149 -2.990 -17.055 1.00 96.75 240 LEU A O 1
ATOM 1862 N N . VAL A 1 241 ? 3.624 -1.301 -16.800 1.00 96.88 241 VAL A N 1
ATOM 1863 C CA . VAL A 1 241 ? 2.689 -0.186 -16.988 1.00 96.88 241 VAL A CA 1
ATOM 1864 C C . VAL A 1 241 ? 3.232 0.777 -18.052 1.00 96.88 241 VAL A C 1
ATOM 1866 O O . VAL A 1 241 ? 4.376 1.201 -18.024 1.00 96.88 241 VAL A O 1
ATOM 1869 N N . CYS A 1 242 ? 2.417 1.137 -19.046 1.00 96.25 242 CYS A N 1
ATOM 1870 C CA . CYS A 1 242 ? 2.881 1.988 -20.155 1.00 96.25 242 CYS A CA 1
ATOM 1871 C C . CYS A 1 242 ? 2.698 3.500 -19.937 1.00 96.25 242 CYS A C 1
ATOM 1873 O O . CYS A 1 242 ? 3.210 4.286 -20.742 1.00 96.25 242 CYS A O 1
ATOM 1875 N N . ASP A 1 243 ? 1.955 3.910 -18.903 1.00 96.81 243 ASP A N 1
ATOM 1876 C CA . ASP A 1 243 ? 1.751 5.319 -18.540 1.00 96.81 243 ASP A CA 1
ATOM 1877 C C . ASP A 1 243 ? 2.601 5.780 -17.342 1.00 96.81 243 ASP A C 1
ATOM 1879 O O . ASP A 1 243 ? 2.703 6.985 -17.106 1.00 96.81 243 ASP A O 1
ATOM 1883 N N . THR A 1 244 ? 3.285 4.865 -16.649 1.00 97.25 244 THR A N 1
ATOM 1884 C CA . THR A 1 244 ? 4.460 5.211 -15.844 1.00 97.25 244 THR A CA 1
ATOM 1885 C C . THR A 1 244 ? 5.614 5.552 -16.795 1.00 97.25 244 THR A C 1
ATOM 1887 O O . THR A 1 244 ? 5.771 4.922 -17.846 1.00 97.25 244 THR A O 1
ATOM 1890 N N . PRO A 1 245 ? 6.401 6.607 -16.527 1.00 97.44 245 PRO A N 1
ATOM 1891 C CA . PRO A 1 245 ? 7.635 6.855 -17.262 1.00 97.44 245 PRO A CA 1
ATOM 1892 C C . PRO A 1 245 ? 8.745 5.916 -16.785 1.00 97.44 245 PRO A C 1
ATOM 1894 O O . PRO A 1 245 ? 8.928 5.761 -15.577 1.00 97.44 245 PRO A O 1
ATOM 1897 N N . ALA A 1 246 ? 9.522 5.379 -17.728 1.00 97.75 246 ALA A N 1
ATOM 1898 C CA . ALA A 1 246 ? 10.643 4.489 -17.440 1.00 97.75 246 ALA A CA 1
ATOM 1899 C C . ALA A 1 246 ? 11.594 5.079 -16.386 1.00 97.75 246 ALA A C 1
ATOM 1901 O O . ALA A 1 246 ? 11.959 6.260 -16.451 1.00 97.75 246 ALA A O 1
ATOM 1902 N N . ASP A 1 247 ? 12.005 4.249 -15.427 1.00 97.44 247 ASP A N 1
ATOM 1903 C CA . ASP A 1 247 ? 12.712 4.692 -14.228 1.00 97.44 247 ASP A CA 1
ATOM 1904 C C . ASP A 1 247 ? 14.150 4.134 -14.159 1.00 97.44 247 ASP A C 1
ATOM 1906 O O . ASP A 1 247 ? 14.348 2.916 -14.165 1.00 97.44 247 ASP A O 1
ATOM 1910 N N . PRO A 1 248 ? 15.186 4.997 -14.110 1.00 97.38 248 PRO A N 1
ATOM 1911 C CA . PRO A 1 248 ? 16.577 4.573 -14.012 1.00 97.38 248 PRO A CA 1
ATOM 1912 C C . PRO A 1 248 ? 17.049 4.292 -12.573 1.00 97.38 248 PRO A C 1
ATOM 1914 O O . PRO A 1 248 ? 18.240 4.016 -12.401 1.00 97.38 248 PRO A O 1
ATOM 1917 N N . TYR A 1 249 ? 16.200 4.407 -11.541 1.00 95.50 249 TYR A N 1
ATOM 1918 C CA . TYR A 1 249 ? 16.592 4.186 -10.143 1.00 95.50 249 TYR A CA 1
ATOM 1919 C C . TYR A 1 249 ? 17.315 2.838 -9.961 1.00 95.50 249 TYR A C 1
ATOM 1921 O O . TYR A 1 249 ? 16.883 1.799 -10.449 1.00 95.50 249 TYR A O 1
ATOM 1929 N N . GLY A 1 250 ? 18.472 2.850 -9.295 1.00 93.19 250 GLY A N 1
ATOM 1930 C CA . GLY A 1 250 ? 19.310 1.666 -9.063 1.00 93.19 250 GLY A CA 1
ATOM 1931 C C . GLY A 1 250 ? 20.067 1.131 -10.291 1.00 93.19 250 GLY A C 1
ATOM 1932 O O . GLY A 1 250 ? 21.101 0.489 -10.119 1.00 93.19 250 GLY A O 1
ATOM 1933 N N . ARG A 1 251 ? 19.629 1.431 -11.525 1.00 94.25 251 ARG A N 1
ATOM 1934 C CA . ARG A 1 251 ? 20.248 0.937 -12.773 1.00 94.25 251 ARG A CA 1
ATOM 1935 C C . ARG A 1 251 ? 21.649 1.503 -13.021 1.00 94.25 251 ARG A C 1
ATOM 1937 O O . ARG A 1 251 ? 22.503 0.816 -13.583 1.00 94.25 251 ARG A O 1
ATOM 1944 N N . TYR A 1 252 ? 21.885 2.760 -12.645 1.00 95.62 252 TYR A N 1
ATOM 1945 C CA . TYR A 1 252 ? 23.149 3.462 -12.880 1.00 95.62 252 TYR A CA 1
ATOM 1946 C C . TYR A 1 252 ? 23.769 3.978 -11.581 1.00 95.62 252 TYR A C 1
ATOM 1948 O O . TYR A 1 252 ? 23.071 4.340 -10.634 1.00 95.62 252 TYR A O 1
ATOM 1956 N N . ALA A 1 253 ? 25.100 4.086 -11.553 1.00 95.06 253 ALA A N 1
ATOM 1957 C CA . ALA A 1 253 ? 25.805 4.732 -10.450 1.00 95.06 253 ALA A CA 1
ATOM 1958 C C . ALA A 1 253 ? 25.318 6.185 -10.291 1.00 95.06 253 ALA A C 1
ATOM 1960 O O . ALA A 1 253 ? 25.429 6.990 -11.214 1.00 95.06 253 ALA A O 1
ATOM 1961 N N . GLY A 1 254 ? 24.763 6.504 -9.119 1.00 93.06 254 GLY A N 1
ATOM 1962 C CA . GLY A 1 254 ? 24.169 7.811 -8.821 1.00 93.06 254 GLY A CA 1
ATOM 1963 C C . GLY A 1 254 ? 22.691 7.971 -9.201 1.00 93.06 254 GLY A C 1
ATOM 1964 O O . GLY A 1 254 ? 22.105 8.981 -8.832 1.00 93.06 254 GLY A O 1
ATOM 1965 N N . ALA A 1 255 ? 22.058 6.998 -9.868 1.00 95.06 255 ALA A N 1
ATOM 1966 C CA . ALA A 1 255 ? 20.613 7.013 -10.102 1.00 95.06 255 ALA A CA 1
ATOM 1967 C C . ALA A 1 255 ? 19.871 6.574 -8.830 1.00 95.06 255 ALA A C 1
ATOM 1969 O O . ALA A 1 255 ? 19.544 5.404 -8.652 1.00 95.06 255 ALA A O 1
ATOM 1970 N N . ASN A 1 256 ? 19.664 7.509 -7.905 1.00 93.50 256 ASN A N 1
ATOM 1971 C CA . ASN A 1 256 ? 19.017 7.262 -6.618 1.00 93.50 256 ASN A CA 1
ATOM 1972 C C . ASN A 1 256 ? 18.227 8.501 -6.145 1.00 93.50 256 ASN A C 1
ATOM 1974 O O . ASN A 1 256 ? 18.059 9.462 -6.897 1.00 93.50 256 ASN A O 1
ATOM 1978 N N . TYR A 1 257 ? 17.750 8.488 -4.898 1.00 90.12 257 TYR A N 1
ATOM 1979 C CA . TYR A 1 257 ? 16.964 9.566 -4.285 1.00 90.12 257 TYR A CA 1
ATOM 1980 C C . TYR A 1 257 ? 17.625 10.959 -4.372 1.00 90.12 257 TYR A C 1
ATOM 1982 O O . TYR A 1 257 ? 16.925 11.964 -4.461 1.00 90.12 257 TYR A O 1
ATOM 1990 N N . ALA A 1 258 ? 18.962 11.044 -4.433 1.00 92.69 258 ALA A N 1
ATOM 1991 C CA . ALA A 1 258 ? 19.688 12.309 -4.580 1.00 92.69 258 ALA A CA 1
ATOM 1992 C C . ALA A 1 258 ? 19.471 12.996 -5.945 1.00 92.69 258 ALA A C 1
ATOM 1994 O O . ALA A 1 258 ? 19.853 14.152 -6.115 1.00 92.69 258 ALA A O 1
ATOM 1995 N N . CYS A 1 259 ? 18.835 12.320 -6.909 1.00 94.06 259 CYS A N 1
ATOM 1996 C CA . CYS A 1 259 ? 18.390 12.928 -8.160 1.00 94.06 259 CYS A CA 1
ATOM 1997 C C . CYS A 1 259 ? 17.189 13.873 -7.996 1.00 94.06 259 CYS A C 1
ATOM 1999 O O . CYS A 1 259 ? 16.843 14.561 -8.961 1.00 94.06 259 CYS A O 1
ATOM 2001 N N . ILE A 1 260 ? 16.542 13.919 -6.827 1.00 93.31 260 ILE A N 1
ATOM 2002 C CA . ILE A 1 260 ? 15.354 14.745 -6.587 1.00 93.31 260 ILE A CA 1
ATOM 2003 C C . ILE A 1 260 ? 15.716 16.035 -5.862 1.00 93.31 260 ILE A C 1
ATOM 2005 O O . ILE A 1 260 ? 16.507 16.045 -4.921 1.00 93.31 260 ILE A O 1
ATOM 2009 N N . SER A 1 261 ? 15.096 17.135 -6.285 1.00 91.19 261 SER A N 1
ATOM 2010 C CA . SER A 1 261 ? 15.212 18.427 -5.615 1.00 91.19 261 SER A CA 1
ATOM 2011 C C . SER A 1 261 ? 13.858 19.117 -5.477 1.00 91.19 261 SER A C 1
ATOM 2013 O O . SER A 1 261 ? 13.036 19.086 -6.394 1.00 91.19 261 SER A O 1
ATOM 2015 N N . GLY A 1 262 ? 13.660 19.785 -4.340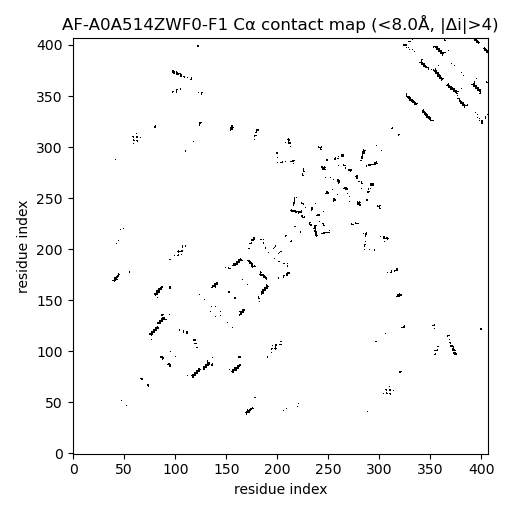 1.00 86.56 262 GLY A N 1
ATOM 2016 C CA . GLY A 1 262 ? 12.511 20.650 -4.077 1.00 86.56 262 GLY A CA 1
ATOM 2017 C C . GLY A 1 262 ? 11.207 19.938 -3.703 1.00 86.56 262 GLY A C 1
ATOM 2018 O O . GLY A 1 262 ? 11.111 18.715 -3.630 1.00 86.56 262 GLY A O 1
ATOM 2019 N N . CYS A 1 263 ? 10.193 20.761 -3.444 1.00 84.81 263 CYS A N 1
ATOM 2020 C CA . CYS A 1 263 ? 8.811 20.358 -3.225 1.00 84.81 263 CYS A CA 1
ATOM 2021 C C . CYS A 1 263 ? 7.898 21.391 -3.920 1.00 84.81 263 CYS A C 1
ATOM 2023 O O . CYS A 1 263 ? 7.910 22.551 -3.496 1.00 84.81 263 CYS A O 1
ATOM 2025 N N . PRO A 1 264 ? 7.150 21.043 -4.988 1.00 85.50 264 PRO A N 1
ATOM 2026 C CA . PRO A 1 264 ? 7.047 19.720 -5.617 1.00 85.50 264 PRO A CA 1
ATOM 2027 C C . PRO A 1 264 ? 8.392 19.201 -6.167 1.00 85.50 264 PRO A C 1
ATOM 2029 O O . PRO A 1 264 ? 9.263 20.008 -6.504 1.00 85.50 264 PRO A O 1
ATOM 2032 N N . PRO A 1 265 ? 8.579 17.871 -6.233 1.00 89.50 265 PRO A N 1
ATOM 2033 C CA . PRO A 1 265 ? 9.847 17.261 -6.611 1.00 89.50 265 PRO A CA 1
ATOM 2034 C C . PRO A 1 265 ? 10.162 17.492 -8.090 1.00 89.50 265 PRO A C 1
ATOM 2036 O O . PRO A 1 265 ? 9.301 17.366 -8.959 1.00 89.50 265 PRO A O 1
ATOM 2039 N N . SER A 1 266 ? 11.424 17.786 -8.381 1.00 90.88 266 SER A N 1
ATOM 2040 C CA . SER A 1 266 ? 11.970 17.865 -9.736 1.00 90.88 266 SER A CA 1
ATOM 2041 C C . SER A 1 266 ? 13.100 16.854 -9.900 1.00 90.88 266 SER A C 1
ATOM 2043 O O . SER A 1 266 ? 13.984 16.779 -9.046 1.00 90.88 266 SER A O 1
ATOM 2045 N N . TYR A 1 267 ? 13.094 16.101 -11.002 1.00 94.94 267 TYR A N 1
ATOM 2046 C CA . TYR A 1 267 ? 14.202 15.220 -11.369 1.00 94.94 267 TYR A CA 1
ATOM 2047 C C . TYR A 1 267 ? 15.356 16.040 -11.964 1.00 94.94 267 TYR A C 1
ATOM 2049 O O . TYR A 1 267 ? 15.138 16.859 -12.855 1.00 94.94 267 TYR A O 1
ATOM 2057 N N . THR A 1 268 ? 16.576 15.842 -11.461 1.00 95.94 268 THR A N 1
ATOM 2058 C CA . THR A 1 268 ? 17.752 16.679 -11.787 1.00 95.94 268 THR A CA 1
ATOM 2059 C C . THR A 1 268 ? 18.911 15.918 -12.432 1.00 95.94 268 THR A C 1
ATOM 2061 O O . THR A 1 268 ? 19.849 16.539 -12.931 1.00 95.94 268 THR A O 1
ATOM 2064 N N . CYS A 1 269 ? 18.855 14.586 -12.437 1.00 96.56 269 CYS A N 1
ATOM 2065 C CA . CYS A 1 269 ? 19.874 13.740 -13.047 1.00 96.56 269 CYS A CA 1
ATOM 2066 C C . CYS A 1 269 ? 19.690 13.605 -14.566 1.00 96.56 269 CYS A C 1
ATOM 2068 O O . CYS A 1 269 ? 18.612 13.834 -15.110 1.00 96.56 269 CYS A O 1
ATOM 2070 N N . THR A 1 270 ? 20.750 13.159 -15.242 1.00 97.38 270 THR A N 1
ATOM 2071 C CA . THR A 1 270 ? 20.777 12.945 -16.694 1.00 97.38 270 THR A CA 1
ATOM 2072 C C . THR A 1 270 ? 21.277 11.533 -16.977 1.00 97.38 270 THR A C 1
ATOM 2074 O O . THR A 1 270 ? 22.474 11.268 -16.889 1.00 97.38 270 THR A O 1
ATOM 2077 N N . PHE A 1 271 ? 20.366 10.631 -17.341 1.00 97.81 271 PHE A N 1
ATOM 2078 C CA . PHE A 1 271 ? 20.678 9.267 -17.778 1.00 97.81 271 PHE A CA 1
ATOM 2079 C C . PHE A 1 271 ? 19.944 8.959 -19.081 1.00 97.81 271 PHE A C 1
ATOM 2081 O O . PHE A 1 271 ? 18.883 9.528 -19.334 1.00 97.81 271 PHE A O 1
ATOM 2088 N N . VAL A 1 272 ? 20.468 8.026 -19.879 1.00 97.81 272 VAL A N 1
ATOM 2089 C CA . VAL A 1 272 ? 19.830 7.586 -21.130 1.00 97.81 272 VAL A CA 1
ATOM 2090 C C . VAL A 1 272 ? 19.583 6.079 -21.173 1.00 97.81 272 VAL A C 1
ATOM 2092 O O . VAL A 1 272 ? 20.270 5.320 -20.484 1.00 97.81 272 VAL A O 1
ATOM 2095 N N . ASP A 1 273 ? 18.593 5.641 -21.951 1.00 96.38 273 ASP A N 1
ATOM 2096 C CA . ASP A 1 273 ? 18.326 4.223 -22.232 1.00 96.38 273 ASP A CA 1
ATOM 2097 C C . ASP A 1 273 ? 19.283 3.632 -23.294 1.00 96.38 273 ASP A C 1
ATOM 2099 O O . ASP A 1 273 ? 20.237 4.275 -23.735 1.00 96.38 273 ASP A O 1
ATOM 2103 N N . ASP A 1 274 ? 19.048 2.380 -23.702 1.00 94.31 274 ASP A N 1
ATOM 2104 C CA . ASP A 1 274 ? 19.850 1.690 -24.725 1.00 94.31 274 ASP A CA 1
ATOM 2105 C C . ASP A 1 274 ? 19.654 2.247 -26.149 1.00 94.31 274 ASP A C 1
ATOM 2107 O O . ASP A 1 274 ? 20.376 1.863 -27.069 1.00 94.31 274 ASP A O 1
ATOM 2111 N N . GLN A 1 275 ? 18.708 3.171 -26.330 1.00 95.75 275 GLN A N 1
ATOM 2112 C CA . GLN A 1 275 ? 18.434 3.895 -27.570 1.00 95.75 275 GLN A CA 1
ATOM 2113 C C . GLN A 1 275 ? 18.884 5.369 -27.495 1.00 95.75 275 GLN A C 1
ATOM 2115 O O . GLN A 1 275 ? 18.625 6.140 -28.418 1.00 95.75 275 GLN A O 1
ATOM 2120 N N . ASN A 1 276 ? 19.606 5.750 -26.431 1.00 96.56 276 ASN A N 1
ATOM 2121 C CA . ASN A 1 276 ? 20.089 7.105 -26.156 1.00 96.56 276 ASN A CA 1
ATOM 2122 C C . ASN A 1 276 ? 18.958 8.140 -25.921 1.00 96.56 276 ASN A C 1
ATOM 2124 O O . ASN A 1 276 ? 19.162 9.344 -26.099 1.00 96.56 276 ASN A O 1
ATOM 2128 N N . ASN A 1 277 ? 17.771 7.699 -25.493 1.00 97.69 277 ASN A N 1
ATOM 2129 C CA . ASN A 1 277 ? 16.692 8.586 -25.052 1.00 97.69 277 ASN A CA 1
ATOM 2130 C C . ASN A 1 277 ? 16.890 8.991 -23.586 1.00 97.69 277 ASN A C 1
ATOM 2132 O O . ASN A 1 277 ? 17.254 8.152 -22.765 1.00 97.69 277 ASN A O 1
ATOM 2136 N N . LEU A 1 278 ? 16.608 10.249 -23.240 1.00 97.81 278 LEU A N 1
ATOM 2137 C CA . LEU A 1 278 ? 16.736 10.767 -21.873 1.00 97.81 278 LEU A CA 1
ATOM 2138 C C . LEU A 1 278 ? 15.630 10.231 -20.951 1.00 97.81 278 LEU A C 1
ATOM 2140 O O . LEU A 1 278 ? 14.451 10.368 -21.267 1.00 97.81 278 LEU A O 1
ATOM 2144 N N . TYR A 1 279 ? 16.003 9.703 -19.785 1.00 98.06 279 TYR A N 1
ATOM 2145 C CA . TYR A 1 279 ? 15.044 9.338 -18.742 1.00 98.06 279 TYR A CA 1
ATOM 2146 C C . TYR A 1 279 ? 14.370 10.564 -18.122 1.00 98.06 279 TYR A C 1
ATOM 2148 O O . TYR A 1 279 ? 15.033 11.499 -17.674 1.00 98.06 279 TYR A O 1
ATOM 2156 N N . THR A 1 280 ? 13.045 10.501 -18.019 1.00 96.19 280 THR A N 1
ATOM 2157 C CA . THR A 1 280 ? 12.212 11.448 -17.269 1.00 96.19 280 THR A CA 1
ATOM 2158 C C . THR A 1 280 ? 11.260 10.656 -16.363 1.00 96.19 280 THR A C 1
ATOM 2160 O O . THR A 1 280 ? 10.072 10.572 -16.683 1.00 96.19 280 THR A O 1
ATOM 2163 N N . PRO A 1 281 ? 11.764 10.008 -15.290 1.00 96.69 281 PRO A N 1
ATOM 2164 C CA . PRO A 1 281 ? 10.932 9.225 -14.374 1.00 96.69 281 PRO A CA 1
ATOM 2165 C C . PRO A 1 281 ? 9.884 10.114 -13.699 1.00 96.69 281 PRO A C 1
ATOM 2167 O O . PRO A 1 281 ? 10.025 11.338 -13.696 1.00 96.69 281 PRO A O 1
ATOM 2170 N N . SER A 1 282 ? 8.870 9.510 -13.076 1.00 95.25 282 SER A N 1
ATOM 2171 C CA . SER A 1 282 ? 7.952 10.236 -12.189 1.00 95.25 282 SER A CA 1
ATOM 2172 C C . SER A 1 282 ? 8.444 10.167 -10.736 1.00 95.25 282 SER A C 1
ATOM 2174 O O . SER A 1 282 ? 8.278 9.122 -10.105 1.00 95.25 282 SER A O 1
ATOM 2176 N N . PRO A 1 283 ? 9.026 11.241 -10.155 1.00 93.19 283 PRO A N 1
ATOM 2177 C CA . PRO A 1 283 ? 9.518 11.211 -8.776 1.00 93.19 283 PRO A CA 1
ATOM 2178 C C . PRO A 1 283 ? 8.409 11.074 -7.739 1.00 93.19 283 PRO A C 1
ATOM 2180 O O . PRO A 1 283 ? 8.689 10.718 -6.602 1.00 93.19 283 PRO A O 1
ATOM 2183 N N . THR A 1 284 ? 7.178 11.429 -8.118 1.00 94.38 284 THR A N 1
ATOM 2184 C CA . THR A 1 284 ? 5.981 11.369 -7.277 1.00 94.38 284 THR A CA 1
ATOM 2185 C C . THR A 1 284 ? 5.424 9.958 -7.154 1.00 94.38 284 THR A C 1
ATOM 2187 O O . THR A 1 284 ? 4.639 9.699 -6.247 1.00 94.38 284 THR A O 1
ATOM 2190 N N . ASN A 1 285 ? 5.830 9.024 -8.018 1.00 95.94 285 ASN A N 1
ATOM 2191 C CA . ASN A 1 285 ? 5.182 7.726 -8.053 1.00 95.94 285 ASN A CA 1
ATOM 2192 C C . ASN A 1 285 ? 5.416 6.945 -6.756 1.00 95.94 285 ASN A C 1
ATOM 2194 O O . ASN A 1 285 ? 6.563 6.743 -6.345 1.00 95.94 285 ASN A O 1
ATOM 2198 N N . LEU A 1 286 ? 4.331 6.464 -6.148 1.00 95.38 286 LEU A N 1
ATOM 2199 C CA . LEU A 1 286 ? 4.364 5.672 -4.921 1.00 95.38 286 LEU A CA 1
ATOM 2200 C C . LEU A 1 286 ? 5.233 4.425 -5.050 1.00 95.38 286 LEU A C 1
ATOM 2202 O O . LEU A 1 286 ? 5.884 4.067 -4.079 1.00 95.38 286 LEU A O 1
ATOM 2206 N N . MET A 1 287 ? 5.304 3.804 -6.232 1.00 96.56 287 MET A N 1
ATOM 2207 C CA . MET A 1 287 ? 6.112 2.601 -6.473 1.00 96.56 287 MET A CA 1
ATOM 2208 C C . MET A 1 287 ? 7.582 2.901 -6.823 1.00 96.56 287 MET A C 1
ATOM 2210 O O . MET A 1 287 ? 8.315 1.998 -7.229 1.00 96.56 287 MET A O 1
ATOM 2214 N N . SER A 1 288 ? 8.030 4.150 -6.657 1.00 93.94 288 SER A N 1
ATOM 2215 C CA . SER A 1 288 ? 9.433 4.557 -6.793 1.00 93.94 288 SER A CA 1
ATOM 2216 C C . SER A 1 288 ? 10.117 4.723 -5.430 1.00 93.94 288 SER A C 1
ATOM 2218 O O . SER A 1 288 ? 9.469 4.916 -4.402 1.00 93.94 288 SER A O 1
ATOM 2220 N N . TYR A 1 289 ? 11.452 4.716 -5.419 1.00 92.44 289 TYR A N 1
ATOM 2221 C CA . TYR A 1 289 ? 12.270 5.025 -4.235 1.00 92.44 289 TYR A CA 1
ATOM 2222 C C . TYR A 1 289 ? 12.842 6.451 -4.290 1.00 92.44 289 TYR A C 1
ATOM 2224 O O . TYR A 1 289 ? 13.966 6.716 -3.867 1.00 92.44 289 TYR A O 1
ATOM 2232 N N . TYR A 1 290 ? 12.081 7.399 -4.839 1.00 90.50 290 TYR A N 1
ATOM 2233 C CA . TYR A 1 290 ? 12.510 8.795 -4.943 1.00 90.50 290 TYR A CA 1
ATOM 2234 C C . TYR A 1 290 ? 12.183 9.659 -3.712 1.00 90.50 290 TYR A C 1
ATOM 2236 O O . TYR A 1 290 ? 12.673 10.783 -3.631 1.00 90.50 290 TYR A O 1
ATOM 2244 N N . PHE A 1 291 ? 11.419 9.126 -2.748 1.00 80.56 291 PHE A N 1
ATOM 2245 C CA . PHE A 1 291 ? 11.078 9.754 -1.455 1.00 80.56 291 PHE A CA 1
ATOM 2246 C C . PHE A 1 291 ? 10.683 11.253 -1.549 1.00 80.56 291 PHE A C 1
ATOM 2248 O O . PHE A 1 291 ? 11.257 12.097 -0.858 1.00 80.56 291 PHE A O 1
ATOM 2255 N N . PRO A 1 292 ? 9.733 11.614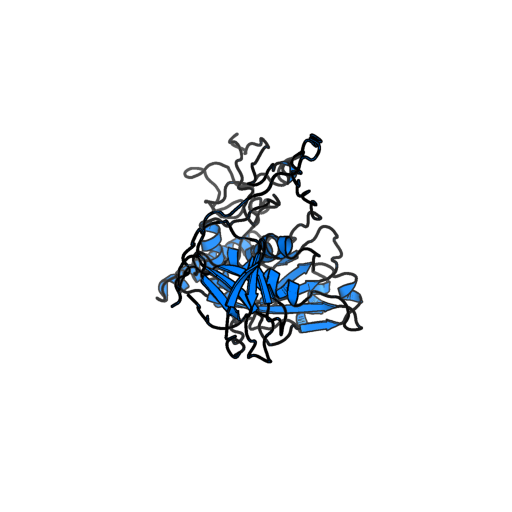 -2.436 1.00 83.94 292 PRO A N 1
ATOM 2256 C CA . PRO A 1 292 ? 9.280 12.991 -2.636 1.00 83.94 292 PRO A CA 1
ATOM 2257 C C . PRO A 1 292 ? 8.426 13.500 -1.463 1.00 83.94 292 PRO A C 1
ATOM 2259 O O . PRO A 1 292 ? 7.998 12.740 -0.606 1.00 83.94 292 PRO A O 1
ATOM 2262 N N . CYS A 1 293 ? 8.078 14.790 -1.485 1.00 83.88 293 CYS A N 1
ATOM 2263 C CA . CYS A 1 293 ? 7.100 15.378 -0.558 1.00 83.88 293 CYS A CA 1
ATOM 2264 C C . CYS A 1 293 ? 5.620 15.198 -0.969 1.00 83.88 293 CYS A C 1
ATOM 2266 O O . CYS A 1 293 ? 4.724 15.634 -0.249 1.00 83.88 293 CYS A O 1
ATOM 2268 N N . VAL A 1 294 ? 5.356 14.675 -2.171 1.00 88.50 294 VAL A N 1
ATOM 2269 C CA . VAL A 1 294 ? 4.010 14.442 -2.719 1.00 88.50 294 VAL A CA 1
ATOM 2270 C C . VAL A 1 294 ? 4.028 13.160 -3.538 1.00 88.50 294 VAL A C 1
ATOM 2272 O O . VAL A 1 294 ? 5.001 12.896 -4.244 1.00 88.50 294 VAL A O 1
ATOM 2275 N N . HIS A 1 295 ? 2.947 12.390 -3.443 1.00 92.50 295 HIS A N 1
ATOM 2276 C CA . HIS A 1 295 ? 2.886 11.019 -3.937 1.00 92.50 295 HIS A CA 1
ATOM 2277 C C . HIS A 1 295 ? 1.675 10.787 -4.853 1.00 92.50 295 HIS A C 1
ATOM 2279 O O . HIS A 1 295 ? 0.629 11.406 -4.648 1.00 92.50 295 HIS A O 1
ATOM 2285 N N . ASP A 1 296 ? 1.798 9.899 -5.841 1.00 93.88 296 ASP A N 1
ATOM 2286 C CA . ASP A 1 296 ? 0.713 9.517 -6.752 1.00 93.88 296 ASP A CA 1
ATOM 2287 C C . ASP A 1 296 ? 0.812 8.073 -7.288 1.00 93.88 296 ASP A C 1
ATOM 2289 O O . ASP A 1 296 ? 1.813 7.376 -7.121 1.00 93.88 296 ASP A O 1
ATOM 2293 N N . PHE A 1 297 ? -0.270 7.642 -7.943 1.00 95.94 297 PHE A N 1
ATOM 2294 C CA . PHE A 1 297 ? -0.317 6.497 -8.851 1.00 95.94 297 PHE A CA 1
ATOM 2295 C C . PHE A 1 297 ? -0.764 6.980 -10.238 1.00 95.94 297 PHE A C 1
ATOM 2297 O O . PHE A 1 297 ? -1.563 7.919 -10.343 1.00 95.94 297 PHE A O 1
ATOM 2304 N N . THR A 1 298 ? -0.307 6.316 -11.301 1.00 96.06 298 THR A N 1
ATOM 2305 C CA . THR A 1 298 ? -0.795 6.557 -12.670 1.00 96.06 298 THR A CA 1
ATOM 2306 C C . THR A 1 298 ? -2.147 5.884 -12.925 1.00 96.06 298 THR A C 1
ATOM 2308 O O . THR A 1 298 ? -2.615 5.069 -12.127 1.00 96.06 298 THR A O 1
ATOM 2311 N N . ALA A 1 299 ? -2.799 6.195 -14.051 1.00 93.94 299 ALA A N 1
ATOM 2312 C CA . ALA A 1 299 ? -4.072 5.567 -14.403 1.00 93.94 299 ALA A CA 1
ATOM 2313 C C . ALA A 1 299 ? -3.900 4.058 -14.657 1.00 93.94 299 ALA A C 1
ATOM 2315 O O . ALA A 1 299 ? -4.692 3.262 -14.156 1.00 93.94 299 ALA A O 1
ATOM 2316 N N . GLY A 1 300 ? -2.821 3.659 -15.337 1.00 94.44 300 GLY A N 1
ATOM 2317 C CA . GLY A 1 300 ? -2.474 2.254 -15.547 1.00 94.44 300 GLY A CA 1
ATOM 2318 C C . GLY A 1 300 ? -2.159 1.504 -14.248 1.00 94.44 300 GLY A C 1
ATOM 2319 O O . GLY A 1 300 ? -2.501 0.328 -14.118 1.00 94.44 300 GLY A O 1
ATOM 2320 N N . GLN A 1 301 ? -1.586 2.175 -13.243 1.00 97.00 301 GLN A N 1
ATOM 2321 C CA . GLN A 1 301 ? -1.430 1.594 -11.906 1.00 97.00 301 GLN A CA 1
ATOM 2322 C C . GLN A 1 301 ? -2.785 1.406 -11.201 1.00 97.00 301 GLN A C 1
ATOM 2324 O O . GLN A 1 301 ? -3.012 0.347 -10.619 1.00 97.00 301 GLN A O 1
ATOM 2329 N N . TYR A 1 302 ? -3.733 2.346 -11.310 1.00 94.12 302 TYR A N 1
ATOM 2330 C CA . TYR A 1 302 ? -5.098 2.133 -10.798 1.00 94.12 302 TYR A CA 1
ATOM 2331 C C . TYR A 1 302 ? -5.817 0.960 -11.487 1.00 94.12 302 TYR A C 1
ATOM 2333 O O . TYR A 1 302 ? -6.455 0.156 -10.802 1.00 94.12 302 TYR A O 1
ATOM 2341 N N . ASP A 1 303 ? -5.675 0.808 -12.809 1.00 91.62 303 ASP A N 1
ATOM 2342 C CA . ASP A 1 303 ? -6.224 -0.338 -13.550 1.00 91.62 303 ASP A CA 1
ATOM 2343 C C . ASP A 1 303 ? -5.637 -1.669 -13.045 1.00 91.62 303 ASP A C 1
ATOM 2345 O O . ASP A 1 303 ? -6.373 -2.637 -12.823 1.00 91.62 303 ASP A O 1
ATOM 2349 N N . ARG A 1 304 ? -4.323 -1.713 -12.785 1.00 95.00 304 ARG A N 1
ATOM 2350 C CA . ARG A 1 304 ? -3.650 -2.884 -12.199 1.00 95.00 304 ARG A CA 1
ATOM 2351 C C . ARG A 1 304 ? -4.079 -3.157 -10.762 1.00 95.00 304 ARG A C 1
ATOM 2353 O O . ARG A 1 304 ? -4.325 -4.318 -10.448 1.00 95.00 304 ARG A O 1
ATOM 2360 N N . ILE A 1 305 ? -4.261 -2.129 -9.928 1.00 95.62 305 ILE A N 1
ATOM 2361 C CA . ILE A 1 305 ? -4.810 -2.280 -8.569 1.00 95.62 305 ILE A CA 1
ATOM 2362 C C . ILE A 1 305 ? -6.209 -2.914 -8.629 1.00 95.62 305 ILE A C 1
ATOM 2364 O O . ILE A 1 305 ? -6.507 -3.843 -7.875 1.00 95.62 305 ILE A O 1
ATOM 2368 N N . GLN A 1 306 ? -7.068 -2.472 -9.556 1.00 92.31 306 GLN A N 1
ATOM 2369 C CA . GLN A 1 306 ? -8.397 -3.066 -9.743 1.00 92.31 306 GLN A CA 1
ATOM 2370 C C . GLN A 1 306 ? -8.343 -4.505 -10.269 1.00 92.31 306 GLN A C 1
ATOM 2372 O O . GLN A 1 306 ? -9.170 -5.325 -9.860 1.00 92.31 306 GLN A O 1
ATOM 2377 N N . ALA A 1 307 ? -7.372 -4.831 -11.125 1.00 94.00 307 ALA A N 1
ATOM 2378 C CA . ALA A 1 307 ? -7.141 -6.193 -11.598 1.00 94.00 307 ALA A CA 1
ATOM 2379 C C . ALA A 1 307 ? -6.639 -7.107 -10.466 1.00 94.00 307 ALA A C 1
ATOM 2381 O O . ALA A 1 307 ? -7.196 -8.182 -10.261 1.00 94.00 307 ALA A O 1
ATOM 2382 N N . GLY A 1 308 ? -5.663 -6.655 -9.671 1.00 96.06 308 GLY A N 1
ATOM 2383 C CA . GLY A 1 308 ? -5.142 -7.374 -8.506 1.00 96.06 308 GLY A CA 1
ATOM 2384 C C . GLY A 1 308 ? -6.205 -7.597 -7.427 1.00 96.06 308 GLY A C 1
ATOM 2385 O O . GLY A 1 308 ? -6.298 -8.690 -6.870 1.00 96.06 308 GLY A O 1
ATOM 2386 N N . LEU A 1 309 ? -7.071 -6.608 -7.181 1.00 94.94 309 LEU A N 1
ATOM 2387 C CA . LEU A 1 309 ? -8.242 -6.771 -6.318 1.00 94.94 309 LEU A CA 1
ATOM 2388 C C . LEU A 1 309 ? -9.206 -7.829 -6.874 1.00 94.94 309 LEU A C 1
ATOM 2390 O O . LEU A 1 309 ? -9.659 -8.685 -6.119 1.00 94.94 309 LEU A O 1
ATOM 2394 N N . ALA A 1 310 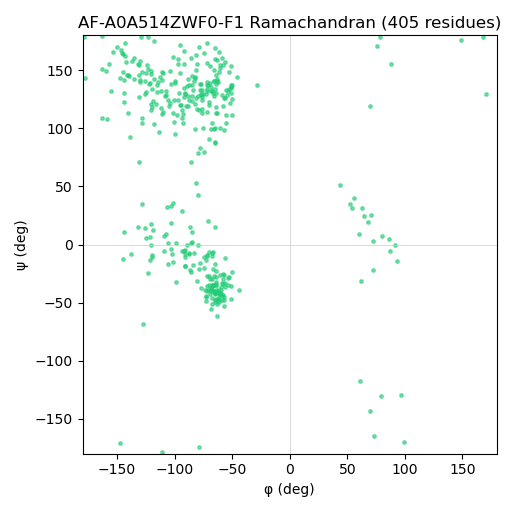? -9.500 -7.800 -8.179 1.00 93.94 310 ALA A N 1
ATOM 2395 C CA . ALA A 1 310 ? -10.365 -8.793 -8.812 1.00 93.94 310 ALA A CA 1
ATOM 2396 C C . ALA A 1 310 ? -9.779 -10.215 -8.713 1.00 93.94 310 ALA A C 1
ATOM 2398 O O . ALA A 1 310 ? -10.519 -11.144 -8.403 1.00 93.94 310 ALA A O 1
ATOM 2399 N N . THR A 1 311 ? -8.463 -10.384 -8.901 1.00 96.56 311 THR A N 1
ATOM 2400 C CA . THR A 1 311 ? -7.751 -11.653 -8.662 1.00 96.56 311 THR A CA 1
ATOM 2401 C C . THR A 1 311 ? -7.949 -12.129 -7.228 1.00 96.56 311 THR A C 1
ATOM 2403 O O . THR A 1 311 ? -8.427 -13.239 -7.007 1.00 96.56 311 THR A O 1
ATOM 2406 N N . ARG A 1 312 ? -7.671 -11.267 -6.239 1.00 96.75 312 ARG A N 1
ATOM 2407 C CA . ARG A 1 312 ? -7.836 -11.599 -4.815 1.00 96.75 312 ARG A CA 1
ATOM 2408 C C . ARG A 1 312 ? -9.272 -11.979 -4.447 1.00 96.75 312 ARG A C 1
ATOM 2410 O O . ARG A 1 312 ? -9.455 -12.889 -3.650 1.00 96.75 312 ARG A O 1
ATOM 2417 N N . GLN A 1 313 ? -10.271 -11.331 -5.044 1.00 93.62 313 GLN A N 1
ATOM 2418 C CA . GLN A 1 313 ? -11.695 -11.648 -4.858 1.00 93.62 313 GLN A CA 1
ATOM 2419 C C . GLN A 1 313 ? -12.138 -12.952 -5.550 1.00 93.62 313 GLN A C 1
ATOM 2421 O O . GLN A 1 313 ? -13.233 -13.438 -5.279 1.00 93.62 313 GLN A O 1
ATOM 2426 N N . ASN A 1 314 ? -11.313 -13.513 -6.438 1.00 93.88 314 ASN A N 1
ATOM 2427 C CA . ASN A 1 314 ? -11.583 -14.754 -7.166 1.00 93.88 314 ASN A CA 1
ATOM 2428 C C . ASN A 1 314 ? -10.809 -15.964 -6.591 1.00 93.88 314 ASN A C 1
ATOM 2430 O O . ASN A 1 314 ? -10.988 -17.094 -7.050 1.00 93.88 314 ASN A O 1
ATOM 2434 N N . HIS A 1 315 ? -9.952 -15.734 -5.591 1.00 96.56 315 HIS A N 1
ATOM 2435 C CA . HIS A 1 315 ? -9.261 -16.772 -4.830 1.00 96.56 315 HIS A CA 1
ATOM 2436 C C . HIS A 1 315 ? -10.192 -17.484 -3.834 1.00 96.56 315 HIS A C 1
ATOM 2438 O O . HIS A 1 315 ? -11.293 -17.032 -3.533 1.00 96.56 315 HIS A O 1
ATOM 2444 N N . THR A 1 316 ? -9.741 -18.633 -3.323 1.00 97.88 316 THR A N 1
ATOM 2445 C CA . THR A 1 316 ? -10.529 -19.524 -2.451 1.00 97.88 316 THR A CA 1
ATOM 2446 C C . THR A 1 316 ? -9.886 -19.777 -1.089 1.00 97.88 316 THR A C 1
ATOM 2448 O O . THR A 1 316 ? -10.537 -20.324 -0.203 1.00 97.88 316 THR A O 1
ATOM 2451 N N . ALA A 1 317 ? -8.610 -19.427 -0.907 1.00 98.38 317 ALA A N 1
ATOM 2452 C CA . ALA A 1 317 ? -7.915 -19.536 0.376 1.00 98.38 317 ALA A CA 1
ATOM 2453 C C . ALA A 1 317 ? -8.343 -18.453 1.386 1.00 98.38 317 ALA A C 1
ATOM 2455 O O . ALA A 1 317 ? -8.135 -18.617 2.586 1.00 98.38 317 ALA A O 1
ATOM 2456 N N . TYR A 1 318 ? -8.921 -17.354 0.902 1.00 98.44 318 TYR A N 1
ATOM 2457 C CA . TYR A 1 318 ? -9.400 -16.212 1.677 1.00 98.44 318 TYR A CA 1
ATOM 2458 C C . TYR A 1 318 ? -10.532 -15.499 0.923 1.00 98.44 318 TYR A C 1
ATOM 2460 O O . TYR A 1 318 ? -10.725 -15.744 -0.266 1.00 98.44 318 TYR A O 1
ATOM 2468 N N . THR A 1 319 ? -11.274 -14.629 1.610 1.00 96.69 319 THR A N 1
ATOM 2469 C CA . THR A 1 319 ? -12.531 -14.032 1.117 1.00 96.69 319 THR A CA 1
ATOM 2470 C C . THR A 1 319 ? -12.550 -12.500 1.091 1.00 96.69 319 THR A C 1
ATOM 2472 O O . THR A 1 319 ? -13.287 -11.924 0.297 1.00 96.69 319 THR A O 1
ATOM 2475 N N . LEU A 1 320 ? -11.735 -11.830 1.919 1.00 95.94 320 LEU A N 1
ATOM 2476 C CA . LEU A 1 320 ? -11.720 -10.361 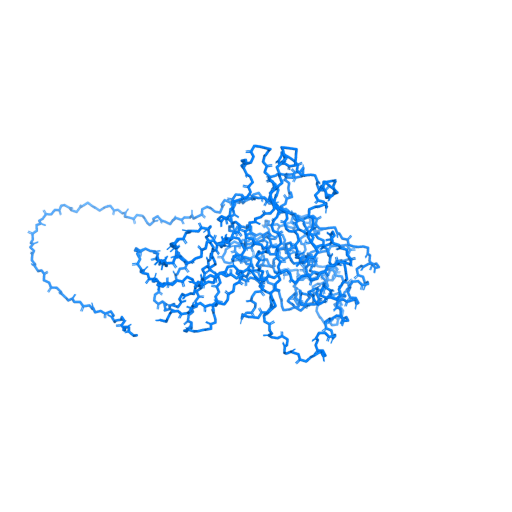2.090 1.00 95.94 320 LEU A CA 1
ATOM 2477 C C . LEU A 1 320 ? -13.106 -9.748 2.409 1.00 95.94 320 LEU A C 1
ATOM 2479 O O . LEU A 1 320 ? -13.417 -8.639 1.976 1.00 95.94 320 LEU A O 1
ATOM 2483 N N . ASP A 1 321 ? -13.935 -10.471 3.166 1.00 95.00 321 ASP A N 1
ATOM 2484 C CA . ASP A 1 321 ? -15.330 -10.138 3.488 1.00 95.00 321 ASP A CA 1
ATOM 2485 C C . ASP A 1 321 ? -15.611 -9.995 4.999 1.00 95.00 321 ASP A C 1
ATOM 2487 O O . ASP A 1 321 ? -16.769 -10.052 5.420 1.00 95.00 321 ASP A O 1
ATOM 2491 N N . ALA A 1 322 ? -14.572 -9.819 5.831 1.00 94.56 322 ALA A N 1
ATOM 2492 C CA . ALA A 1 322 ? -14.723 -9.645 7.277 1.00 94.56 322 ALA A CA 1
ATOM 2493 C C . ALA A 1 322 ? -15.760 -8.552 7.590 1.00 94.56 322 ALA A C 1
ATOM 2495 O O . ALA A 1 322 ? -15.615 -7.433 7.109 1.00 94.56 322 ALA A O 1
ATOM 2496 N N . PRO A 1 323 ? -16.800 -8.839 8.389 1.00 87.75 323 PRO A N 1
ATOM 2497 C CA . PRO A 1 323 ? -17.955 -7.961 8.484 1.00 87.75 323 PRO A CA 1
ATOM 2498 C C . PRO A 1 323 ? -17.605 -6.594 9.071 1.00 87.75 323 PRO A C 1
ATOM 2500 O O . PRO A 1 323 ? -16.790 -6.468 9.991 1.00 87.75 323 PRO A O 1
ATOM 2503 N N . GLU A 1 324 ? -18.306 -5.577 8.577 1.00 80.69 324 GLU A N 1
ATOM 2504 C CA . GLU A 1 324 ? -18.267 -4.241 9.151 1.00 80.69 324 GLU A CA 1
ATOM 2505 C C . GLU A 1 324 ? -18.725 -4.271 10.625 1.00 80.69 324 GLU A C 1
ATOM 2507 O O . GLU A 1 324 ? -19.789 -4.806 10.950 1.00 80.69 324 GLU A O 1
ATOM 2512 N N . THR A 1 325 ? -17.938 -3.693 11.540 1.00 78.81 325 THR A N 1
ATOM 2513 C CA . THR A 1 325 ? -18.340 -3.592 12.952 1.00 78.81 325 THR A CA 1
ATOM 2514 C C . THR A 1 325 ? -19.372 -2.479 13.093 1.00 78.81 325 THR A C 1
ATOM 2516 O O . THR A 1 325 ? -19.058 -1.303 12.910 1.00 78.81 325 THR A O 1
ATOM 2519 N N . ALA A 1 326 ? -20.606 -2.842 13.438 1.00 75.56 326 ALA A N 1
ATOM 2520 C CA . ALA A 1 326 ? -21.675 -1.878 13.670 1.00 75.56 326 ALA A CA 1
ATOM 2521 C C . ALA A 1 326 ? -21.355 -0.966 14.871 1.00 75.56 326 ALA A C 1
ATOM 2523 O O . ALA A 1 326 ? -21.019 -1.445 15.954 1.00 75.56 326 ALA A O 1
ATOM 2524 N N . MET A 1 327 ? -21.488 0.348 14.680 1.00 78.06 327 MET A N 1
ATOM 2525 C CA . MET A 1 327 ? -21.195 1.387 15.677 1.00 78.06 327 MET A CA 1
ATOM 2526 C C . MET A 1 327 ? -22.246 2.499 15.608 1.00 78.06 327 MET A C 1
ATOM 2528 O O . MET A 1 327 ? -22.736 2.831 14.526 1.00 78.06 327 MET A O 1
ATOM 2532 N N . ALA A 1 328 ? -22.582 3.104 16.748 1.00 83.69 328 ALA A N 1
ATOM 2533 C CA . ALA A 1 328 ? -23.518 4.225 16.799 1.00 83.69 328 ALA A CA 1
ATOM 2534 C C . ALA A 1 328 ? -22.844 5.516 16.307 1.00 83.69 328 ALA A C 1
ATOM 2536 O O . ALA A 1 328 ? -21.795 5.894 16.822 1.00 83.69 328 ALA A O 1
ATOM 2537 N N . ALA A 1 329 ? -23.432 6.167 15.294 1.00 82.25 329 ALA A N 1
ATOM 2538 C CA . ALA A 1 329 ? -22.873 7.354 14.636 1.00 82.25 329 ALA A CA 1
ATOM 2539 C C . ALA A 1 329 ? -22.466 8.452 15.640 1.00 82.25 329 ALA A C 1
ATOM 2541 O O . ALA A 1 329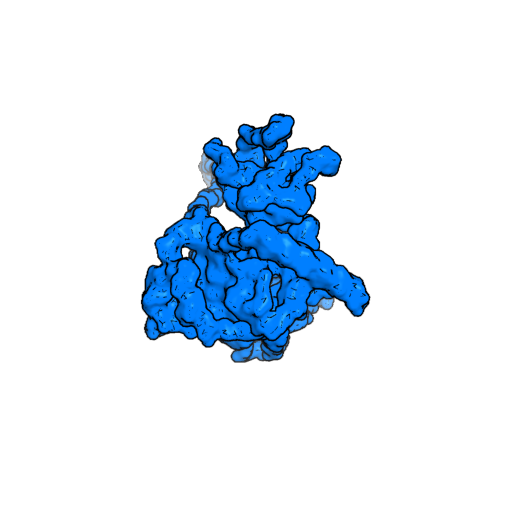 ? -23.235 8.717 16.570 1.00 82.25 329 ALA A O 1
ATOM 2542 N N . PRO A 1 330 ? -21.304 9.115 15.472 1.00 87.00 330 PRO A N 1
ATOM 2543 C CA . PRO A 1 330 ? -20.959 10.272 16.286 1.00 87.00 330 PRO A CA 1
ATOM 2544 C C . PRO A 1 330 ? -21.941 11.398 15.967 1.00 87.00 330 PRO A C 1
ATOM 2546 O O . PRO A 1 330 ? -22.298 11.598 14.809 1.00 87.00 330 PRO A O 1
ATOM 2549 N N . SER A 1 331 ? -22.371 12.146 16.978 1.00 88.44 331 SER A N 1
ATOM 2550 C CA . SER A 1 331 ? -23.360 13.216 16.807 1.00 88.44 331 SER A CA 1
ATOM 2551 C C . SER A 1 331 ? -22.778 14.575 17.187 1.00 88.44 331 SER A C 1
ATOM 2553 O O . SER A 1 331 ? -21.654 14.682 17.673 1.00 88.44 331 SER A O 1
ATOM 2555 N N . THR A 1 332 ? -23.542 15.652 16.983 1.00 89.19 332 THR A N 1
ATOM 2556 C CA . THR A 1 332 ? -23.160 17.006 17.440 1.00 89.19 332 THR A CA 1
ATOM 2557 C C . THR A 1 332 ? -21.787 17.453 16.906 1.00 89.19 332 THR A C 1
ATOM 2559 O O . THR A 1 332 ? -20.990 18.051 17.625 1.00 89.19 332 THR A O 1
ATOM 2562 N N . VAL A 1 333 ? -21.489 17.150 15.636 1.00 86.75 333 VAL A N 1
ATOM 2563 C CA . VAL A 1 333 ? -20.219 17.544 15.011 1.00 86.75 333 VAL A CA 1
ATOM 2564 C C . VAL A 1 333 ? -20.195 19.058 14.802 1.00 86.75 333 VAL A C 1
ATOM 2566 O O . VAL A 1 333 ? -21.064 19.628 14.142 1.00 86.75 333 VAL A O 1
ATOM 2569 N N . VAL A 1 334 ? -19.191 19.723 15.365 1.00 86.88 334 VAL A N 1
ATOM 2570 C CA . VAL A 1 334 ? -19.015 21.176 15.310 1.00 86.88 334 VAL A CA 1
ATOM 2571 C C . VAL A 1 334 ? -17.586 21.488 14.884 1.00 86.88 334 VAL A C 1
ATOM 2573 O O . VAL A 1 334 ? -16.636 21.025 15.505 1.00 86.88 334 VAL A O 1
ATOM 2576 N N . ALA A 1 335 ? -17.433 22.312 13.848 1.00 85.62 335 ALA A N 1
ATOM 2577 C CA . ALA A 1 335 ? -16.144 22.832 13.402 1.00 85.62 335 ALA A CA 1
ATOM 2578 C C . ALA A 1 335 ? -16.028 24.326 13.742 1.00 85.62 335 ALA A C 1
ATOM 2580 O O . ALA A 1 335 ? -16.900 25.124 13.393 1.00 85.62 335 ALA A O 1
ATOM 2581 N N . THR A 1 336 ? -14.942 24.719 14.407 1.00 86.62 336 THR A N 1
ATOM 2582 C CA . THR A 1 336 ? -14.662 26.110 14.797 1.00 86.62 336 THR A CA 1
ATOM 2583 C C . THR A 1 336 ? -13.254 26.522 14.382 1.00 86.62 336 THR A C 1
ATOM 2585 O O . THR A 1 336 ? -12.317 25.737 14.464 1.00 86.62 336 THR A O 1
ATOM 2588 N N . ILE A 1 337 ? -13.082 27.767 13.932 1.00 85.31 337 ILE A N 1
ATOM 2589 C CA . ILE A 1 337 ? -11.750 28.310 13.637 1.00 85.31 337 ILE A CA 1
ATOM 2590 C C . ILE A 1 337 ? -11.135 28.798 14.951 1.00 85.31 337 ILE A C 1
ATOM 2592 O O . ILE A 1 337 ? -11.686 29.696 15.591 1.00 85.31 337 ILE A O 1
ATOM 2596 N N . GLN A 1 338 ? -9.980 28.249 15.326 1.00 85.50 338 GLN A N 1
ATOM 2597 C CA . GLN A 1 338 ? -9.218 28.655 16.505 1.00 85.50 338 GLN A CA 1
ATOM 2598 C C . GLN A 1 338 ? -7.765 28.947 16.111 1.00 85.50 338 GLN A C 1
ATOM 2600 O O . GLN A 1 338 ? -6.987 28.047 15.798 1.00 85.50 338 GLN A O 1
ATOM 2605 N N . GLY A 1 339 ? -7.387 30.229 16.120 1.00 83.31 339 GLY A N 1
ATOM 2606 C CA . GLY A 1 339 ? -6.056 30.669 15.693 1.00 83.31 339 GLY A CA 1
ATOM 2607 C C . GLY A 1 339 ? -5.783 30.314 14.228 1.00 83.31 339 GLY A C 1
ATOM 2608 O O . GLY A 1 339 ? -6.478 30.793 13.336 1.00 83.31 339 GLY A O 1
ATOM 2609 N N . SER A 1 340 ? -4.775 29.471 13.994 1.00 79.56 340 SER A N 1
ATOM 2610 C CA . SER A 1 340 ? -4.413 28.919 12.681 1.00 79.56 340 SER A CA 1
ATOM 2611 C C . SER A 1 340 ? -4.802 27.439 12.532 1.00 79.56 340 SER A C 1
ATOM 2613 O O . SER A 1 340 ? -4.092 26.680 11.875 1.00 79.56 340 SER A O 1
ATOM 2615 N N . GLY A 1 341 ? -5.898 27.008 13.165 1.00 83.06 341 GLY A N 1
ATOM 2616 C CA . GLY A 1 341 ? -6.471 25.662 13.037 1.00 83.06 341 GLY A CA 1
ATOM 2617 C C . GLY A 1 341 ? -7.998 25.687 12.911 1.00 83.06 341 GLY A C 1
ATOM 2618 O O . GLY A 1 341 ? -8.648 26.643 13.342 1.00 83.06 341 GLY A O 1
ATOM 2619 N N . ILE A 1 342 ? -8.572 24.621 12.353 1.00 86.75 342 ILE A N 1
ATOM 2620 C CA . ILE A 1 342 ? -9.994 24.290 12.495 1.00 86.75 342 ILE A CA 1
ATOM 2621 C C . ILE A 1 342 ? -10.088 23.180 13.545 1.00 86.75 342 ILE A C 1
ATOM 2623 O O . ILE A 1 342 ? -9.607 22.071 13.325 1.00 86.75 342 ILE A O 1
ATOM 2627 N N . VAL A 1 343 ? -10.689 23.484 14.692 1.00 90.38 343 VAL A N 1
ATOM 2628 C CA . VAL A 1 343 ? -10.966 22.509 15.750 1.00 90.38 343 VAL A CA 1
ATOM 2629 C C . VAL A 1 343 ? -12.342 21.910 15.504 1.00 90.38 343 VAL A C 1
ATOM 2631 O O . VAL A 1 343 ? -13.347 22.625 15.461 1.00 90.38 343 VAL A O 1
ATOM 2634 N N . ILE A 1 344 ? -12.360 20.598 15.314 1.00 90.81 344 ILE A N 1
ATOM 2635 C CA . ILE A 1 344 ? -13.536 19.769 15.071 1.00 90.81 344 ILE A CA 1
ATOM 2636 C C . ILE A 1 344 ? -13.812 19.006 16.363 1.00 90.81 344 ILE A C 1
ATOM 2638 O O . ILE A 1 344 ? -12.931 18.305 16.848 1.00 90.81 344 ILE A O 1
ATOM 2642 N N . THR A 1 345 ? -15.017 19.132 16.910 1.00 91.81 345 THR A N 1
ATOM 2643 C CA . THR A 1 345 ? -15.470 18.416 18.113 1.00 91.81 345 THR A CA 1
ATOM 2644 C C . THR A 1 345 ? -16.754 17.652 17.833 1.00 91.81 345 THR A C 1
ATOM 2646 O O . THR A 1 345 ? -17.580 18.134 17.060 1.00 91.81 345 THR A O 1
ATOM 2649 N N . TRP A 1 346 ? -16.953 16.507 18.478 1.00 93.56 346 TRP A N 1
ATOM 2650 C CA . TRP A 1 346 ? -18.167 15.696 18.351 1.00 93.56 346 TRP A CA 1
ATOM 2651 C C . TRP A 1 346 ? -18.532 15.009 19.667 1.00 93.56 346 TRP A C 1
ATOM 2653 O O . TRP A 1 346 ? -17.722 14.920 20.587 1.00 93.56 346 TRP A O 1
ATOM 2663 N N . GLN A 1 347 ? -19.763 14.515 19.744 1.00 92.75 347 GLN A N 1
ATOM 2664 C CA . GLN A 1 347 ? -20.199 13.572 20.762 1.00 92.75 347 GLN A CA 1
ATOM 2665 C C . GLN A 1 347 ? -19.919 12.153 20.262 1.00 92.75 347 GLN A C 1
ATOM 2667 O O . GLN A 1 347 ? -20.464 11.732 19.239 1.00 92.75 347 GLN A O 1
ATOM 2672 N N . ASP A 1 348 ? -19.091 11.419 20.999 1.00 91.94 348 ASP A N 1
ATOM 2673 C CA . ASP A 1 348 ? -18.943 9.977 20.823 1.00 91.94 348 ASP A CA 1
ATOM 2674 C C . ASP A 1 348 ? -20.199 9.263 21.353 1.00 91.94 348 ASP A C 1
ATOM 2676 O O . ASP A 1 348 ? -20.689 9.583 22.440 1.00 91.94 348 ASP A O 1
ATOM 2680 N N . AS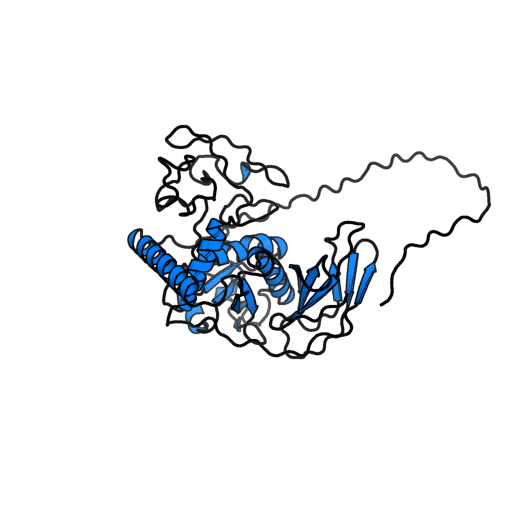N A 1 349 ? -20.741 8.335 20.568 1.00 89.88 349 ASN A N 1
ATOM 2681 C CA . ASN A 1 349 ? -21.907 7.518 20.916 1.00 89.88 349 ASN A CA 1
ATOM 2682 C C . ASN A 1 349 ? -21.589 6.011 20.906 1.00 89.88 349 ASN A C 1
ATOM 2684 O O . ASN A 1 349 ? -22.482 5.201 21.161 1.00 89.88 349 ASN A O 1
ATOM 2688 N N . SER A 1 350 ? -20.352 5.623 20.589 1.00 88.19 350 SER A N 1
ATOM 2689 C CA . SER A 1 350 ? -19.919 4.241 20.422 1.00 88.19 350 SER A CA 1
ATOM 2690 C C . SER A 1 350 ? -19.111 3.764 21.631 1.00 88.19 350 SER A C 1
ATOM 2692 O O . SER A 1 350 ? -18.416 4.527 22.290 1.00 88.19 350 SER A O 1
ATOM 2694 N N . SER A 1 351 ? -19.194 2.470 21.936 1.00 86.31 351 SER A N 1
ATOM 2695 C CA . SER A 1 351 ? -18.363 1.806 22.956 1.00 86.31 351 SER A CA 1
ATOM 2696 C C . SER A 1 351 ? -17.531 0.654 22.385 1.00 86.31 351 SER A C 1
ATOM 2698 O O . SER A 1 351 ? -16.890 -0.088 23.128 1.00 86.31 351 SER A O 1
ATOM 2700 N N . THR A 1 352 ? -17.565 0.487 21.061 1.00 83.69 352 THR A N 1
ATOM 2701 C CA . THR A 1 352 ? -16.937 -0.611 20.311 1.00 83.69 352 THR A CA 1
ATOM 2702 C C . THR A 1 352 ? -16.131 -0.099 19.119 1.00 83.69 352 THR A C 1
ATOM 2704 O O . THR A 1 352 ? -15.814 -0.869 18.214 1.00 83.69 352 THR A O 1
ATOM 2707 N N . GLU A 1 353 ? -15.837 1.202 19.081 1.00 85.62 353 GLU A N 1
ATOM 2708 C CA . GLU A 1 353 ? -15.058 1.813 18.011 1.00 85.62 353 GLU A CA 1
ATOM 2709 C C . GLU A 1 353 ? -13.548 1.636 18.212 1.00 85.62 353 GLU A C 1
ATOM 2711 O O . GLU A 1 353 ? -13.037 1.617 19.330 1.00 85.62 353 GLU A O 1
ATOM 2716 N N . MET A 1 354 ? -12.837 1.456 17.097 1.00 84.75 354 MET A N 1
ATOM 2717 C CA . MET A 1 354 ? -11.371 1.422 17.063 1.00 84.75 354 MET A CA 1
ATOM 2718 C C . MET A 1 354 ? -10.768 2.807 16.809 1.00 84.75 354 MET A C 1
ATOM 2720 O O . MET A 1 354 ? -9.552 2.951 16.896 1.00 84.75 354 MET A O 1
ATOM 2724 N N . GLY A 1 355 ? -11.595 3.800 16.488 1.00 88.06 355 GLY A N 1
ATOM 2725 C CA . GLY A 1 355 ? -11.233 5.165 16.143 1.00 88.06 355 GLY A CA 1
ATOM 2726 C C . GLY A 1 355 ? -12.197 5.812 15.150 1.00 88.06 355 GLY A C 1
ATOM 2727 O O . GLY A 1 355 ? -13.072 5.172 14.550 1.00 88.06 355 GLY A O 1
ATOM 2728 N N . TYR A 1 356 ? -11.939 7.091 14.889 1.00 85.19 356 TYR A N 1
ATOM 2729 C CA . TYR A 1 356 ? -12.615 7.879 13.861 1.00 85.19 356 TYR A CA 1
ATOM 2730 C C . TYR A 1 356 ? -11.643 8.293 12.758 1.00 85.19 356 TYR A C 1
ATOM 2732 O O . TYR A 1 356 ? -10.523 8.722 13.041 1.00 85.19 356 TYR A O 1
ATOM 2740 N N . PHE A 1 357 ? -12.102 8.239 11.507 1.00 86.38 357 PHE A N 1
ATOM 2741 C CA . PHE A 1 357 ? -11.509 8.985 10.404 1.00 86.38 357 PHE A CA 1
ATOM 2742 C C . PHE A 1 357 ? -12.207 10.341 10.293 1.00 86.38 357 PHE A C 1
ATOM 2744 O O . PHE A 1 357 ? -13.437 10.434 10.232 1.00 86.38 357 PHE A O 1
ATOM 2751 N N . ILE A 1 358 ? -11.414 11.406 10.239 1.00 87.00 358 ILE A N 1
ATOM 2752 C CA . ILE A 1 358 ? -11.906 12.755 10.001 1.00 87.00 358 ILE A CA 1
ATOM 2753 C C . ILE A 1 358 ? -11.783 13.005 8.500 1.00 87.00 358 ILE A C 1
ATOM 2755 O O . ILE A 1 358 ? -10.685 12.952 7.946 1.00 87.00 358 ILE A O 1
ATOM 2759 N N . GLU A 1 359 ? -12.902 13.287 7.839 1.00 85.44 359 GLU A N 1
ATOM 2760 C CA . GLU A 1 359 ? -12.970 13.620 6.418 1.00 85.44 359 GLU A CA 1
ATOM 2761 C C . GLU A 1 359 ? -13.362 15.095 6.215 1.00 85.44 359 GLU A C 1
ATOM 2763 O O . GLU A 1 359 ? -14.133 15.685 6.976 1.00 85.44 359 GLU A O 1
ATOM 2768 N N . ARG A 1 360 ? -12.861 15.705 5.140 1.00 82.38 360 ARG A N 1
ATOM 2769 C CA . ARG A 1 360 ? -13.165 17.086 4.744 1.00 82.38 360 ARG A CA 1
ATOM 2770 C C . ARG A 1 360 ? -13.564 17.130 3.277 1.00 82.38 360 ARG A C 1
ATOM 2772 O O . ARG A 1 360 ? -12.942 16.477 2.445 1.00 82.38 360 ARG A O 1
ATOM 2779 N N . SER A 1 361 ? -14.563 17.942 2.954 1.00 80.25 361 SER A N 1
ATOM 2780 C CA . SER A 1 361 ? -14.969 18.255 1.583 1.00 80.25 361 SER A CA 1
ATOM 2781 C C . SER A 1 361 ? -15.089 19.763 1.371 1.00 80.25 361 SER A C 1
ATOM 2783 O O . SER A 1 361 ? -15.280 20.520 2.319 1.00 80.25 361 SER A O 1
ATOM 2785 N N . THR A 1 362 ? -15.008 20.216 0.121 1.00 76.56 362 THR A N 1
ATOM 2786 C CA . THR A 1 362 ? -15.445 21.559 -0.311 1.00 76.56 362 THR A CA 1
ATOM 2787 C C . THR A 1 362 ? -16.890 21.571 -0.829 1.00 76.56 362 THR A C 1
ATOM 2789 O O . THR A 1 362 ? -17.435 22.638 -1.118 1.00 76.56 362 THR A O 1
ATOM 2792 N N . LEU A 1 363 ? -17.522 20.396 -0.944 1.00 73.19 363 LEU A N 1
ATOM 2793 C CA . LEU A 1 363 ? -18.893 20.189 -1.404 1.00 73.19 363 LEU A CA 1
ATOM 2794 C C . LEU A 1 363 ? -19.798 19.734 -0.239 1.00 73.19 363 LEU A C 1
ATOM 2796 O O . LEU A 1 363 ? -19.340 18.980 0.618 1.00 73.19 363 LEU A O 1
ATOM 2800 N N . PRO A 1 364 ? -21.096 20.101 -0.220 1.00 66.31 364 PRO A N 1
ATOM 2801 C CA . PRO A 1 364 ? -21.965 19.832 0.931 1.00 66.31 364 PRO A CA 1
ATOM 2802 C C . PRO A 1 364 ? -22.232 18.358 1.266 1.00 66.31 364 PRO A C 1
ATOM 2804 O O . PRO A 1 364 ? -22.646 18.083 2.383 1.00 66.31 364 PRO A O 1
ATOM 2807 N N . THR A 1 365 ? -22.094 17.418 0.321 1.00 67.75 365 THR A N 1
ATOM 2808 C CA . THR A 1 365 ? -22.508 16.003 0.509 1.00 67.75 365 THR A CA 1
ATOM 2809 C C . THR A 1 365 ? -21.613 14.958 -0.171 1.00 67.75 365 THR A C 1
ATOM 2811 O O . THR A 1 365 ? -21.712 13.764 0.120 1.00 67.75 365 THR A O 1
ATOM 2814 N N . THR A 1 366 ? -20.720 15.380 -1.063 1.00 69.56 366 THR A N 1
ATOM 2815 C CA . THR A 1 366 ? -19.826 14.529 -1.870 1.00 69.56 366 THR A CA 1
ATOM 2816 C C . THR A 1 366 ? -18.386 15.030 -1.747 1.00 69.56 366 THR A C 1
ATOM 2818 O O . THR A 1 366 ? -18.152 15.999 -1.037 1.00 69.56 366 THR A O 1
ATOM 2821 N N . GLY A 1 367 ? -17.401 14.386 -2.386 1.00 71.44 367 GLY A N 1
ATOM 2822 C CA . GLY A 1 367 ? -16.021 14.907 -2.443 1.00 71.44 367 GLY A CA 1
ATOM 2823 C C . GLY A 1 367 ? -15.252 14.927 -1.113 1.00 71.44 367 GLY A C 1
ATOM 2824 O O . GLY A 1 367 ? -14.283 15.668 -0.987 1.00 71.44 367 GLY A O 1
ATOM 2825 N N . PHE A 1 368 ? -15.688 14.148 -0.121 1.00 76.12 368 PHE A N 1
ATOM 2826 C CA . PHE A 1 368 ? -14.956 13.965 1.131 1.00 76.12 368 PHE A CA 1
ATOM 2827 C C . PHE A 1 368 ? -13.643 13.219 0.890 1.00 76.12 368 PHE A C 1
ATOM 2829 O O . PHE A 1 368 ? -13.647 12.159 0.265 1.00 76.12 368 PHE A O 1
ATOM 2836 N N . ALA A 1 369 ? -12.556 13.766 1.427 1.00 77.38 369 ALA A N 1
ATOM 2837 C CA . ALA A 1 369 ? -11.256 13.119 1.525 1.00 77.38 369 ALA A CA 1
ATOM 2838 C C . ALA A 1 369 ? -10.835 13.044 3.004 1.00 77.38 369 ALA A C 1
ATOM 2840 O O . ALA A 1 369 ? -11.037 14.024 3.732 1.00 77.38 369 ALA A O 1
ATOM 2841 N N . PRO A 1 370 ? -10.250 11.928 3.471 1.00 82.81 370 PRO A N 1
ATOM 2842 C CA . PRO A 1 370 ? -9.712 11.837 4.823 1.00 82.81 370 PRO A CA 1
ATOM 2843 C C . PRO A 1 370 ? -8.574 12.848 5.037 1.00 82.81 370 PRO A C 1
ATOM 2845 O O . PRO A 1 370 ? -7.741 13.073 4.157 1.00 82.81 370 PRO A O 1
ATOM 2848 N N . ILE A 1 371 ? -8.540 13.468 6.217 1.00 84.44 371 ILE A N 1
ATOM 2849 C CA . ILE A 1 371 ? -7.517 14.442 6.637 1.00 84.44 371 ILE A CA 1
ATOM 2850 C C . ILE A 1 371 ? -6.738 14.008 7.886 1.00 84.44 371 ILE A C 1
ATOM 2852 O O . ILE A 1 371 ? -5.740 14.638 8.221 1.00 84.44 371 ILE A O 1
ATOM 2856 N N . GLY A 1 372 ? -7.168 12.932 8.544 1.00 87.69 372 GLY A N 1
ATOM 2857 C CA . GLY A 1 372 ? -6.476 12.302 9.663 1.00 87.69 372 GLY A CA 1
ATOM 2858 C C . GLY A 1 372 ? -7.373 11.294 10.376 1.00 87.69 372 GLY A C 1
ATOM 2859 O O . GLY A 1 372 ? -8.543 11.124 10.021 1.00 87.69 372 GLY A O 1
ATOM 2860 N N . GLY A 1 373 ? -6.824 10.641 11.392 1.00 89.69 373 GLY A N 1
ATOM 2861 C CA . GLY A 1 373 ? -7.544 9.704 12.252 1.00 89.69 373 GLY A CA 1
ATOM 2862 C C . GLY A 1 373 ? -7.221 9.928 13.725 1.00 89.69 373 GLY A C 1
ATOM 2863 O O . GLY A 1 373 ? -6.219 10.559 14.059 1.00 89.69 373 GLY A O 1
ATOM 2864 N N . VAL A 1 374 ? -8.083 9.432 14.611 1.00 91.00 374 VAL A N 1
ATOM 2865 C CA . VAL A 1 374 ? -7.886 9.496 16.069 1.00 91.00 374 VAL A CA 1
ATOM 2866 C C . VAL A 1 374 ? -8.122 8.142 16.727 1.00 91.00 374 VAL A C 1
ATOM 2868 O O . VAL A 1 374 ? -8.830 7.295 16.187 1.00 91.00 374 VAL A O 1
ATOM 2871 N N . ALA A 1 375 ? -7.511 7.947 17.896 1.00 92.25 375 ALA A N 1
ATOM 2872 C CA . ALA A 1 375 ? -7.710 6.784 18.759 1.00 92.25 375 ALA A CA 1
ATOM 2873 C C . ALA A 1 375 ? -9.150 6.697 19.317 1.00 92.25 375 ALA A C 1
ATOM 2875 O O . ALA A 1 375 ? -9.891 7.682 19.230 1.00 92.25 375 ALA A O 1
ATOM 2876 N N . PRO A 1 376 ? -9.518 5.562 19.943 1.00 89.19 376 PRO A N 1
ATOM 2877 C CA . PRO A 1 376 ? -10.803 5.404 20.610 1.00 89.19 376 PRO A CA 1
ATOM 2878 C C . PRO A 1 376 ? -11.136 6.491 21.639 1.00 89.19 376 PRO A C 1
ATOM 2880 O O . PRO A 1 376 ? -10.249 6.991 22.335 1.00 89.19 376 PRO A O 1
ATOM 2883 N N . ASN A 1 377 ? -12.427 6.795 21.785 1.00 91.06 377 ASN A N 1
ATOM 2884 C CA . ASN A 1 377 ? -13.024 7.739 22.744 1.00 91.06 377 ASN A CA 1
ATOM 2885 C C . ASN A 1 377 ? -12.533 9.201 22.615 1.00 91.06 377 ASN A C 1
ATOM 2887 O O . ASN A 1 377 ? -12.828 10.052 23.463 1.00 91.06 377 ASN A O 1
ATOM 2891 N N . ILE A 1 378 ? -11.772 9.525 21.565 1.00 93.94 378 ILE A N 1
ATOM 2892 C CA . ILE A 1 378 ? -11.356 10.894 21.264 1.00 93.94 378 ILE A CA 1
ATOM 2893 C C . ILE A 1 378 ? -12.528 11.643 20.624 1.00 93.94 378 ILE A C 1
ATOM 2895 O O . ILE A 1 378 ? -13.161 11.155 19.698 1.00 93.94 378 ILE A O 1
ATOM 2899 N N . THR A 1 379 ? -12.786 12.858 21.108 1.00 93.69 379 THR A N 1
ATOM 2900 C CA . THR A 1 379 ? -13.923 13.715 20.715 1.00 93.69 379 THR A CA 1
ATOM 2901 C C . THR A 1 379 ? -13.490 15.045 20.089 1.00 93.69 379 THR A C 1
ATOM 2903 O O . THR A 1 379 ? -14.290 15.975 19.957 1.00 93.69 379 THR A O 1
ATOM 2906 N N . THR A 1 380 ? -12.206 15.175 19.733 1.00 92.81 380 THR A N 1
ATOM 2907 C CA . THR A 1 380 ? -11.624 16.399 19.170 1.00 92.81 380 THR A CA 1
ATOM 2908 C C . THR A 1 380 ? -10.500 16.118 18.170 1.00 92.81 380 THR A C 1
ATOM 2910 O O . THR A 1 380 ? -9.690 15.214 18.361 1.00 92.81 380 THR A O 1
ATOM 2913 N N . PHE A 1 381 ? -10.425 16.925 17.112 1.00 91.31 381 PHE A N 1
ATOM 2914 C CA . PHE A 1 381 ? -9.362 16.919 16.107 1.00 91.31 381 PHE A CA 1
ATOM 2915 C C . PHE A 1 381 ? -9.028 18.358 15.693 1.00 91.31 381 PHE A C 1
ATOM 2917 O O . PHE A 1 381 ? -9.907 19.215 15.640 1.00 91.31 381 PHE A O 1
ATOM 2924 N N . THR A 1 382 ? -7.760 18.649 15.384 1.00 90.50 382 THR A N 1
ATOM 2925 C CA . THR A 1 382 ? -7.333 19.978 14.907 1.00 90.50 382 THR A CA 1
ATOM 2926 C C . THR A 1 382 ? -6.747 19.887 13.505 1.00 90.50 382 THR A C 1
ATOM 2928 O O . THR A 1 382 ? -5.588 19.514 13.330 1.00 90.50 382 THR A O 1
ATOM 2931 N N . ASP A 1 383 ? -7.526 20.302 12.511 1.00 86.50 383 ASP A N 1
ATOM 2932 C CA . ASP A 1 383 ? -7.066 20.445 11.135 1.00 86.50 383 ASP A CA 1
ATOM 2933 C C . ASP A 1 383 ? -6.206 21.712 10.992 1.00 86.50 383 ASP A C 1
ATOM 2935 O O . ASP A 1 383 ? -6.673 22.838 11.189 1.00 86.50 383 ASP A O 1
ATOM 2939 N N . ARG A 1 384 ? -4.930 21.524 10.643 1.00 84.00 384 ARG A N 1
ATOM 2940 C CA . ARG A 1 384 ? -3.970 22.601 10.330 1.00 84.00 384 ARG A CA 1
ATOM 2941 C C . ARG A 1 384 ? -3.679 22.716 8.827 1.00 84.00 384 ARG A C 1
ATOM 2943 O O . ARG A 1 384 ? -2.893 23.563 8.422 1.00 84.00 384 ARG A O 1
ATOM 2950 N N . SER A 1 385 ? -4.316 21.888 7.998 1.00 73.38 385 SER 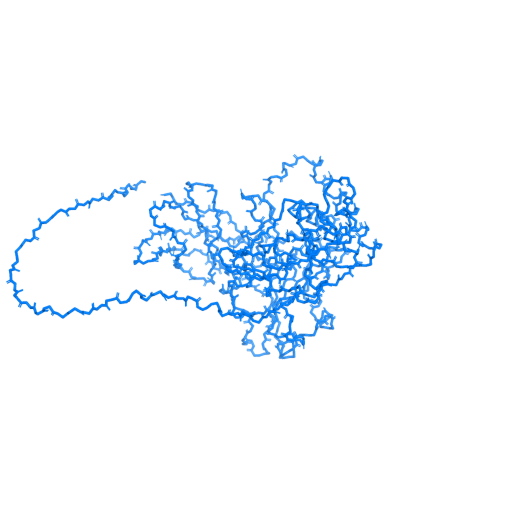A N 1
ATOM 2951 C CA . SER A 1 385 ? -4.059 21.725 6.559 1.00 73.38 385 SER A CA 1
ATOM 2952 C C . SER A 1 385 ? -4.958 22.601 5.670 1.00 73.38 385 SER A C 1
ATOM 2954 O O . SER A 1 385 ? -5.326 22.205 4.559 1.00 73.38 385 SER A O 1
ATOM 2956 N N . PHE A 1 386 ? -5.411 23.759 6.164 1.00 65.19 386 PHE A N 1
ATOM 2957 C CA . PHE A 1 386 ? -6.369 24.604 5.443 1.00 65.19 386 PHE A CA 1
ATOM 2958 C C . PHE A 1 386 ? -5.705 25.782 4.725 1.00 65.19 386 PHE A C 1
ATOM 2960 O O . PHE A 1 386 ? -4.835 26.474 5.254 1.00 65.19 386 PHE A O 1
ATOM 2967 N N . THR A 1 387 ? -6.196 26.070 3.522 1.00 54.97 387 THR A N 1
ATOM 2968 C CA . THR A 1 387 ? -5.947 27.324 2.811 1.00 54.97 387 THR A CA 1
ATOM 2969 C C . THR A 1 387 ? -6.983 28.370 3.220 1.00 54.97 387 THR A C 1
ATOM 2971 O O . THR A 1 387 ? -8.177 28.087 3.344 1.00 54.97 387 THR A O 1
ATOM 2974 N N . SER A 1 388 ? -6.537 29.607 3.451 1.00 46.59 388 SER A N 1
ATOM 2975 C CA . SER A 1 388 ? -7.431 30.706 3.833 1.00 46.59 388 SER A CA 1
ATOM 2976 C C . SER A 1 388 ? -8.484 30.990 2.749 1.00 46.59 388 SER A C 1
ATOM 2978 O O . SER A 1 388 ? -8.212 30.858 1.559 1.00 46.59 388 SER A O 1
ATOM 2980 N N . GLN A 1 389 ? -9.669 31.446 3.170 1.00 47.72 389 GLN A N 1
ATOM 2981 C CA . GLN A 1 389 ? -10.826 31.822 2.331 1.00 47.72 389 GLN A CA 1
ATOM 2982 C C . GLN A 1 389 ? -11.607 30.678 1.646 1.00 47.72 389 GLN A C 1
ATOM 2984 O O . GLN A 1 389 ? -12.586 30.956 0.952 1.00 47.72 389 GLN A O 1
ATOM 2989 N N . THR A 1 390 ? -11.271 29.406 1.877 1.00 48.81 390 THR A N 1
ATOM 2990 C CA . THR A 1 390 ? -12.049 28.263 1.359 1.00 48.81 390 THR A CA 1
ATOM 2991 C C . THR A 1 390 ? -13.172 27.851 2.328 1.00 48.81 390 THR A C 1
ATOM 2993 O O . THR A 1 390 ? -13.006 27.901 3.546 1.00 48.81 390 THR A O 1
ATOM 2996 N N . ARG A 1 391 ? -14.343 27.461 1.798 1.00 56.31 391 ARG A N 1
ATOM 2997 C CA . ARG A 1 391 ? -15.435 26.847 2.580 1.00 56.31 391 ARG A CA 1
ATOM 2998 C C . ARG A 1 391 ? -15.256 25.333 2.603 1.00 56.31 391 ARG A C 1
ATOM 3000 O O . ARG A 1 391 ? -15.003 24.749 1.553 1.00 56.31 391 ARG A O 1
ATOM 3007 N N . PHE A 1 392 ? -15.452 24.725 3.769 1.00 53.97 392 PHE A N 1
ATOM 3008 C CA . PHE A 1 392 ? -15.352 23.283 3.955 1.00 53.97 392 PHE A CA 1
ATOM 3009 C C . PHE A 1 392 ? -16.565 22.730 4.708 1.00 53.97 392 PHE A C 1
ATOM 3011 O O . PHE A 1 392 ? -17.094 23.384 5.605 1.00 53.97 392 PHE A O 1
ATOM 3018 N N . THR A 1 393 ? -16.950 21.513 4.345 1.00 62.03 393 THR A N 1
ATOM 3019 C CA . THR A 1 393 ? -17.915 20.640 5.015 1.00 62.03 393 THR A CA 1
ATOM 3020 C C . THR A 1 393 ? -17.111 19.522 5.680 1.00 62.03 393 THR A C 1
ATOM 3022 O O . THR A 1 393 ? -16.218 18.949 5.051 1.00 62.03 393 THR A O 1
ATOM 3025 N N . ILE A 1 394 ? -17.387 19.230 6.951 1.00 58.69 394 ILE A N 1
ATOM 3026 C CA . ILE A 1 394 ? -16.677 18.198 7.720 1.00 58.69 394 ILE A CA 1
ATOM 3027 C C . ILE A 1 394 ? -17.556 16.954 7.825 1.00 58.69 394 ILE A C 1
ATOM 3029 O O . ILE A 1 394 ? -18.764 17.054 8.041 1.00 58.69 394 ILE A O 1
ATOM 3033 N N . GLY A 1 395 ? -16.938 15.789 7.656 1.00 52.16 395 GLY A N 1
ATOM 3034 C CA . GLY A 1 395 ? -17.546 14.489 7.886 1.00 52.16 395 GLY A CA 1
ATOM 3035 C C . GLY A 1 395 ? -16.719 13.730 8.913 1.00 52.16 395 GLY A C 1
ATOM 3036 O O . GLY A 1 395 ? -15.492 13.740 8.862 1.00 52.16 395 GLY A O 1
ATOM 3037 N N . LEU A 1 396 ? -17.387 13.061 9.843 1.00 48.66 396 LEU A N 1
ATOM 3038 C CA . LEU A 1 396 ? -16.765 11.988 10.607 1.00 48.66 396 LEU A CA 1
ATOM 3039 C C . LEU A 1 396 ? -17.222 10.685 9.980 1.00 48.66 396 LEU A C 1
ATOM 3041 O O . LEU A 1 396 ? -18.424 10.439 9.841 1.00 48.66 396 LEU A O 1
ATOM 3045 N N . LYS A 1 397 ? -16.256 9.860 9.592 1.00 55.06 397 LYS A N 1
ATOM 3046 C CA . LYS A 1 397 ? -16.515 8.484 9.211 1.00 55.06 397 LYS A CA 1
ATOM 3047 C C . LYS A 1 397 ? -15.972 7.611 10.327 1.00 55.06 397 LYS A C 1
ATOM 3049 O O . LYS A 1 397 ? -14.817 7.745 10.732 1.00 55.06 397 LYS A O 1
ATOM 3054 N N . HIS A 1 398 ? -16.798 6.705 10.830 1.00 54.84 398 HIS A N 1
ATOM 3055 C CA . HIS A 1 398 ? -16.246 5.577 11.561 1.00 54.84 398 HIS A CA 1
ATOM 3056 C C . HIS A 1 398 ? -15.244 4.850 10.671 1.00 54.84 398 HIS A C 1
ATOM 3058 O O . HIS A 1 398 ? -15.382 4.849 9.446 1.00 54.84 398 HIS A O 1
ATOM 3064 N N . LEU A 1 399 ? -14.321 4.118 11.284 1.00 52.88 399 LEU A N 1
ATOM 3065 C CA . LEU A 1 399 ? -13.522 3.140 10.555 1.00 52.88 399 LEU A CA 1
ATOM 3066 C C . LEU A 1 399 ? -14.377 2.189 9.691 1.00 52.88 399 LEU A C 1
ATOM 3068 O O . LEU A 1 399 ? -13.844 1.640 8.736 1.00 52.88 399 LEU A O 1
ATOM 3072 N N . ILE A 1 400 ? -15.668 1.982 10.017 1.00 42.56 400 ILE A N 1
ATOM 3073 C CA . ILE A 1 400 ? -16.419 0.815 9.539 1.00 42.56 400 ILE A CA 1
ATOM 3074 C C . ILE A 1 400 ? -17.922 1.042 9.197 1.00 42.56 400 ILE A C 1
ATOM 3076 O O . ILE A 1 400 ? -18.618 0.065 8.974 1.00 42.56 400 ILE A O 1
ATOM 3080 N N . GLN A 1 401 ? -18.464 2.279 9.117 1.00 32.41 401 GLN A N 1
ATOM 3081 C CA . GLN A 1 401 ? -19.732 2.528 8.370 1.00 32.41 401 GLN A CA 1
ATOM 3082 C C . GLN A 1 401 ? -20.028 4.012 8.019 1.00 32.41 401 GLN A C 1
ATOM 3084 O O . GLN A 1 401 ? -19.231 4.910 8.285 1.00 32.41 401 GLN A O 1
ATOM 3089 N N . LEU A 1 402 ? -21.169 4.228 7.344 1.00 34.00 402 LEU A N 1
ATOM 3090 C CA . LEU A 1 402 ? -21.646 5.414 6.612 1.00 34.00 402 LEU A CA 1
ATOM 3091 C C . LEU A 1 402 ? -21.611 6.769 7.351 1.00 34.00 402 LEU A C 1
ATOM 3093 O O . LEU A 1 402 ? -21.716 6.864 8.568 1.00 34.00 402 LEU A O 1
ATOM 3097 N N . ARG A 1 403 ? -21.507 7.828 6.533 1.00 44.75 403 ARG A N 1
ATOM 3098 C CA . ARG A 1 403 ? -21.318 9.239 6.913 1.00 44.75 403 ARG A CA 1
ATOM 3099 C C . ARG A 1 403 ? -22.487 9.832 7.708 1.00 44.75 403 ARG A C 1
ATOM 3101 O O . ARG A 1 403 ? -23.622 9.777 7.236 1.00 44.75 403 ARG A O 1
ATOM 3108 N N . GLU A 1 404 ? -22.172 10.606 8.747 1.00 42.34 404 GLU A N 1
ATOM 3109 C CA . GLU A 1 404 ? -22.937 11.826 9.042 1.00 42.34 404 GLU A CA 1
ATOM 3110 C C . GLU A 1 404 ? -22.288 13.029 8.342 1.00 42.34 404 GLU A C 1
ATOM 3112 O O . GLU A 1 404 ? -21.068 13.198 8.334 1.00 42.34 404 GLU A O 1
ATOM 3117 N N . VAL A 1 405 ? -23.124 13.856 7.710 1.00 33.50 405 VAL A N 1
ATOM 3118 C CA . VAL A 1 405 ? -22.722 15.020 6.911 1.00 33.50 405 VAL A CA 1
ATOM 3119 C C . VAL A 1 405 ? -23.352 16.270 7.514 1.00 33.50 405 VAL A C 1
ATOM 3121 O O . VAL A 1 405 ? -24.578 16.377 7.563 1.00 33.50 405 VAL A O 1
ATOM 3124 N N . LEU A 1 406 ? -22.527 17.239 7.920 1.00 36.41 406 LEU A N 1
ATOM 3125 C CA . LEU A 1 406 ? -22.980 18.524 8.460 1.00 36.41 406 LEU A CA 1
ATOM 3126 C C . LEU A 1 406 ? -22.480 19.691 7.593 1.00 36.41 406 LEU A C 1
ATOM 3128 O O . LEU A 1 406 ? -21.277 19.890 7.423 1.00 36.41 406 LEU A O 1
ATOM 3132 N N . VAL A 1 407 ? -23.450 20.426 7.026 1.00 33.38 407 VAL A N 1
ATOM 3133 C CA . VAL A 1 407 ? -23.309 21.489 6.002 1.00 33.38 407 VAL A CA 1
ATOM 3134 C C . VAL A 1 407 ? -23.096 22.877 6.601 1.00 33.38 407 VAL A C 1
ATOM 3136 O O . VAL A 1 407 ? -23.930 23.277 7.447 1.00 33.38 407 VAL A O 1
#

Secondary structure (DSSP, 8-state):
----------------------------------------PEE-PPPPPHHHHHHHHHHHHHHHHHHHHT-S-TTSPEEEEEEEEEEE-TTS--S--HHHHHHHHHHHHHHHEETTEEEEEEE-SSS-EEEE-HHHHH-BPTTTSHHHHGGG--SSSEEEEEES-BSSTTEEEEE----SSGGGGEEEEE--S-HHHIIIIIHHHHHHHHTTPPPTT--TT-PPPS--STT--TTTSTTS-SSSPP--TTTSTT-SGGGEETTTTEE----B-TT-PBP---TTBTTSS---SS-B--HHHHHHHHHHHHHHHH-SS----PPP---PPPEEEEEEEETTEEEEEEE---SS-S-EEEEEESSSSS--EEEEEE-TT--EEEE--PPTT---EEEEEESSSPPEEE-

Sequence (407 aa):
MPKIYAKRSGQFGSRFFYLLISSLVALPFVATAQLINPPLFQCATESLSPADRQALEAEAALALRLKQASGPSFVSLTYVPIRPHIIRKSDGTGGYSMASLNNVMALTNKYYLQNGNGIQFYFSGTTPDYIDSDVLYAQYRQNADDATVAPRDVTNALNQYYVHQFDNASLGGYAQFPANTVASTRTIILDEGSDDDMGNRLIPHELGHTFNLLHTHEPFYGYERVTRGAGANCTTTGDLVCDTPADPYGRYAGANYACISGCPPSYTCTFVDDQNNLYTPSPTNLMSYYFPCVHDFTAGQYDRIQAGLATRQNHTAYTLDAPETAMAAPSTVVATIQGSGIVITWQDNSSTEMGYFIERSTLPTTGFAPIGGVAPNITTFTDRSFTSQTRFTIGLKHLIQLREVLV